Protein AF-A0A7Y2E143-F1 (afdb_monomer)

Nearest PDB structures (foldseek):
  4jqs-assembly1_A  TM=8.131E-01  e=1.078E-15  Bacteroides uniformis ATCC 8492
  2ism-assembly1_B  TM=9.006E-01  e=5.718E-10  Thermus thermophilus HB8
  2ism-assembly1_A  TM=9.017E-01  e=8.088E-10  Thermus thermophilus HB8
  2wft-assembly2_B  TM=8.378E-01  e=6.482E-09  Homo sapiens
  3a9h-assembly1_A  TM=8.593E-01  e=2.750E-08  Pyrobaculum aerophilum

Solvent-accessible surface area (backbone atoms only — not comparable to full-atom values): 21252 Å² total; per-residue (Å²): 139,77,86,57,83,76,80,74,91,66,80,84,70,73,87,68,74,83,73,74,77,73,75,74,77,94,61,61,53,29,35,34,40,35,47,38,54,67,52,68,78,59,84,11,45,66,37,44,54,50,37,53,44,50,48,18,70,76,69,53,28,49,67,46,78,46,61,66,56,84,54,44,35,63,78,54,48,72,68,34,33,22,40,31,32,42,42,16,14,32,71,64,64,56,75,68,27,45,54,30,47,51,51,41,27,41,72,42,27,12,34,35,34,29,25,40,32,30,46,36,39,89,90,38,68,67,50,43,63,57,61,47,39,39,57,66,48,59,38,88,66,54,55,53,32,39,30,37,42,76,35,57,73,34,50,34,30,43,88,54,53,60,69,40,75,48,69,33,45,59,69,28,52,74,47,81,40,74,43,77,26,16,60,32,25,28,46,43,50,92,58,44,76,64,73,79,60,57,96,60,30,73,43,26,34,29,27,73,44,80,59,10,30,27,24,34,37,39,62,59,53,42,46,63,47,46,71,35,68,71,51,43,49,28,50,50,26,34,49,36,38,18,42,64,77,44,84,64,81,43,48,91,45,22,51,87,73,56,57,91,70,85,81,76,77,90,73,64,60,71,55,36,73,50,72,47,96,83,51,28,38,39,36,30,18,27,78,16,40,31,33,34,29,38,55,89,80,58,51,72,47,80,20,38,74,45,71,41,36,56,68,80,54,44,10,26,36,18,49,30,70,41,97,58,27,94,82,65,31,31,32,36,39,30,30,17,52,56,83,82,61,55,38,36,34,38,31,36,34,34,44,57,94,75,31,49,41,78,86,54,62,40,84,75,47,78,43,83,50,79,83,87,62,90,62,65,59,51,26,55,38,42,71,49,87,95,74,44,78,45,72,44,80,87

Mean predicted aligned error: 9.68 Å

Sequence (394 aa):
MLTVPGANARQRAAPGAPQSMSEAPSHGFSALVFSRTTGFRHASIEAGITAVTELGAEHEFDVTATEDPSVFTPESLAAYDVVIFLNTTGDVLDAAQQEAFEAYVTGGGGYVGIHSAADTEYDWPFYGELVGAWFDSHPPGTPTADVKVVDRVHPATADLPANWTRTDEWYNYRTNPRGNVHVLATLDESTYGGGTMGADHPIAWCQPVGGGRSFYTAGGHTSEAFSEPLFREHLLGGIEWAAGAVDGDCSATLGASFERVILEDGLDNPMQVVVTPDLDVIYVQRGGEVRIVDGETGVTSTAGDLNVVTANEDGLLGIALDPDFATNGRLYLFYSPAGGQAIQRVSRFTLTGGVLDMGSEAVLLEIPVQRAQCCHSAGALAFGPGGDLYISTG

Secondary structure (DSSP, 8-state):
---------------------PPPPSS--EEEEE--BSS---TTHHHHHHHHHHHHHHHT-EEEEE--GGG-SHHHHTT-SEEEEES-BB--S-HHHHHHHHHHHHTT-EEEEEGGGGGB-TT-HHHHHHHSS-EEE--SS--EEEEEES-SSSGGGTTS-SEEEEES-PPEESS--BTTBEEEEEEETTSSS---STT-EEEEEEEEETTEEEEEES--SSTGGGG-HHHHHHHHHHHHHHHTSS-----TT-GGG-----S--S-SSEEEEEE-TT--EEEEETTSEEEEE-TTT--EEEEEE--B--STT-SEEEEEE-TTHHHH-EEEEEE-BSSS--EEEEEEEEEETTEEEEEEEEEEEEEE---SS-------EEE-GGG-EEE---

Foldseek 3Di:
DDFDQDDDDDDDDDPPDPDPPPPQPPAAFEEEEAAAEPDDHFPQQVLQLVLVCVLCVVVVHHYDYDPDLVCLALVNLVRGLEYEHALYAEERHDPRSLVSVLCSALVAHFYEYEARLLRYDPVRVLSCLQQLFHFDDWDPAWDKWWKAQPDCQQQLRVPPDRIDIDTGTATDTPDDSFQSWQAGIFTDCVGDPDHDPPPGGGAWTKDRRNNFIHTYGNGRSDNVLSVDPSSSSNVSSSRCVRSVSDDGDTCPRHNVSTDDDDLDPPAAAWADWDADPQGWIWTDHQQFWIWIQRRNPSDIDTQDGAAADPQAPFGFHEKEAQPVCVPFQKMWTWGHHDDPFQWIWIWIWHGDPSHTPPVRTDTDDIGHDDRPDHDDAHFYWYQDPPRDIDTDGD

pLDDT: mean 91.53, std 16.02, range [27.92, 99.0]

Radius of gyration: 27.02 Å; Cα contacts (8 Å, |Δi|>4): 896; chains: 1; bounding box: 59×40×80 Å

Structure (mmCIF, N/CA/C/O backbone):
data_AF-A0A7Y2E143-F1
#
_entry.id   AF-A0A7Y2E143-F1
#
loop_
_atom_site.group_PDB
_atom_site.id
_atom_site.type_symbol
_atom_site.label_atom_id
_atom_site.label_alt_id
_atom_site.label_comp_id
_atom_site.label_asym_id
_atom_site.label_entity_id
_atom_site.label_seq_id
_atom_site.pdbx_PDB_ins_code
_atom_site.Cartn_x
_atom_site.Cartn_y
_atom_site.Cartn_z
_atom_site.occupancy
_atom_site.B_iso_or_equiv
_atom_site.auth_seq_id
_atom_site.auth_comp_id
_atom_site.auth_asym_id
_atom_site.auth_atom_id
_atom_site.pdbx_PDB_model_num
ATOM 1 N N . MET A 1 1 ? -9.712 10.335 17.913 1.00 32.19 1 MET A N 1
ATOM 2 C CA . MET A 1 1 ? -9.726 11.176 16.701 1.00 32.19 1 MET A CA 1
ATOM 3 C C . MET A 1 1 ? -9.985 10.237 15.541 1.00 32.19 1 MET A C 1
ATOM 5 O O . MET A 1 1 ? -9.070 9.549 15.120 1.00 32.19 1 MET A O 1
ATOM 9 N N . LEU A 1 2 ? -11.254 10.080 15.175 1.00 27.92 2 LEU A N 1
ATOM 10 C CA . LEU A 1 2 ? -11.674 9.171 14.113 1.00 27.92 2 LEU A CA 1
ATOM 11 C C . LEU A 1 2 ? -11.681 9.929 12.794 1.00 27.92 2 LEU A C 1
ATOM 13 O O . LEU A 1 2 ? -12.266 11.004 12.693 1.00 27.92 2 LEU A O 1
ATOM 17 N N . THR A 1 3 ? -10.990 9.367 11.815 1.00 29.14 3 THR A N 1
ATOM 18 C CA . THR A 1 3 ? -11.079 9.736 10.408 1.00 29.14 3 THR A CA 1
ATOM 19 C C . THR A 1 3 ? -12.394 9.190 9.865 1.00 29.14 3 THR A C 1
ATOM 21 O O . THR A 1 3 ? -12.572 7.977 9.793 1.00 29.14 3 THR A O 1
ATOM 24 N N . VAL A 1 4 ? -13.320 10.081 9.522 1.00 33.00 4 VAL A N 1
ATOM 25 C CA . VAL A 1 4 ? -14.557 9.756 8.802 1.00 33.00 4 VAL A CA 1
ATOM 26 C C . VAL A 1 4 ? -14.375 10.263 7.365 1.00 33.00 4 VAL A C 1
ATOM 28 O O . VAL A 1 4 ? -13.857 11.371 7.202 1.00 33.00 4 VAL A O 1
ATOM 31 N N . PRO A 1 5 ? -14.739 9.495 6.321 1.00 32.78 5 PRO A N 1
ATOM 32 C CA . PRO A 1 5 ? -14.694 9.989 4.950 1.00 32.78 5 PRO A CA 1
ATOM 33 C C . PRO A 1 5 ? -15.599 11.221 4.809 1.00 32.78 5 PRO A C 1
ATOM 35 O O . PRO A 1 5 ? -16.760 11.194 5.214 1.00 32.78 5 PRO A O 1
ATOM 38 N N . GLY A 1 6 ? -15.064 12.314 4.261 1.00 30.73 6 GLY A N 1
ATOM 39 C CA . GLY A 1 6 ? -15.773 13.588 4.149 1.00 30.73 6 GLY A CA 1
ATOM 40 C C . GLY A 1 6 ? -17.028 13.484 3.279 1.00 30.73 6 GLY A C 1
ATOM 41 O O . GLY A 1 6 ? -16.948 13.308 2.062 1.00 30.73 6 GLY A O 1
ATOM 42 N N . ALA A 1 7 ? -18.200 13.643 3.896 1.00 36.81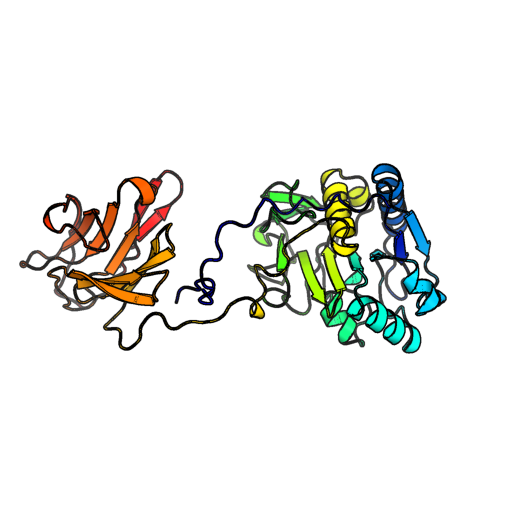 7 ALA A N 1
ATOM 43 C CA . ALA A 1 7 ? -19.462 13.814 3.195 1.00 36.81 7 ALA A CA 1
ATOM 44 C C . ALA A 1 7 ? -19.559 15.250 2.657 1.00 36.81 7 ALA A C 1
ATOM 46 O O . ALA A 1 7 ? -19.979 16.178 3.345 1.00 36.81 7 ALA A O 1
ATOM 47 N N . ASN A 1 8 ? -19.193 15.448 1.391 1.00 32.19 8 ASN A N 1
ATOM 48 C CA . ASN A 1 8 ? -19.656 16.620 0.658 1.00 32.19 8 ASN A CA 1
ATOM 49 C C . ASN A 1 8 ? -21.168 16.480 0.440 1.00 32.19 8 ASN A C 1
ATOM 51 O O . ASN A 1 8 ? -21.614 15.530 -0.206 1.00 32.19 8 ASN A O 1
ATOM 55 N N . ALA A 1 9 ? -21.948 17.441 0.943 1.00 36.38 9 ALA A N 1
ATOM 56 C CA . ALA A 1 9 ? -23.386 17.542 0.719 1.00 36.38 9 ALA A CA 1
ATOM 57 C C . ALA A 1 9 ? -23.696 17.659 -0.786 1.00 36.38 9 ALA A C 1
ATOM 59 O O . ALA A 1 9 ? -23.797 18.750 -1.350 1.00 36.38 9 ALA A O 1
ATOM 60 N N . ARG A 1 10 ? -23.854 16.518 -1.461 1.00 33.16 10 ARG A N 1
ATOM 61 C CA . ARG A 1 10 ? -24.465 16.437 -2.786 1.00 33.16 10 ARG A CA 1
ATOM 62 C C . ARG A 1 10 ? -25.948 16.166 -2.588 1.00 33.16 10 ARG A C 1
ATOM 64 O O . ARG A 1 10 ? -26.332 15.150 -2.016 1.00 33.16 10 ARG A O 1
ATOM 71 N N . GLN A 1 11 ? -26.783 17.074 -3.092 1.00 32.44 11 GLN A N 1
ATOM 72 C CA . GLN A 1 11 ? -28.192 16.795 -3.358 1.00 32.44 11 GLN A CA 1
ATOM 73 C C . GLN A 1 11 ? -28.310 15.402 -3.985 1.00 32.44 11 GLN A C 1
ATOM 75 O O . GLN A 1 11 ? -27.692 15.143 -5.019 1.00 32.44 11 GLN A O 1
ATOM 80 N N . ARG A 1 12 ? -29.092 14.515 -3.356 1.00 33.66 12 ARG A N 1
ATOM 81 C CA . ARG A 1 12 ? -29.445 13.210 -3.921 1.00 33.66 12 ARG A CA 1
ATOM 82 C C . ARG A 1 12 ? -30.109 13.439 -5.278 1.00 33.66 12 ARG A C 1
ATOM 84 O O . ARG A 1 12 ? -31.290 13.775 -5.355 1.00 33.66 12 ARG A O 1
ATOM 91 N N . ALA A 1 13 ? -29.338 13.275 -6.348 1.00 33.28 13 ALA A N 1
ATOM 92 C CA . ALA A 1 13 ? -29.890 13.088 -7.673 1.00 33.28 13 ALA A CA 1
ATOM 93 C C . ALA A 1 13 ? -30.708 11.789 -7.652 1.00 33.28 13 ALA A C 1
ATOM 95 O O . ALA A 1 13 ? -30.290 10.791 -7.061 1.00 33.28 13 ALA A O 1
ATOM 96 N N . ALA A 1 14 ? -31.896 11.825 -8.257 1.00 34.81 14 ALA A N 1
ATOM 97 C CA . ALA A 1 14 ? -32.725 10.644 -8.478 1.00 34.81 14 ALA A CA 1
ATOM 98 C C . ALA A 1 14 ? -31.887 9.512 -9.104 1.00 34.81 14 ALA A C 1
ATOM 100 O O . ALA A 1 14 ? -30.945 9.825 -9.838 1.00 34.81 14 ALA A O 1
ATOM 101 N N . PRO A 1 15 ? -32.208 8.227 -8.849 1.00 35.16 15 PRO A N 1
ATOM 102 C CA . PRO A 1 15 ? -31.451 7.114 -9.408 1.00 35.16 15 PRO A CA 1
ATOM 103 C C . PRO A 1 15 ? -31.428 7.259 -10.929 1.00 35.16 15 PRO A C 1
ATOM 105 O O . PRO A 1 15 ? -32.455 7.127 -11.599 1.00 35.16 15 PRO A O 1
ATOM 108 N N . GLY A 1 16 ? -30.256 7.619 -11.452 1.00 35.38 16 GLY A N 1
ATOM 109 C CA . GLY A 1 16 ? -30.008 7.658 -12.879 1.00 35.38 16 GLY A CA 1
ATOM 110 C C . GLY A 1 16 ? -30.255 6.265 -13.435 1.00 35.38 16 GLY A C 1
ATOM 111 O O . GLY A 1 16 ? -29.929 5.268 -12.790 1.00 35.38 16 GLY A O 1
ATOM 112 N N . ALA A 1 17 ? -30.864 6.203 -14.618 1.00 37.19 17 ALA A N 1
ATOM 113 C CA . ALA A 1 17 ? -30.937 4.978 -15.403 1.00 37.19 17 ALA A CA 1
ATOM 114 C C . ALA A 1 17 ? -29.560 4.286 -15.409 1.00 37.19 17 ALA A C 1
ATOM 116 O O . ALA A 1 17 ? -28.559 5.009 -15.399 1.00 37.19 17 ALA A O 1
ATOM 117 N N . PRO A 1 18 ? -29.498 2.938 -15.412 1.00 34.50 18 PRO A N 1
ATOM 118 C CA . PRO A 1 18 ? -28.232 2.217 -15.398 1.00 34.50 18 PRO A CA 1
ATOM 119 C C . PRO A 1 18 ? -27.337 2.806 -16.482 1.00 34.50 18 PRO A C 1
ATOM 121 O O . PRO A 1 18 ? -27.657 2.730 -17.671 1.00 34.50 18 PRO A O 1
ATOM 124 N N . GLN A 1 19 ? -26.268 3.480 -16.053 1.00 34.22 19 GLN A N 1
ATOM 125 C CA . GLN A 1 19 ? -25.224 3.889 -16.969 1.00 34.22 19 GLN A CA 1
ATOM 126 C C . GLN A 1 19 ? -24.703 2.591 -17.563 1.00 34.22 19 GLN A C 1
ATOM 128 O O . GLN A 1 19 ? -24.420 1.644 -16.827 1.00 34.22 19 GLN A O 1
ATOM 133 N N . SER A 1 20 ? -24.703 2.507 -18.893 1.00 34.72 20 SER A N 1
ATOM 134 C CA . SER A 1 20 ? -24.125 1.365 -19.582 1.00 34.72 20 SER A CA 1
ATOM 135 C C . SER A 1 20 ? -22.733 1.164 -19.009 1.00 34.72 20 SER A C 1
ATOM 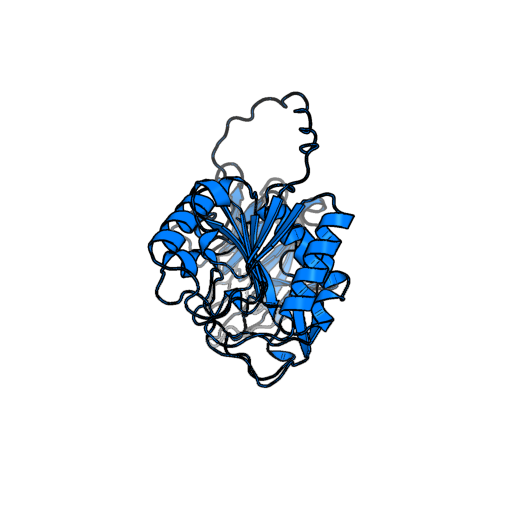137 O O . SER A 1 20 ? -21.933 2.100 -19.051 1.00 34.72 20 SER A O 1
ATOM 139 N N . MET A 1 21 ? -22.463 -0.024 -18.462 1.00 37.81 21 MET A N 1
ATOM 140 C CA . MET A 1 21 ? -21.087 -0.463 -18.285 1.00 37.81 21 MET A CA 1
ATOM 141 C C . MET A 1 21 ? -20.428 -0.241 -19.640 1.00 37.81 21 MET A C 1
ATOM 143 O O . MET A 1 21 ? -20.882 -0.807 -20.637 1.00 37.81 21 MET A O 1
ATOM 147 N N . SER A 1 22 ? -19.484 0.696 -19.698 1.00 36.88 22 SER A N 1
ATOM 148 C CA . SER A 1 22 ? -18.649 0.851 -20.876 1.00 36.88 22 SER A CA 1
ATOM 149 C C . SER A 1 22 ? -18.051 -0.523 -21.128 1.00 36.88 22 SER A C 1
ATOM 151 O O . SER A 1 22 ? -17.464 -1.099 -20.214 1.00 36.88 22 SER A O 1
ATOM 153 N N . GLU A 1 23 ? -18.255 -1.078 -22.320 1.00 37.72 23 GLU A N 1
ATOM 154 C CA . GLU A 1 23 ? -17.435 -2.200 -22.764 1.00 37.72 23 GLU A CA 1
ATOM 155 C C . GLU A 1 23 ? -15.969 -1.813 -22.533 1.00 37.72 23 GLU A C 1
ATOM 157 O O . GLU A 1 23 ? -15.564 -0.692 -22.863 1.00 37.72 23 GLU A O 1
ATOM 162 N N . ALA A 1 24 ? -15.211 -2.713 -21.902 1.00 43.34 24 ALA A N 1
ATOM 163 C CA . ALA A 1 24 ? -13.764 -2.598 -21.820 1.00 43.34 24 ALA A CA 1
ATOM 164 C C . ALA A 1 24 ? -13.217 -2.384 -23.245 1.00 43.34 24 ALA A C 1
ATOM 166 O O . ALA A 1 24 ? -13.751 -2.990 -24.184 1.00 43.34 24 ALA A O 1
ATOM 167 N N . PRO A 1 25 ? -12.215 -1.511 -23.450 1.00 39.88 25 PRO A N 1
ATOM 168 C CA . PRO A 1 25 ? -11.698 -1.257 -24.784 1.00 39.88 25 PRO A CA 1
ATOM 169 C C . PRO A 1 25 ? -11.239 -2.575 -25.417 1.00 39.88 25 PRO A C 1
ATOM 171 O O . PRO A 1 25 ? -10.427 -3.303 -24.860 1.00 39.88 25 PRO A O 1
ATOM 174 N N . SER A 1 26 ? -11.768 -2.879 -26.600 1.00 45.03 26 SER A N 1
ATOM 175 C CA . SER A 1 26 ? -11.482 -4.092 -27.371 1.00 45.03 26 SER A CA 1
ATOM 176 C C . SER A 1 26 ? -10.157 -4.021 -28.147 1.00 45.03 26 SER A C 1
ATOM 178 O O . SER A 1 26 ? -10.073 -4.522 -29.270 1.00 45.03 26 SER A O 1
ATOM 180 N N . HIS A 1 27 ? -9.148 -3.340 -27.611 1.00 52.47 27 HIS A N 1
ATOM 181 C CA . HIS A 1 27 ? -7.816 -3.283 -28.202 1.00 52.47 27 HIS A CA 1
ATOM 182 C C . HIS A 1 27 ? -6.795 -3.502 -27.093 1.00 52.47 27 HIS A C 1
ATOM 184 O O . HIS A 1 27 ? -6.796 -2.759 -26.116 1.00 52.47 27 HIS A O 1
ATOM 190 N N . GLY A 1 28 ? -5.956 -4.528 -27.263 1.00 83.19 28 GLY A N 1
ATOM 191 C CA . GLY A 1 28 ? -4.768 -4.738 -26.444 1.00 83.19 28 GLY A CA 1
ATOM 192 C C . GLY A 1 28 ? -3.963 -3.454 -26.282 1.00 83.19 28 GLY A C 1
ATOM 193 O O . GLY A 1 28 ? -3.901 -2.643 -27.208 1.00 83.19 28 GLY A O 1
ATOM 194 N N . PHE A 1 29 ? -3.379 -3.257 -25.104 1.00 97.00 29 PHE A N 1
ATOM 195 C CA . PHE A 1 29 ? -2.469 -2.143 -24.842 1.00 97.00 29 PHE A CA 1
ATOM 196 C C . PHE A 1 29 ? -1.038 -2.508 -25.268 1.00 97.00 29 PHE A C 1
ATOM 198 O O . PHE A 1 29 ? -0.741 -3.662 -25.579 1.00 97.00 29 PHE A O 1
ATOM 205 N N . SER A 1 30 ? -0.142 -1.526 -25.312 1.00 98.38 30 SER A N 1
ATOM 206 C CA . SER A 1 30 ? 1.272 -1.725 -25.657 1.00 98.38 30 SER A CA 1
ATOM 207 C C . SER A 1 30 ? 2.187 -1.415 -24.474 1.00 98.38 30 SER A C 1
ATOM 209 O O . SER A 1 30 ? 2.104 -0.348 -23.867 1.00 98.38 30 SER A O 1
ATOM 211 N N . ALA A 1 31 ? 3.101 -2.335 -24.169 1.00 98.81 31 ALA A N 1
ATOM 212 C CA . ALA A 1 31 ? 4.059 -2.239 -23.076 1.00 98.81 31 ALA A CA 1
ATOM 213 C C . ALA A 1 31 ? 5.508 -2.163 -23.584 1.00 98.81 31 ALA A C 1
ATOM 215 O O . ALA A 1 31 ? 5.946 -2.972 -24.409 1.00 98.81 31 ALA A O 1
ATOM 216 N N . LEU A 1 32 ? 6.280 -1.224 -23.036 1.00 98.94 32 LEU A N 1
ATOM 217 C CA . LEU A 1 32 ? 7.730 -1.146 -23.219 1.00 98.94 32 LEU A CA 1
ATOM 218 C C . LEU A 1 32 ? 8.433 -1.693 -21.974 1.00 98.94 32 LEU A C 1
ATOM 220 O O . LEU A 1 32 ? 8.397 -1.062 -20.923 1.00 98.94 32 LEU A O 1
ATOM 224 N N . VAL A 1 33 ? 9.114 -2.830 -22.082 1.00 98.94 33 VAL A N 1
ATOM 225 C CA . VAL A 1 33 ? 10.005 -3.344 -21.035 1.00 98.94 33 VAL A CA 1
ATOM 226 C C . VAL A 1 33 ? 11.392 -2.740 -21.225 1.00 98.94 33 VAL A C 1
ATOM 228 O O . VAL A 1 33 ? 12.074 -3.017 -22.211 1.00 98.94 33 VAL A O 1
ATOM 231 N N . PHE A 1 34 ? 11.817 -1.926 -20.267 1.00 98.94 34 PHE A N 1
ATOM 232 C CA . PHE A 1 34 ? 13.137 -1.318 -20.217 1.00 98.94 34 PHE A CA 1
ATOM 233 C C . PHE A 1 34 ? 13.963 -1.937 -19.088 1.00 98.94 34 PHE A C 1
ATOM 235 O O . PHE A 1 34 ? 13.575 -1.875 -17.922 1.00 98.94 34 PHE A O 1
ATOM 242 N N . SER A 1 35 ? 15.107 -2.538 -19.426 1.00 98.88 35 SER A N 1
ATOM 243 C CA . SER A 1 35 ? 15.943 -3.292 -18.472 1.00 98.88 35 SER A CA 1
ATOM 244 C C . SER A 1 35 ? 17.407 -2.849 -18.451 1.00 98.88 35 SER A C 1
ATOM 246 O O . SER A 1 35 ? 18.310 -3.627 -18.134 1.00 98.88 35 SER A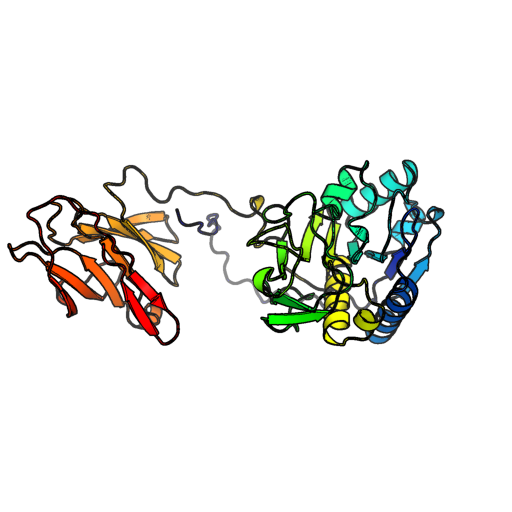 O 1
ATOM 248 N N . ARG A 1 36 ? 17.676 -1.595 -18.832 1.00 98.69 36 ARG A N 1
ATOM 249 C CA . ARG A 1 36 ? 19.038 -1.055 -18.832 1.00 98.69 36 ARG A CA 1
ATOM 250 C C . ARG A 1 36 ? 19.584 -0.958 -17.407 1.00 98.69 36 ARG A C 1
ATOM 252 O O . ARG A 1 36 ? 18.913 -0.482 -16.498 1.00 98.69 36 ARG A O 1
ATOM 259 N N . THR A 1 37 ? 20.852 -1.321 -17.238 1.00 98.56 37 THR A N 1
ATOM 260 C CA . THR A 1 37 ? 21.585 -1.189 -15.973 1.00 98.56 37 THR A CA 1
ATOM 261 C C . THR A 1 37 ? 22.908 -0.463 -16.201 1.00 98.56 37 THR A C 1
ATOM 263 O O . THR A 1 37 ? 23.676 -0.847 -17.086 1.00 98.56 37 THR A O 1
ATOM 266 N N . THR A 1 38 ? 23.213 0.542 -15.385 1.00 98.06 38 THR A N 1
ATOM 267 C CA . THR A 1 38 ? 24.554 1.143 -15.251 1.00 98.06 38 THR A CA 1
ATOM 268 C C . THR A 1 38 ? 25.220 0.798 -13.912 1.00 98.06 38 THR A C 1
ATOM 270 O O . THR A 1 38 ? 26.407 1.072 -13.732 1.00 98.06 38 THR A O 1
ATOM 273 N N . GLY A 1 39 ? 24.484 0.136 -13.009 1.00 96.50 39 GLY A N 1
ATOM 274 C CA . GLY A 1 39 ? 24.976 -0.480 -11.774 1.00 96.50 39 GLY A CA 1
ATOM 275 C C . GLY A 1 39 ? 24.971 -2.016 -11.805 1.00 96.50 39 GLY A C 1
ATOM 276 O O . GLY A 1 39 ? 25.408 -2.629 -12.781 1.00 96.50 39 GLY A O 1
ATOM 277 N N . PHE A 1 40 ? 24.524 -2.643 -10.709 1.00 96.94 40 PHE A N 1
ATOM 278 C CA . PHE A 1 40 ? 24.425 -4.103 -10.609 1.00 96.94 40 PHE A CA 1
ATOM 279 C C . PHE A 1 40 ? 23.462 -4.661 -11.667 1.00 96.94 40 PHE A C 1
ATOM 281 O O . PHE A 1 40 ? 22.452 -4.043 -11.987 1.00 96.94 40 PHE A O 1
ATOM 288 N N . ARG A 1 41 ? 23.782 -5.834 -12.226 1.00 98.25 41 ARG A N 1
ATOM 289 C CA . ARG A 1 41 ? 22.938 -6.504 -13.222 1.00 98.25 41 ARG A CA 1
ATOM 290 C C . ARG A 1 41 ? 22.334 -7.767 -12.627 1.00 98.25 41 ARG A C 1
ATOM 292 O O . ARG A 1 41 ? 23.050 -8.734 -12.371 1.00 98.25 41 ARG A O 1
ATOM 299 N N . HIS A 1 42 ? 21.016 -7.765 -12.477 1.00 98.44 42 HIS A N 1
ATOM 300 C CA . HIS A 1 42 ? 20.256 -8.899 -11.966 1.00 98.44 42 HIS A CA 1
ATOM 301 C C . HIS A 1 42 ? 20.202 -10.033 -12.997 1.00 98.44 42 HIS A C 1
ATOM 303 O O . HIS A 1 42 ? 19.907 -9.814 -14.173 1.00 98.44 42 HIS A O 1
ATOM 309 N N . ALA A 1 43 ? 20.461 -11.268 -12.557 1.00 98.19 43 ALA A N 1
ATOM 310 C CA . ALA A 1 43 ? 20.377 -12.448 -13.423 1.00 98.19 43 ALA A CA 1
ATOM 311 C C . ALA A 1 43 ? 18.936 -12.740 -13.887 1.00 98.19 43 ALA A C 1
ATOM 313 O O . ALA A 1 43 ? 18.739 -13.405 -14.901 1.00 98.19 43 ALA A O 1
ATOM 314 N N . SER A 1 44 ? 17.943 -12.219 -13.165 1.00 98.62 44 SER A N 1
ATOM 315 C CA . SER A 1 44 ? 16.519 -12.415 -13.422 1.00 98.62 44 SER A CA 1
ATOM 316 C C . SER A 1 44 ? 15.942 -11.550 -14.545 1.00 98.62 44 SER A C 1
ATOM 318 O O . SER A 1 44 ? 14.797 -11.778 -14.925 1.00 98.62 44 SER A O 1
ATOM 320 N N . ILE A 1 45 ? 16.703 -10.604 -15.118 1.00 98.88 45 ILE A N 1
ATOM 321 C CA . ILE A 1 45 ? 16.232 -9.733 -16.215 1.00 98.88 45 ILE A CA 1
ATOM 322 C C . ILE A 1 45 ? 15.640 -10.558 -17.367 1.00 98.88 45 ILE A C 1
ATOM 324 O O . ILE A 1 45 ? 14.513 -10.310 -17.782 1.00 98.88 45 ILE A O 1
ATOM 328 N N . GLU A 1 46 ? 16.351 -11.586 -17.839 1.00 98.75 46 GLU A N 1
ATOM 329 C CA . GLU A 1 46 ? 15.886 -12.420 -18.959 1.00 98.75 46 GLU A CA 1
ATOM 330 C C . GLU A 1 46 ? 14.612 -13.209 -18.611 1.00 98.75 46 GLU A C 1
ATOM 332 O O . GLU A 1 46 ? 13.708 -13.350 -19.439 1.00 98.75 46 GLU A O 1
ATOM 337 N N . ALA A 1 47 ? 14.512 -13.698 -17.370 1.00 98.88 47 ALA A N 1
ATOM 338 C CA . ALA A 1 47 ? 13.320 -14.389 -16.882 1.00 98.88 47 ALA A CA 1
ATOM 339 C C . ALA A 1 47 ? 12.120 -13.434 -16.793 1.00 98.88 47 ALA A C 1
ATOM 341 O O . ALA A 1 47 ? 11.014 -13.805 -17.182 1.00 98.88 47 ALA A O 1
ATOM 342 N N . GLY A 1 48 ? 12.343 -12.191 -16.359 1.00 98.88 48 GLY A N 1
ATOM 343 C CA . GLY A 1 48 ? 11.310 -11.162 -16.310 1.00 98.88 48 GLY A CA 1
ATOM 344 C C . GLY A 1 48 ? 10.827 -10.721 -17.688 1.00 98.88 48 GLY A C 1
ATOM 345 O O . GLY A 1 48 ? 9.619 -10.645 -17.899 1.00 98.88 48 GLY A O 1
ATOM 346 N N . ILE A 1 49 ? 11.733 -10.516 -18.653 1.00 98.94 49 ILE A N 1
ATOM 347 C CA . ILE A 1 49 ? 11.356 -10.216 -20.046 1.00 98.94 49 ILE A CA 1
ATOM 348 C C . ILE A 1 49 ? 10.509 -11.359 -20.609 1.00 98.94 49 ILE A C 1
ATOM 350 O O . ILE A 1 49 ? 9.463 -11.114 -21.212 1.00 98.94 49 ILE A O 1
ATOM 354 N N . THR A 1 50 ? 10.938 -12.604 -20.378 1.00 98.88 50 THR A N 1
ATOM 355 C CA . THR A 1 50 ? 10.204 -13.798 -20.816 1.00 98.88 50 THR A CA 1
ATOM 356 C C . THR A 1 50 ? 8.802 -13.827 -20.211 1.00 98.88 50 THR A C 1
ATOM 358 O O . THR A 1 50 ? 7.831 -13.932 -20.953 1.00 98.88 50 THR A O 1
ATOM 361 N N . ALA A 1 51 ? 8.677 -13.652 -18.893 1.00 98.88 51 ALA A N 1
ATOM 362 C CA . ALA A 1 51 ? 7.386 -13.694 -18.215 1.00 98.88 51 ALA A CA 1
ATOM 363 C C . ALA A 1 51 ? 6.430 -12.587 -18.673 1.00 98.88 51 ALA A C 1
ATOM 365 O O . ALA A 1 51 ? 5.269 -12.876 -18.942 1.00 98.88 51 ALA A O 1
ATOM 366 N N . VAL A 1 52 ? 6.899 -11.342 -18.823 1.00 98.88 52 VAL A N 1
ATOM 367 C CA . VAL A 1 52 ? 6.048 -10.245 -19.320 1.00 98.88 52 VAL A CA 1
ATOM 368 C C . VAL A 1 52 ? 5.630 -10.488 -20.773 1.00 98.88 52 VAL A C 1
ATOM 370 O O . VAL A 1 52 ? 4.482 -10.240 -21.122 1.00 98.88 52 VAL A O 1
ATOM 373 N N . THR A 1 53 ? 6.523 -11.023 -21.610 1.00 98.81 53 THR A N 1
ATOM 374 C CA . THR A 1 53 ? 6.200 -11.373 -23.005 1.00 98.81 53 THR A CA 1
ATOM 375 C C . THR A 1 53 ? 5.152 -12.486 -23.084 1.00 98.81 53 THR A C 1
ATOM 377 O O . THR A 1 53 ? 4.236 -12.414 -23.900 1.00 98.81 53 THR A O 1
ATOM 380 N N . GLU A 1 54 ? 5.266 -13.512 -22.236 1.00 98.75 54 GLU A N 1
ATOM 381 C CA . GLU A 1 54 ? 4.268 -14.582 -22.130 1.00 98.75 54 GLU A CA 1
ATOM 382 C C . GLU A 1 54 ? 2.918 -14.046 -21.650 1.00 98.75 54 GLU A C 1
ATOM 384 O O . GLU A 1 54 ? 1.905 -14.350 -22.272 1.00 98.75 54 GLU A O 1
ATOM 389 N N . LEU A 1 55 ? 2.905 -13.199 -20.613 1.00 98.62 55 LEU A N 1
ATOM 390 C CA . LEU A 1 55 ? 1.688 -12.531 -20.146 1.00 98.62 55 LEU A CA 1
ATOM 391 C C . LEU A 1 55 ? 1.043 -11.702 -21.264 1.00 98.62 55 LEU A C 1
ATOM 393 O O . LEU A 1 55 ? -0.166 -11.781 -21.447 1.00 98.62 55 LEU A O 1
ATOM 397 N N . GLY A 1 56 ? 1.841 -10.984 -22.060 1.00 98.19 56 GLY A N 1
ATOM 398 C CA . GLY A 1 56 ? 1.357 -10.250 -23.233 1.00 98.19 56 GLY A CA 1
ATOM 399 C C . GLY A 1 56 ? 0.659 -11.144 -24.252 1.00 98.19 56 GLY A C 1
ATOM 400 O O . GLY A 1 56 ? -0.443 -10.845 -24.707 1.00 98.19 56 GLY A O 1
ATOM 401 N N . ALA A 1 57 ? 1.257 -12.297 -24.559 1.00 97.94 57 ALA A N 1
ATOM 402 C CA . ALA A 1 57 ? 0.662 -13.273 -25.468 1.00 97.94 57 ALA A CA 1
ATOM 403 C C . ALA A 1 57 ? -0.603 -13.944 -24.895 1.00 97.94 57 ALA A C 1
ATOM 405 O O . ALA A 1 57 ? -1.519 -14.262 -25.654 1.00 97.94 57 ALA A O 1
ATOM 406 N N . GLU A 1 58 ? -0.648 -14.180 -23.583 1.00 97.69 58 GLU A N 1
ATOM 407 C CA . GLU A 1 58 ? -1.770 -14.813 -22.875 1.00 97.69 58 GLU A CA 1
ATOM 408 C C . GLU A 1 58 ? -2.964 -13.859 -22.682 1.00 97.69 58 GLU A C 1
ATOM 410 O O . GLU A 1 58 ? -4.110 -14.307 -22.745 1.00 97.69 58 GLU A O 1
ATOM 415 N N . HIS A 1 59 ? -2.697 -12.563 -22.491 1.00 96.56 59 HIS A N 1
ATOM 416 C CA . HIS A 1 59 ? -3.678 -11.528 -22.128 1.00 96.56 59 HIS A CA 1
ATOM 417 C C . HIS A 1 59 ? -3.846 -10.436 -23.197 1.00 96.56 59 HIS A C 1
ATOM 419 O O . HIS A 1 59 ? -4.411 -9.379 -22.935 1.00 96.56 59 HIS A O 1
ATOM 425 N N . GLU A 1 60 ? -3.390 -10.716 -24.419 1.00 95.81 60 GLU A N 1
ATOM 426 C CA . GLU A 1 60 ? -3.627 -9.905 -25.616 1.00 95.81 60 GLU A CA 1
ATOM 427 C C . GLU A 1 60 ? -3.088 -8.461 -25.530 1.00 95.81 60 GLU A C 1
ATOM 429 O O . GLU A 1 60 ? -3.747 -7.535 -25.997 1.00 95.81 60 GLU A O 1
ATOM 434 N N . PHE A 1 61 ? -1.876 -8.260 -24.994 1.00 97.69 61 PHE A N 1
ATOM 435 C CA . PHE A 1 61 ? -1.158 -6.975 -25.045 1.00 97.69 61 PHE A CA 1
ATOM 436 C C . PHE A 1 61 ? 0.232 -7.108 -25.686 1.00 97.69 61 PHE A C 1
ATOM 438 O O . PHE A 1 61 ? 0.916 -8.125 -25.555 1.00 97.69 61 PHE A O 1
ATOM 445 N N . ASP A 1 62 ? 0.657 -6.068 -26.401 1.00 98.19 62 ASP A N 1
ATOM 446 C CA . ASP A 1 62 ? 1.925 -6.063 -27.130 1.00 98.19 62 ASP A CA 1
ATOM 447 C C . ASP A 1 62 ? 3.092 -5.735 -26.192 1.00 98.19 62 ASP A C 1
ATOM 449 O O . ASP A 1 62 ? 3.002 -4.841 -25.354 1.00 98.19 62 ASP A O 1
ATOM 453 N N . VAL A 1 63 ? 4.224 -6.426 -26.355 1.00 98.75 63 VAL A N 1
ATOM 454 C CA . VAL A 1 63 ? 5.422 -6.225 -25.526 1.00 98.75 63 VAL A CA 1
ATOM 455 C C . VAL A 1 63 ? 6.633 -5.959 -26.407 1.00 98.75 63 VAL A C 1
ATOM 457 O O . VAL A 1 63 ? 7.017 -6.789 -27.232 1.00 98.75 63 VAL A O 1
ATOM 460 N N . THR A 1 64 ? 7.280 -4.816 -26.191 1.00 98.81 64 THR A N 1
ATOM 461 C CA . THR A 1 64 ? 8.601 -4.508 -26.750 1.00 98.81 64 THR A CA 1
ATOM 462 C C . THR A 1 64 ? 9.617 -4.438 -25.621 1.00 98.81 64 THR A C 1
ATOM 464 O O . THR A 1 64 ? 9.450 -3.645 -24.704 1.00 98.81 64 THR A O 1
ATOM 467 N N . ALA A 1 65 ? 10.686 -5.233 -25.684 1.00 98.81 65 ALA A N 1
ATOM 468 C CA . ALA A 1 65 ? 11.769 -5.193 -24.702 1.00 98.81 65 ALA A CA 1
ATOM 469 C C . ALA A 1 65 ? 13.025 -4.527 -25.279 1.00 98.81 65 ALA A C 1
ATOM 471 O O . ALA A 1 65 ? 13.411 -4.799 -26.419 1.00 98.81 65 ALA A O 1
ATOM 472 N N . THR A 1 66 ? 13.676 -3.664 -24.499 1.00 98.81 66 THR A N 1
ATOM 473 C CA . THR A 1 66 ? 14.907 -2.977 -24.904 1.00 98.81 66 THR A CA 1
ATOM 474 C C . THR A 1 66 ? 15.765 -2.553 -23.710 1.00 98.81 66 THR A C 1
ATOM 476 O O . THR A 1 66 ? 15.285 -2.339 -22.601 1.00 98.81 66 THR A O 1
ATOM 479 N N . GLU A 1 67 ? 17.059 -2.378 -23.959 1.00 98.81 67 GLU A N 1
ATOM 480 C CA . GLU A 1 67 ? 18.001 -1.706 -23.051 1.00 98.81 67 GLU A CA 1
ATOM 481 C C . GLU A 1 67 ? 18.519 -0.384 -23.651 1.00 98.81 67 GLU A C 1
ATOM 483 O O . GLU A 1 67 ? 19.339 0.304 -23.042 1.00 98.81 67 GLU A O 1
ATOM 488 N N . ASP A 1 68 ? 18.067 -0.029 -24.859 1.00 98.75 68 ASP A N 1
ATOM 489 C CA . ASP A 1 68 ? 18.481 1.181 -25.566 1.00 98.75 68 ASP A CA 1
ATOM 490 C C . ASP A 1 68 ? 17.702 2.397 -25.037 1.00 98.75 68 ASP A C 1
ATOM 492 O O . ASP A 1 68 ? 16.494 2.481 -25.261 1.00 98.75 68 ASP A O 1
ATOM 496 N N . PRO A 1 69 ? 18.357 3.361 -24.366 1.00 98.56 69 PRO A N 1
ATOM 497 C CA . PRO A 1 69 ? 17.687 4.539 -23.818 1.00 98.56 69 PRO A CA 1
ATOM 498 C C . PRO A 1 69 ? 17.208 5.512 -24.910 1.00 98.56 69 PRO A C 1
ATOM 500 O O . PRO A 1 69 ? 16.406 6.400 -24.636 1.00 98.56 69 PRO A O 1
ATOM 503 N N . SER A 1 70 ? 17.674 5.372 -26.160 1.00 98.56 70 SER A N 1
ATOM 504 C CA . SER A 1 70 ? 17.312 6.288 -27.251 1.00 98.56 70 SER A CA 1
ATOM 505 C C . SER A 1 70 ? 15.828 6.226 -27.631 1.00 98.56 70 SER A C 1
ATOM 507 O O . SER A 1 70 ? 15.329 7.121 -28.312 1.00 98.56 70 SER A O 1
ATOM 509 N N . VAL A 1 71 ? 15.104 5.215 -27.136 1.00 98.44 71 VAL A N 1
ATOM 510 C CA . VAL A 1 71 ? 13.646 5.093 -27.261 1.00 98.44 71 VAL A CA 1
ATOM 511 C C . VAL A 1 71 ? 12.875 6.070 -26.365 1.00 98.44 71 VAL A C 1
ATOM 513 O O . VAL A 1 71 ? 11.681 6.256 -26.584 1.00 98.44 71 VAL A O 1
ATOM 516 N N . PHE A 1 72 ? 13.517 6.707 -25.379 1.00 98.75 72 PHE A N 1
ATOM 517 C CA . PHE A 1 72 ? 12.885 7.694 -24.496 1.00 98.75 72 PHE A CA 1
ATOM 518 C C . PHE A 1 72 ? 12.812 9.061 -25.183 1.00 98.75 72 PHE A C 1
ATOM 520 O O . PHE A 1 72 ? 13.508 10.015 -24.844 1.00 98.75 72 PHE A O 1
ATOM 527 N N . THR A 1 73 ? 11.958 9.122 -26.200 1.00 98.81 73 THR A N 1
ATOM 528 C CA . THR A 1 73 ? 11.577 10.336 -26.928 1.00 98.81 73 THR A CA 1
ATOM 529 C C . THR A 1 73 ? 10.056 10.456 -26.925 1.00 98.81 73 THR A C 1
ATOM 531 O O . THR A 1 73 ? 9.381 9.423 -26.867 1.00 98.81 73 THR A O 1
ATOM 534 N N . PRO A 1 74 ? 9.486 11.672 -27.016 1.00 98.56 74 PRO A N 1
ATOM 535 C CA . PRO A 1 74 ? 8.035 11.846 -27.044 1.00 98.56 74 PRO A CA 1
ATOM 536 C C . PRO A 1 74 ? 7.347 11.002 -28.125 1.00 98.56 74 PRO A C 1
ATOM 538 O O . PRO A 1 74 ? 6.308 10.398 -27.872 1.00 98.56 74 PRO A O 1
ATOM 541 N N . GLU A 1 75 ? 7.941 10.917 -29.319 1.00 98.12 75 GLU A N 1
ATOM 542 C CA . GLU A 1 75 ? 7.373 10.182 -30.451 1.00 98.12 75 GLU A CA 1
ATOM 543 C C . GLU A 1 75 ? 7.348 8.668 -30.222 1.00 98.12 75 GLU A C 1
ATOM 545 O O . GLU A 1 75 ? 6.386 8.009 -30.606 1.00 98.12 75 GLU A O 1
ATOM 550 N N . SER A 1 76 ? 8.403 8.118 -29.618 1.00 98.25 76 SER A N 1
ATOM 551 C CA . SER A 1 76 ? 8.508 6.684 -29.340 1.00 98.25 76 SER A CA 1
ATOM 552 C C . SER A 1 76 ? 7.653 6.280 -28.138 1.00 98.25 76 SER A C 1
ATOM 554 O O . SER A 1 76 ? 6.936 5.285 -28.207 1.00 98.25 76 SER A O 1
ATOM 556 N N . LEU A 1 77 ? 7.663 7.072 -27.060 1.00 98.69 77 LEU A N 1
ATOM 557 C CA . LEU A 1 77 ? 6.874 6.793 -25.855 1.00 98.69 77 LEU A CA 1
ATOM 558 C C . LEU A 1 77 ? 5.363 6.856 -26.113 1.00 98.69 77 LEU A C 1
ATOM 560 O O . LEU A 1 77 ? 4.618 6.102 -25.501 1.00 98.69 77 LEU A O 1
ATOM 564 N N . ALA A 1 78 ? 4.907 7.678 -27.065 1.00 97.94 78 ALA A N 1
ATOM 565 C CA . ALA A 1 78 ? 3.496 7.751 -27.456 1.00 97.94 78 ALA A CA 1
ATOM 566 C C . ALA A 1 78 ? 2.928 6.449 -28.062 1.00 97.94 78 ALA A C 1
ATOM 568 O O . ALA A 1 78 ? 1.719 6.361 -28.267 1.00 97.94 78 ALA A O 1
ATOM 569 N N . ALA A 1 79 ? 3.776 5.464 -28.383 1.00 98.00 79 ALA A N 1
ATOM 570 C CA . ALA A 1 79 ? 3.354 4.152 -28.872 1.00 98.00 79 ALA A CA 1
ATOM 571 C C . ALA A 1 79 ? 3.025 3.149 -27.751 1.00 98.00 79 ALA A C 1
ATOM 573 O O . ALA A 1 79 ? 2.584 2.045 -28.057 1.00 98.00 79 ALA A O 1
ATOM 574 N N . TYR A 1 80 ? 3.262 3.503 -26.485 1.00 98.69 80 TYR A N 1
ATOM 575 C CA . TYR A 1 80 ? 3.092 2.607 -25.345 1.00 98.69 80 TYR A CA 1
ATOM 576 C C . TYR A 1 80 ? 2.117 3.199 -24.331 1.00 98.69 80 TYR A C 1
ATOM 578 O O . TYR A 1 80 ? 2.141 4.396 -24.056 1.00 98.69 80 TYR A O 1
ATOM 586 N N . ASP A 1 81 ? 1.285 2.343 -23.751 1.00 98.69 81 ASP A N 1
ATOM 587 C CA . ASP A 1 81 ? 0.368 2.694 -22.665 1.00 98.69 81 ASP A CA 1
ATOM 588 C C . ASP A 1 81 ? 1.044 2.541 -21.293 1.00 98.69 81 ASP A C 1
ATOM 590 O O . ASP A 1 81 ? 0.661 3.192 -20.318 1.00 98.69 81 ASP A O 1
ATOM 594 N N . VAL A 1 82 ? 2.067 1.680 -21.210 1.00 98.94 82 VAL A N 1
ATOM 595 C CA . VAL A 1 82 ? 2.845 1.429 -19.993 1.00 98.94 82 VAL A CA 1
ATOM 596 C C . VAL A 1 82 ? 4.328 1.202 -20.298 1.00 98.94 82 VAL A C 1
ATOM 598 O O . VAL A 1 82 ? 4.696 0.502 -21.243 1.00 98.94 82 VAL A O 1
ATOM 601 N N . VAL A 1 83 ? 5.197 1.767 -19.458 1.00 98.94 83 VAL A N 1
ATOM 602 C CA . VAL A 1 83 ? 6.642 1.506 -19.469 1.00 98.94 83 VAL A CA 1
ATOM 603 C C . VAL A 1 83 ? 7.025 0.770 -18.188 1.00 98.94 83 VAL A C 1
ATOM 605 O O . VAL A 1 83 ? 6.766 1.239 -17.080 1.00 98.94 83 VAL A O 1
ATOM 608 N N . ILE A 1 84 ? 7.652 -0.392 -18.344 1.00 99.00 84 ILE A N 1
ATOM 609 C CA . ILE A 1 84 ? 8.053 -1.295 -17.269 1.00 99.00 84 ILE A CA 1
ATOM 610 C C . ILE A 1 84 ? 9.565 -1.176 -17.079 1.00 99.00 84 ILE A C 1
ATOM 612 O O . ILE A 1 84 ? 10.335 -1.609 -17.933 1.00 99.00 84 ILE A O 1
ATOM 616 N N . PHE A 1 85 ? 9.999 -0.620 -15.952 1.00 98.94 85 PHE A N 1
ATOM 617 C CA . PHE A 1 85 ? 11.394 -0.642 -15.521 1.00 98.94 85 PHE A CA 1
ATOM 618 C C . PHE A 1 85 ? 11.644 -1.974 -14.816 1.00 98.94 85 PHE A C 1
ATOM 620 O O . PHE A 1 85 ? 11.340 -2.154 -13.634 1.00 98.94 85 PHE A O 1
ATOM 627 N N . LEU A 1 86 ? 12.160 -2.935 -15.577 1.00 98.94 86 LEU A N 1
ATOM 628 C CA . LEU A 1 86 ? 12.425 -4.287 -15.108 1.00 98.94 86 LEU A CA 1
ATOM 629 C C . LEU A 1 86 ? 13.875 -4.391 -14.652 1.00 98.94 86 LEU A C 1
ATOM 631 O O . LEU A 1 86 ? 14.780 -4.507 -15.480 1.00 98.94 86 LEU A O 1
ATOM 635 N N . ASN A 1 87 ? 14.084 -4.404 -13.335 1.00 98.75 87 ASN A N 1
ATOM 636 C CA . ASN A 1 87 ? 15.407 -4.585 -12.744 1.00 98.75 87 ASN A CA 1
ATOM 637 C C . ASN A 1 87 ? 16.465 -3.594 -13.281 1.00 98.75 87 ASN A C 1
ATOM 639 O O . ASN A 1 87 ? 17.634 -3.949 -13.456 1.00 98.75 87 ASN A O 1
ATOM 643 N N . THR A 1 88 ? 16.063 -2.347 -13.552 1.00 98.81 88 THR A N 1
ATOM 644 C CA . THR A 1 88 ? 16.999 -1.264 -13.886 1.00 98.81 88 THR A CA 1
ATOM 645 C C . THR A 1 88 ? 17.881 -0.945 -12.683 1.00 98.81 88 THR A C 1
ATOM 647 O O . THR A 1 88 ? 17.529 -1.263 -11.550 1.00 98.81 88 THR A O 1
ATOM 650 N N . THR A 1 89 ? 19.056 -0.356 -12.892 1.00 98.56 89 THR A N 1
ATOM 651 C CA . THR A 1 89 ? 19.933 0.051 -11.780 1.00 98.56 89 THR A CA 1
ATOM 652 C C . THR A 1 89 ? 20.862 1.174 -12.215 1.00 98.56 89 THR A C 1
ATOM 654 O O . THR A 1 89 ? 21.467 1.075 -13.286 1.00 98.56 89 THR A O 1
ATOM 657 N N . GLY A 1 90 ? 21.050 2.179 -11.362 1.00 98.38 90 GLY A N 1
ATOM 658 C CA . GLY A 1 90 ? 21.925 3.328 -11.601 1.00 98.38 90 GLY A CA 1
ATOM 659 C C . GLY A 1 90 ? 21.249 4.475 -12.360 1.00 98.38 90 GLY A C 1
ATOM 660 O O . GLY A 1 90 ? 20.032 4.615 -12.342 1.00 98.38 90 GLY A O 1
ATOM 661 N N . ASP A 1 91 ? 22.055 5.321 -12.994 1.00 98.19 91 ASP A N 1
ATOM 662 C CA . ASP A 1 91 ? 21.616 6.426 -13.859 1.00 98.19 91 ASP A CA 1
ATOM 663 C C . ASP A 1 91 ? 21.522 5.901 -15.302 1.00 98.19 91 ASP A C 1
ATOM 665 O O . ASP A 1 91 ? 22.535 5.478 -15.878 1.00 98.19 91 ASP A O 1
ATOM 669 N N . VAL A 1 92 ? 20.304 5.773 -15.828 1.00 98.56 92 VAL A N 1
ATOM 670 C CA . VAL A 1 92 ? 19.991 5.012 -17.051 1.00 98.56 92 VAL A CA 1
ATOM 671 C C . VAL A 1 92 ? 19.434 5.887 -18.172 1.00 98.56 92 VAL A C 1
ATOM 673 O O . VAL A 1 92 ? 19.494 5.449 -19.331 1.00 98.56 92 VAL A O 1
ATOM 676 N N . LEU A 1 93 ? 18.973 7.099 -17.857 1.00 98.69 93 LEU A N 1
ATOM 677 C CA . LEU A 1 93 ? 18.458 8.104 -18.784 1.00 98.69 93 LEU A CA 1
ATOM 678 C C . LEU A 1 93 ? 19.238 9.419 -18.657 1.00 98.69 93 LEU A C 1
ATOM 680 O O . LEU A 1 93 ? 19.502 9.907 -17.569 1.00 98.69 93 LEU A O 1
ATOM 684 N N . ASP A 1 94 ? 19.565 10.043 -19.787 1.00 98.50 94 ASP A N 1
ATOM 685 C CA . ASP A 1 94 ? 20.077 11.414 -19.769 1.00 98.50 94 ASP A CA 1
ATOM 686 C C . ASP A 1 94 ? 18.961 12.450 -19.532 1.00 98.50 94 ASP A C 1
ATOM 688 O O . ASP A 1 94 ? 17.772 12.139 -19.561 1.00 98.50 94 ASP A O 1
ATOM 692 N N . ALA A 1 95 ? 19.333 13.717 -19.338 1.00 98.56 95 ALA A N 1
ATOM 693 C CA . ALA A 1 95 ? 18.381 14.786 -19.029 1.00 98.56 95 ALA A CA 1
ATOM 694 C C . ALA A 1 95 ? 17.253 14.962 -20.068 1.00 98.56 95 ALA A C 1
ATOM 696 O O . ALA A 1 95 ? 16.134 15.307 -19.695 1.00 98.56 95 ALA A O 1
ATOM 697 N N . ALA A 1 96 ? 17.519 14.738 -21.361 1.00 98.62 96 ALA A N 1
ATOM 698 C CA . ALA A 1 96 ? 16.484 14.868 -22.391 1.00 98.62 96 ALA A CA 1
ATOM 699 C C . ALA A 1 96 ? 15.509 13.681 -22.349 1.00 98.62 96 ALA A C 1
ATOM 701 O O . ALA A 1 96 ? 14.307 13.849 -22.553 1.00 98.62 96 ALA A O 1
ATOM 702 N N . GLN A 1 97 ? 16.027 12.488 -22.056 1.00 98.81 97 GLN A N 1
ATOM 703 C CA . GLN A 1 97 ? 15.236 11.271 -21.880 1.00 98.81 97 GLN A CA 1
ATOM 704 C C . GLN A 1 97 ? 14.399 11.318 -20.593 1.00 98.81 97 GLN A C 1
ATOM 706 O O . GLN A 1 97 ? 13.235 10.921 -20.614 1.00 98.81 97 GLN A O 1
ATOM 711 N N . GLN A 1 98 ? 14.958 11.856 -19.505 1.00 98.81 98 GLN A N 1
ATOM 712 C CA . GLN A 1 98 ? 14.242 12.136 -18.258 1.00 98.81 98 GLN A CA 1
ATOM 713 C C . GLN A 1 98 ? 13.065 13.091 -18.508 1.00 98.81 98 GLN A C 1
ATOM 715 O O . GLN A 1 98 ? 11.931 12.763 -18.169 1.00 98.81 98 GLN A O 1
ATOM 720 N N . GLU A 1 99 ? 13.298 14.224 -19.184 1.00 98.81 99 GLU A N 1
ATOM 721 C CA . GLU A 1 99 ? 12.237 15.184 -19.532 1.00 98.81 99 GLU A CA 1
ATOM 722 C C . GLU A 1 99 ? 11.132 14.534 -20.385 1.00 98.81 99 GLU A C 1
ATOM 724 O O . GLU A 1 99 ? 9.942 14.720 -20.117 1.00 98.81 99 GLU A O 1
ATOM 729 N N . ALA A 1 100 ? 11.506 13.725 -21.383 1.00 98.81 100 ALA A N 1
ATOM 730 C CA . ALA A 1 100 ? 10.542 13.005 -22.213 1.00 98.81 100 ALA A CA 1
ATOM 731 C C . ALA A 1 100 ? 9.712 11.999 -21.399 1.00 98.81 100 ALA A C 1
ATOM 733 O O . ALA A 1 100 ? 8.503 11.881 -21.613 1.00 98.81 100 ALA A O 1
ATOM 734 N N . PHE A 1 101 ? 10.342 11.289 -20.460 1.00 98.88 101 PHE A N 1
ATOM 735 C CA . PHE A 1 101 ? 9.660 10.298 -19.636 1.00 98.88 101 PHE A CA 1
ATOM 736 C C . PHE A 1 101 ? 8.741 10.933 -18.586 1.00 98.88 101 PHE A C 1
ATOM 738 O O . PHE A 1 101 ? 7.613 10.476 -18.402 1.00 98.88 101 PHE A O 1
ATOM 745 N N . GLU A 1 102 ? 9.166 12.031 -17.959 1.00 98.69 102 GLU A N 1
ATOM 746 C CA . GLU A 1 102 ? 8.314 12.824 -17.065 1.00 98.69 102 GLU A CA 1
ATOM 747 C C . GLU A 1 102 ? 7.086 13.367 -17.799 1.00 98.69 102 GLU A C 1
ATOM 749 O O . GLU A 1 102 ? 5.963 13.229 -17.308 1.00 98.69 102 GLU A O 1
ATOM 754 N N . ALA A 1 103 ? 7.257 13.904 -19.011 1.00 98.62 103 ALA A N 1
ATOM 755 C CA . ALA A 1 103 ? 6.136 14.356 -19.832 1.00 98.62 103 ALA A CA 1
ATOM 756 C C . ALA A 1 103 ? 5.177 13.207 -20.202 1.00 98.62 103 ALA A C 1
ATOM 758 O O . ALA A 1 103 ? 3.959 13.388 -20.170 1.00 98.62 103 ALA A O 1
ATOM 759 N N . TYR A 1 104 ? 5.709 12.022 -20.516 1.00 98.81 104 TYR A N 1
ATOM 760 C CA . TYR A 1 104 ? 4.912 10.826 -20.799 1.00 98.81 104 TYR A CA 1
ATOM 761 C C . TYR A 1 104 ? 4.051 10.412 -19.594 1.00 98.81 104 TYR A C 1
ATOM 763 O O . TYR A 1 104 ? 2.831 10.285 -19.726 1.00 98.81 104 TYR A O 1
ATOM 771 N N . VAL A 1 105 ? 4.656 10.265 -18.409 1.00 98.75 105 VAL A N 1
ATOM 772 C CA . VAL A 1 105 ? 3.924 9.853 -17.201 1.00 98.75 105 VAL A CA 1
ATOM 773 C C . VAL A 1 105 ? 2.920 10.928 -16.790 1.00 98.75 105 VAL A C 1
ATOM 775 O O . VAL A 1 105 ? 1.737 10.643 -16.611 1.00 98.75 105 VAL A O 1
ATOM 778 N N . THR A 1 106 ? 3.347 12.190 -16.694 1.00 97.62 106 THR A N 1
ATOM 779 C CA . THR A 1 106 ? 2.447 13.286 -16.293 1.00 97.62 106 THR A CA 1
ATOM 780 C C . THR A 1 106 ? 1.309 13.506 -17.293 1.00 97.62 106 THR A C 1
ATOM 782 O O . THR A 1 106 ? 0.235 13.957 -16.890 1.00 97.62 106 THR A O 1
ATOM 785 N N . GLY A 1 107 ? 1.511 13.133 -18.561 1.00 97.38 107 GLY A N 1
ATOM 786 C CA . GLY A 1 107 ? 0.514 13.143 -19.629 1.00 97.38 107 GLY A CA 1
ATOM 787 C C . GLY A 1 107 ? -0.484 11.979 -19.621 1.00 97.38 107 GLY A C 1
ATOM 788 O O . GLY A 1 107 ? -1.414 12.004 -20.425 1.00 97.38 107 GLY A O 1
ATOM 789 N N . GLY A 1 108 ? -0.339 10.993 -18.727 1.00 97.19 108 GLY A N 1
ATOM 790 C CA . GLY A 1 108 ? -1.274 9.867 -18.597 1.00 97.19 108 GLY A CA 1
ATOM 791 C C . GLY A 1 108 ? -0.674 8.479 -18.812 1.00 97.19 108 GLY A C 1
ATOM 792 O O . GLY A 1 108 ? -1.387 7.490 -18.624 1.00 97.19 108 GLY A O 1
ATOM 793 N N . GLY A 1 109 ? 0.606 8.399 -19.185 1.00 98.44 109 GLY A N 1
ATOM 794 C CA . GLY A 1 109 ? 1.318 7.141 -19.379 1.00 98.44 109 GLY A CA 1
ATOM 795 C C . GLY A 1 109 ? 1.485 6.341 -18.085 1.00 98.44 109 GLY A C 1
ATOM 796 O O . GLY A 1 109 ? 1.646 6.904 -16.997 1.00 98.44 109 GLY A O 1
ATOM 797 N N . GLY A 1 110 ? 1.446 5.015 -18.204 1.00 98.81 110 GLY A N 1
ATOM 798 C CA . GLY A 1 110 ? 1.680 4.091 -17.098 1.00 98.81 110 GLY A CA 1
ATOM 799 C C . GLY A 1 110 ? 3.165 3.838 -16.836 1.00 98.81 110 GLY A C 1
ATOM 800 O O . GLY A 1 110 ? 3.967 3.769 -17.773 1.00 98.81 110 GLY A O 1
ATOM 801 N N . TYR A 1 111 ? 3.514 3.629 -15.568 1.00 98.94 111 TYR A N 1
ATOM 802 C CA . TYR A 1 111 ? 4.820 3.158 -15.107 1.00 98.94 111 TYR A CA 1
ATOM 803 C C . TYR A 1 111 ? 4.669 1.925 -14.213 1.00 98.94 111 TYR A C 1
ATOM 805 O O . TYR A 1 111 ? 3.825 1.895 -13.314 1.00 98.94 111 TYR A O 1
ATOM 813 N N . VAL A 1 112 ? 5.542 0.942 -14.429 1.00 99.00 112 VAL A N 1
ATOM 814 C CA . VAL A 1 112 ? 5.722 -0.209 -13.541 1.00 99.00 112 VAL A CA 1
ATOM 815 C C . VAL A 1 112 ? 7.192 -0.327 -13.157 1.00 99.00 112 VAL A C 1
ATOM 817 O O . VAL A 1 112 ? 8.039 -0.520 -14.025 1.00 99.00 112 VAL A O 1
ATOM 820 N N . GLY A 1 113 ? 7.504 -0.256 -11.867 1.00 98.94 113 GLY A N 1
ATOM 821 C CA . GLY A 1 113 ? 8.838 -0.534 -11.335 1.00 98.94 113 GLY A CA 1
ATOM 822 C C . GLY A 1 113 ? 8.909 -1.927 -10.711 1.00 98.94 113 GLY A C 1
ATOM 823 O O . GLY A 1 113 ? 8.108 -2.255 -9.836 1.00 98.94 113 GLY A O 1
ATOM 824 N N . ILE A 1 114 ? 9.875 -2.744 -11.133 1.00 98.94 114 ILE A N 1
ATOM 825 C CA . ILE A 1 114 ? 10.081 -4.096 -10.594 1.00 98.94 114 ILE A CA 1
ATOM 826 C C . ILE A 1 114 ? 11.444 -4.166 -9.906 1.00 98.94 114 ILE A C 1
ATOM 828 O O . ILE A 1 114 ? 12.475 -3.879 -10.524 1.00 98.94 114 ILE A O 1
ATOM 832 N N . HIS A 1 115 ? 11.422 -4.566 -8.633 1.00 98.75 115 HIS A N 1
ATOM 833 C CA . HIS A 1 115 ? 12.567 -4.819 -7.762 1.00 98.75 115 HIS A CA 1
ATOM 834 C C . HIS A 1 115 ? 13.597 -3.680 -7.779 1.00 98.75 115 HIS A C 1
ATOM 836 O O . HIS A 1 115 ? 13.366 -2.635 -7.151 1.00 98.75 115 HIS A O 1
ATOM 842 N N . SER A 1 116 ? 14.698 -3.834 -8.525 1.00 98.69 116 SER A N 1
ATOM 843 C CA . SER A 1 116 ? 15.799 -2.868 -8.532 1.00 98.69 116 SER A CA 1
ATOM 844 C C . SER A 1 116 ? 15.493 -1.565 -9.257 1.00 98.69 116 SER A C 1
ATOM 846 O O . SER A 1 116 ? 16.295 -0.638 -9.200 1.00 98.69 116 SER A O 1
ATOM 848 N N . ALA A 1 117 ? 14.298 -1.416 -9.834 1.00 98.81 117 ALA A N 1
ATOM 849 C CA . ALA A 1 117 ? 13.799 -0.109 -10.252 1.00 98.81 117 ALA A CA 1
ATOM 850 C C . ALA A 1 117 ? 13.875 0.946 -9.124 1.00 98.81 117 ALA A C 1
ATOM 852 O O . ALA A 1 117 ? 14.072 2.123 -9.407 1.00 98.81 117 ALA A O 1
ATOM 853 N N . ALA A 1 118 ? 13.807 0.550 -7.846 1.00 98.62 118 ALA A N 1
ATOM 854 C CA . ALA A 1 118 ? 14.040 1.459 -6.715 1.00 98.62 118 ALA A CA 1
ATOM 855 C C . ALA A 1 118 ? 15.517 1.874 -6.519 1.00 98.62 118 ALA A C 1
ATOM 857 O O . ALA A 1 118 ? 15.786 2.837 -5.804 1.00 98.62 118 ALA A O 1
ATOM 858 N N . ASP A 1 119 ? 16.471 1.186 -7.150 1.00 98.50 119 ASP A N 1
ATOM 859 C CA . ASP A 1 119 ? 17.914 1.483 -7.176 1.00 98.50 119 ASP A CA 1
ATOM 860 C C . ASP A 1 119 ? 18.316 2.238 -8.461 1.00 98.50 119 ASP A C 1
ATOM 862 O O . ASP A 1 119 ? 19.334 1.961 -9.094 1.00 98.50 119 ASP A O 1
ATOM 866 N N . THR A 1 120 ? 17.461 3.154 -8.924 1.00 98.56 120 THR A N 1
ATOM 867 C CA . THR A 1 120 ? 17.592 3.851 -10.217 1.00 98.56 120 THR A CA 1
ATOM 868 C C . THR A 1 120 ? 17.361 5.365 -10.047 1.00 98.56 120 THR A C 1
ATOM 870 O O . THR A 1 120 ? 16.563 5.777 -9.204 1.00 98.56 120 THR A O 1
ATOM 873 N N . GLU A 1 121 ? 18.081 6.190 -10.822 1.00 98.44 121 GLU A N 1
ATOM 874 C CA . GLU A 1 121 ? 17.867 7.649 -10.977 1.00 98.44 121 GLU A CA 1
ATOM 875 C C . GLU A 1 121 ? 17.837 8.474 -9.664 1.00 98.44 121 GLU A C 1
ATOM 877 O O . GLU A 1 121 ? 16.960 9.310 -9.444 1.00 98.44 121 GLU A O 1
ATOM 882 N N . TYR A 1 122 ? 18.802 8.268 -8.757 1.00 98.12 122 TYR A N 1
ATOM 883 C CA . TYR A 1 122 ? 18.814 8.931 -7.436 1.00 98.12 122 TYR A CA 1
ATOM 884 C C . TYR A 1 122 ? 18.901 10.464 -7.450 1.00 98.12 122 TYR A C 1
ATOM 886 O O . TYR A 1 122 ? 18.513 11.098 -6.468 1.00 98.12 1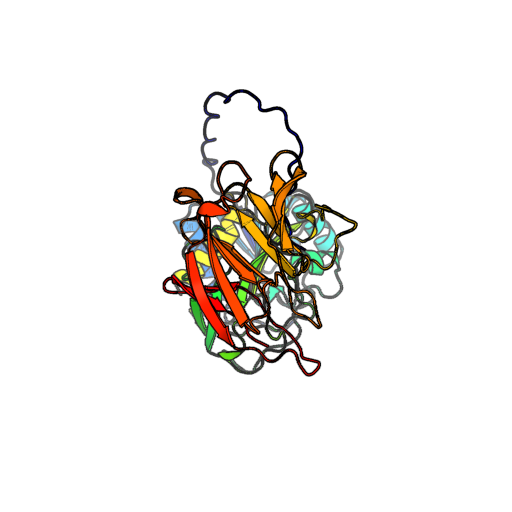22 TYR A O 1
ATOM 894 N N . ASP A 1 123 ? 19.425 11.055 -8.524 1.00 97.19 123 ASP A N 1
ATOM 895 C CA . ASP A 1 123 ? 19.594 12.507 -8.653 1.00 97.19 123 ASP A CA 1
ATOM 896 C C . ASP A 1 123 ? 18.421 13.180 -9.390 1.00 97.19 123 ASP A C 1
ATOM 898 O O . ASP A 1 123 ? 18.445 14.393 -9.615 1.00 97.19 123 ASP A O 1
ATOM 902 N N . TRP A 1 124 ? 17.375 12.417 -9.732 1.00 98.38 124 TRP A N 1
ATOM 903 C CA . TRP A 1 124 ? 16.183 12.897 -10.428 1.00 98.38 124 TRP A CA 1
ATOM 904 C C . TRP A 1 124 ? 14.952 12.846 -9.502 1.00 98.38 124 TRP A C 1
ATOM 906 O O . TRP A 1 124 ? 14.336 11.791 -9.335 1.00 98.38 124 TRP A O 1
ATOM 916 N N . PRO A 1 125 ? 14.556 13.975 -8.877 1.00 97.75 125 PRO A N 1
ATOM 917 C CA . PRO A 1 125 ? 13.484 13.993 -7.877 1.00 97.75 125 PRO A CA 1
ATOM 918 C C . PRO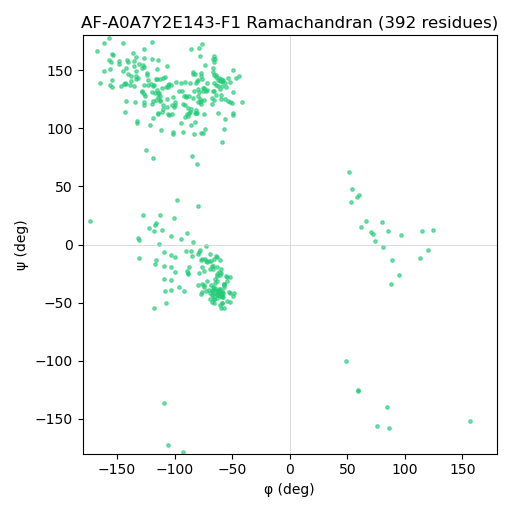 A 1 125 ? 12.142 13.453 -8.374 1.00 97.75 125 PRO A C 1
ATOM 920 O O . PRO A 1 125 ? 11.463 12.758 -7.624 1.00 97.75 125 PRO A O 1
ATOM 923 N N . PHE A 1 126 ? 11.790 13.718 -9.637 1.00 98.50 126 PHE A N 1
ATOM 924 C CA . PHE A 1 126 ? 10.572 13.176 -10.240 1.00 98.50 126 PHE A CA 1
ATOM 925 C C . PHE A 1 126 ? 10.567 11.645 -10.215 1.00 98.50 126 PHE A C 1
ATOM 927 O O . PHE A 1 126 ? 9.544 11.049 -9.898 1.00 98.50 126 PHE A O 1
ATOM 934 N N . TYR A 1 127 ? 11.704 10.989 -10.474 1.00 98.69 127 TYR A N 1
ATOM 935 C CA . TYR A 1 127 ? 11.773 9.531 -10.382 1.00 98.69 127 TYR A CA 1
ATOM 936 C C . TYR A 1 127 ? 11.593 9.028 -8.951 1.00 98.69 127 TYR A C 1
ATOM 938 O O . TYR A 1 127 ? 10.937 8.013 -8.739 1.00 98.69 127 TYR A O 1
ATOM 946 N N . GLY A 1 128 ? 12.124 9.750 -7.961 1.00 98.00 128 GLY A N 1
ATOM 947 C CA . GLY A 1 128 ? 11.894 9.443 -6.548 1.00 98.00 128 GLY A CA 1
ATOM 948 C C . GLY A 1 128 ? 10.410 9.473 -6.179 1.00 98.00 128 GLY A C 1
ATOM 949 O O . GLY A 1 128 ? 9.931 8.572 -5.490 1.00 98.00 128 GLY A O 1
ATOM 950 N N . GLU A 1 129 ? 9.669 10.461 -6.689 1.00 96.75 129 GLU A N 1
ATOM 951 C CA . GLU A 1 129 ? 8.207 10.513 -6.566 1.00 96.75 129 GLU A CA 1
ATOM 952 C C . GLU A 1 129 ? 7.538 9.375 -7.343 1.00 96.75 129 GLU A C 1
ATOM 954 O O . GLU A 1 129 ? 6.659 8.709 -6.802 1.00 96.75 129 GLU A O 1
ATOM 959 N N . LEU A 1 130 ? 7.993 9.100 -8.569 1.00 98.50 130 LEU A N 1
ATOM 960 C CA . LEU A 1 130 ? 7.453 8.063 -9.445 1.00 98.50 130 LEU A CA 1
ATOM 961 C C . LEU A 1 130 ? 7.543 6.670 -8.818 1.00 98.50 130 LEU A C 1
ATOM 963 O O . LEU A 1 130 ? 6.525 5.986 -8.701 1.00 98.50 130 LEU A O 1
ATOM 967 N N . VAL A 1 131 ? 8.743 6.260 -8.399 1.00 98.62 131 VAL A N 1
ATOM 968 C CA . VAL A 1 131 ? 8.987 4.948 -7.786 1.00 98.62 131 VAL A CA 1
ATOM 969 C C . VAL A 1 131 ? 8.462 4.888 -6.349 1.00 98.62 131 VAL A C 1
ATOM 971 O O . VAL A 1 131 ? 8.141 3.812 -5.858 1.00 98.62 131 VAL A O 1
ATOM 974 N N . GLY A 1 132 ? 8.312 6.033 -5.677 1.00 97.94 132 GLY A N 1
ATOM 975 C CA . GLY A 1 132 ? 7.694 6.182 -4.355 1.00 97.94 132 GLY A CA 1
ATOM 976 C C . GLY A 1 132 ? 8.659 6.012 -3.178 1.00 97.94 132 GLY A C 1
ATOM 977 O O . GLY A 1 132 ? 8.520 6.702 -2.167 1.00 97.94 132 GLY A O 1
ATOM 978 N N . ALA A 1 133 ? 9.660 5.138 -3.299 1.00 98.25 133 ALA A N 1
ATOM 979 C CA . ALA A 1 133 ? 10.765 5.053 -2.350 1.00 98.25 133 ALA A CA 1
ATOM 980 C C . ALA A 1 133 ? 12.026 4.473 -2.997 1.00 98.25 133 ALA A C 1
ATOM 982 O O . ALA A 1 133 ? 11.987 3.465 -3.697 1.00 98.25 133 ALA A O 1
ATOM 983 N N . TRP A 1 134 ? 13.164 5.098 -2.709 1.00 98.69 134 TRP A N 1
ATOM 984 C CA . TRP A 1 134 ? 14.469 4.652 -3.184 1.00 98.69 134 TRP A CA 1
ATOM 985 C C . TRP A 1 134 ? 15.072 3.562 -2.304 1.00 98.69 134 TRP A C 1
ATOM 987 O O . TRP A 1 134 ? 14.924 3.590 -1.079 1.00 98.69 134 TRP A O 1
ATOM 997 N N . PHE A 1 135 ? 15.816 2.657 -2.934 1.00 98.62 135 PHE A N 1
ATOM 998 C CA . PHE A 1 135 ? 16.610 1.628 -2.275 1.00 98.62 135 PHE A CA 1
ATOM 999 C C . PHE A 1 135 ? 17.656 2.227 -1.316 1.00 98.62 135 PHE A C 1
ATOM 1001 O O . PHE A 1 135 ? 18.287 3.256 -1.594 1.00 98.62 135 PHE A O 1
ATOM 1008 N N . ASP A 1 136 ? 17.833 1.568 -0.171 1.00 98.50 136 ASP A N 1
ATOM 1009 C CA . ASP A 1 136 ? 18.884 1.856 0.811 1.00 98.50 136 ASP A CA 1
ATOM 1010 C C . ASP A 1 136 ? 19.829 0.662 0.997 1.00 98.50 136 ASP A C 1
ATOM 1012 O O . ASP A 1 136 ? 21.048 0.789 0.869 1.00 98.50 136 ASP A O 1
ATOM 1016 N N . SER A 1 137 ? 19.268 -0.505 1.309 1.00 98.12 137 SER A N 1
ATOM 1017 C CA . SER A 1 137 ? 20.025 -1.715 1.626 1.00 98.12 137 SER A CA 1
ATOM 1018 C C . SER A 1 137 ? 19.150 -2.963 1.496 1.00 98.12 137 SER A C 1
ATOM 1020 O O . SER A 1 137 ? 17.946 -2.866 1.290 1.00 98.12 137 SER A O 1
ATOM 1022 N N . HIS A 1 138 ? 19.734 -4.151 1.625 1.00 97.81 138 HIS A N 1
ATOM 1023 C CA . HIS A 1 138 ? 19.002 -5.417 1.715 1.00 97.81 138 HIS A CA 1
ATOM 1024 C C . HIS A 1 138 ? 19.787 -6.400 2.609 1.00 97.81 138 HIS A C 1
ATOM 1026 O O . HIS A 1 138 ? 21.003 -6.239 2.790 1.00 97.81 138 HIS A O 1
ATOM 1032 N N . PRO A 1 139 ? 19.139 -7.421 3.202 1.00 96.25 139 PRO A N 1
ATOM 1033 C CA . PRO A 1 139 ? 19.842 -8.494 3.894 1.00 96.25 139 PRO A CA 1
ATOM 1034 C C . PRO A 1 139 ? 20.656 -9.348 2.908 1.00 96.25 139 PRO A C 1
ATOM 1036 O O . PRO A 1 139 ? 20.366 -9.373 1.713 1.00 96.25 139 PRO A O 1
ATOM 1039 N N . PRO A 1 140 ? 21.671 -10.093 3.375 1.00 94.56 140 PRO A N 1
ATOM 1040 C CA . PRO A 1 140 ? 22.431 -10.977 2.501 1.00 94.56 140 PRO A CA 1
ATOM 1041 C C . PRO A 1 140 ? 21.564 -12.125 1.957 1.00 94.56 140 PRO A C 1
ATOM 1043 O O . PRO A 1 140 ? 20.932 -12.852 2.725 1.00 94.56 140 PRO A O 1
ATOM 1046 N N . GLY A 1 141 ? 21.640 -12.351 0.644 1.00 96.12 141 GLY A N 1
ATOM 1047 C CA . GLY A 1 141 ? 20.952 -13.447 -0.038 1.00 96.12 141 GLY A CA 1
ATOM 1048 C C . GLY A 1 141 ? 19.455 -13.196 -0.213 1.00 96.12 141 GLY A C 1
ATOM 1049 O O . GLY A 1 141 ? 19.001 -12.060 -0.218 1.00 96.12 141 GLY A O 1
ATOM 1050 N N . THR A 1 142 ? 18.694 -14.280 -0.349 1.00 97.31 142 THR A N 1
ATOM 1051 C CA . THR A 1 142 ? 17.258 -14.247 -0.646 1.00 97.31 142 THR A CA 1
ATOM 1052 C C . THR A 1 142 ? 16.461 -14.902 0.486 1.00 97.31 142 THR A C 1
ATOM 1054 O O . THR A 1 142 ? 16.074 -16.068 0.385 1.00 97.31 142 THR A O 1
ATOM 1057 N N . PRO A 1 143 ? 16.297 -14.246 1.648 1.00 97.50 143 PRO A N 1
ATOM 1058 C CA . PRO A 1 143 ? 15.603 -14.859 2.773 1.00 97.50 143 PRO A CA 1
ATOM 1059 C C . PRO A 1 143 ? 14.110 -15.080 2.483 1.00 97.50 143 PRO A C 1
ATOM 1061 O O . PRO A 1 143 ? 13.457 -14.304 1.786 1.00 97.50 143 PRO A O 1
ATOM 1064 N N . THR A 1 144 ? 13.545 -16.135 3.071 1.00 97.94 144 THR A N 1
ATOM 1065 C CA . THR A 1 144 ? 12.093 -16.334 3.088 1.00 97.94 144 THR A CA 1
ATOM 1066 C C . THR A 1 144 ? 11.452 -15.392 4.101 1.00 97.94 144 THR A C 1
ATOM 1068 O O . THR A 1 144 ? 11.911 -15.341 5.241 1.00 97.94 144 THR A O 1
ATOM 1071 N N . ALA A 1 145 ? 10.395 -14.690 3.704 1.00 97.38 145 ALA A N 1
ATOM 1072 C CA . ALA A 1 145 ? 9.620 -13.804 4.565 1.00 97.38 145 ALA A CA 1
ATOM 1073 C C . ALA A 1 145 ? 8.119 -13.925 4.271 1.00 97.38 145 ALA A C 1
ATOM 1075 O O . ALA A 1 145 ? 7.714 -14.320 3.171 1.00 97.38 145 ALA A O 1
ATOM 1076 N N . ASP A 1 146 ? 7.302 -13.555 5.252 1.00 98.06 146 ASP A N 1
ATOM 1077 C CA . ASP A 1 146 ? 5.861 -13.420 5.077 1.00 98.06 146 ASP A CA 1
ATOM 1078 C C . ASP A 1 146 ? 5.513 -12.012 4.585 1.00 98.06 146 ASP A C 1
ATOM 1080 O O . ASP A 1 146 ? 5.882 -11.003 5.189 1.00 98.06 146 ASP A O 1
ATOM 1084 N N . VAL A 1 147 ? 4.755 -11.952 3.494 1.00 98.38 147 VAL A N 1
ATOM 1085 C CA . VAL A 1 147 ? 4.153 -10.732 2.961 1.00 98.38 147 VAL A CA 1
ATOM 1086 C C . VAL A 1 147 ? 2.694 -10.676 3.400 1.00 98.38 147 VAL A C 1
ATOM 1088 O O . VAL A 1 147 ? 1.902 -11.566 3.092 1.00 98.38 147 VAL A O 1
ATOM 1091 N N . LYS A 1 148 ? 2.313 -9.609 4.094 1.00 98.25 148 LYS A N 1
ATOM 1092 C CA . LYS A 1 148 ? 0.920 -9.295 4.420 1.00 98.25 148 LYS A CA 1
ATOM 1093 C C . LYS A 1 148 ? 0.323 -8.471 3.290 1.00 98.25 148 LYS A C 1
ATOM 1095 O O . LYS A 1 148 ? 0.771 -7.353 3.034 1.00 98.25 148 LYS A O 1
ATOM 1100 N N . VAL A 1 149 ? -0.696 -9.011 2.636 1.00 98.19 149 VAL A N 1
ATOM 1101 C CA . VAL A 1 149 ? -1.444 -8.306 1.593 1.00 98.19 149 VAL A CA 1
ATOM 1102 C C . VAL A 1 149 ? -2.531 -7.479 2.274 1.00 98.19 149 VAL A C 1
ATOM 1104 O O . VAL A 1 149 ? -3.522 -8.019 2.772 1.00 98.19 149 VAL A O 1
ATOM 1107 N N . VAL A 1 150 ? -2.285 -6.172 2.373 1.00 95.56 150 VAL A N 1
ATOM 1108 C CA . VAL A 1 150 ? -3.108 -5.237 3.158 1.00 95.56 150 VAL A CA 1
ATOM 1109 C C . VAL A 1 150 ? -4.253 -4.638 2.346 1.00 95.56 150 VAL A C 1
ATOM 1111 O O . VAL A 1 150 ? -5.268 -4.274 2.935 1.00 95.56 150 VAL A O 1
ATOM 1114 N N . ASP A 1 151 ? -4.126 -4.615 1.019 1.00 96.12 151 ASP A N 1
ATOM 1115 C CA . ASP A 1 151 ? -5.240 -4.421 0.095 1.00 96.12 151 ASP A CA 1
ATOM 1116 C C . ASP A 1 151 ? -5.377 -5.647 -0.818 1.00 96.12 151 ASP A C 1
ATOM 1118 O O . ASP A 1 151 ? -4.431 -6.032 -1.499 1.00 96.12 151 ASP A O 1
ATOM 1122 N N . ARG A 1 152 ? -6.565 -6.258 -0.824 1.00 95.06 152 ARG A N 1
ATOM 1123 C CA . ARG A 1 152 ? -6.929 -7.413 -1.668 1.00 95.06 152 ARG A CA 1
ATOM 1124 C C . ARG A 1 152 ? -8.042 -7.080 -2.665 1.00 95.06 152 ARG A C 1
ATOM 1126 O O . ARG A 1 152 ? -8.746 -7.977 -3.121 1.00 95.06 152 ARG A O 1
ATOM 1133 N N . VAL A 1 153 ? -8.265 -5.796 -2.927 1.00 95.81 153 VAL A N 1
ATOM 1134 C CA . VAL A 1 153 ? -9.233 -5.307 -3.913 1.00 95.81 153 VAL A CA 1
ATOM 1135 C C . VAL A 1 153 ? -8.518 -4.859 -5.185 1.00 95.81 153 VAL A C 1
ATOM 1137 O O . VAL A 1 153 ? -9.022 -5.133 -6.271 1.00 95.81 153 VAL A O 1
ATOM 1140 N N . HIS A 1 154 ? -7.355 -4.208 -5.073 1.00 97.88 154 HIS A N 1
ATOM 1141 C CA . HIS A 1 154 ? -6.575 -3.787 -6.236 1.00 97.88 154 HIS A CA 1
ATOM 1142 C C . HIS A 1 154 ? -6.226 -4.973 -7.165 1.00 97.88 154 HIS A C 1
ATOM 1144 O O . HIS A 1 154 ? -5.822 -6.025 -6.662 1.00 97.88 154 HIS A O 1
ATOM 1150 N N . PRO A 1 155 ? -6.294 -4.822 -8.507 1.00 98.12 155 PRO A N 1
ATOM 1151 C CA . PRO A 1 155 ? -6.038 -5.912 -9.459 1.00 98.12 155 PRO A CA 1
ATOM 1152 C C . PRO A 1 155 ? -4.711 -6.647 -9.236 1.00 98.12 155 PRO A C 1
ATOM 1154 O O . PRO A 1 155 ? -4.669 -7.870 -9.239 1.00 98.12 155 PRO A O 1
ATOM 1157 N N . ALA A 1 156 ? -3.635 -5.910 -8.945 1.00 98.38 156 ALA A N 1
ATOM 1158 C CA . ALA A 1 156 ? -2.326 -6.492 -8.635 1.00 98.38 156 ALA A CA 1
ATOM 1159 C C . ALA A 1 156 ? -2.318 -7.434 -7.413 1.00 98.38 156 ALA A C 1
ATOM 1161 O O . ALA A 1 156 ? -1.386 -8.208 -7.248 1.00 98.38 156 ALA A O 1
ATOM 1162 N N . THR A 1 157 ? -3.282 -7.362 -6.499 1.00 98.44 157 THR A N 1
ATOM 1163 C CA . THR A 1 157 ? -3.252 -8.130 -5.241 1.00 98.44 157 THR A CA 1
ATOM 1164 C C . THR A 1 157 ? -4.547 -8.882 -4.943 1.00 98.44 157 THR A C 1
ATOM 1166 O O . THR A 1 157 ? -4.638 -9.529 -3.898 1.00 98.44 157 THR A O 1
ATOM 1169 N N . ALA A 1 158 ? -5.523 -8.847 -5.855 1.00 97.19 158 ALA A N 1
ATOM 1170 C CA . ALA A 1 158 ? -6.844 -9.447 -5.679 1.00 97.19 158 ALA A CA 1
ATOM 1171 C C . ALA A 1 158 ? -6.797 -10.973 -5.485 1.00 97.19 158 ALA A C 1
ATOM 1173 O O . ALA A 1 158 ? -7.491 -11.508 -4.617 1.00 97.19 158 ALA A O 1
ATOM 1174 N N . ASP A 1 159 ? -5.931 -11.657 -6.235 1.00 95.94 159 ASP A N 1
ATOM 1175 C CA . ASP A 1 159 ? -5.794 -13.119 -6.192 1.00 95.94 159 ASP A CA 1
ATOM 1176 C C . ASP A 1 159 ? -4.760 -13.607 -5.161 1.00 95.94 159 ASP A C 1
ATOM 1178 O O . ASP A 1 159 ? -4.647 -14.805 -4.879 1.00 95.94 159 ASP A O 1
ATOM 1182 N N . LEU A 1 160 ? -4.030 -12.686 -4.521 1.00 97.81 160 LEU A N 1
ATOM 1183 C CA . LEU A 1 160 ? -3.028 -13.046 -3.524 1.00 97.81 160 LEU A CA 1
ATOM 1184 C C . LEU A 1 160 ? -3.670 -13.452 -2.183 1.00 97.81 160 LEU A C 1
ATOM 1186 O O . LEU A 1 160 ? -4.641 -12.842 -1.712 1.00 97.81 160 LEU A O 1
ATOM 1190 N N . PRO A 1 161 ? -3.104 -14.453 -1.481 1.00 97.75 161 PRO A N 1
ATOM 1191 C CA . PRO A 1 161 ? -3.537 -14.776 -0.130 1.00 97.75 161 PRO A CA 1
ATOM 1192 C C . PRO A 1 161 ? -3.196 -13.631 0.836 1.00 97.75 161 PRO A C 1
ATOM 1194 O O . PRO A 1 161 ? -2.207 -12.928 0.666 1.00 97.75 161 PRO A O 1
ATOM 1197 N N . ALA A 1 162 ? -3.981 -13.483 1.910 1.00 95.62 162 ALA A N 1
ATOM 1198 C CA . ALA A 1 162 ? -3.764 -12.427 2.910 1.00 95.62 162 ALA A CA 1
ATOM 1199 C C . ALA A 1 162 ? -2.363 -12.469 3.549 1.00 95.62 162 ALA A C 1
ATOM 1201 O O . ALA A 1 162 ? -1.797 -11.426 3.860 1.00 95.62 162 ALA A O 1
ATOM 1202 N N . ASN A 1 163 ? -1.813 -13.674 3.717 1.00 97.25 163 ASN A N 1
ATOM 1203 C CA . ASN A 1 163 ? -0.412 -13.893 4.051 1.00 97.25 163 ASN A CA 1
ATOM 1204 C C . ASN A 1 163 ? 0.217 -14.712 2.926 1.00 97.25 163 ASN A C 1
ATOM 1206 O O . ASN A 1 163 ? -0.236 -15.823 2.639 1.00 97.25 163 ASN A O 1
ATOM 1210 N N . TRP A 1 164 ? 1.249 -14.158 2.306 1.00 97.88 164 TRP A N 1
ATOM 1211 C CA . TRP A 1 164 ? 1.951 -14.730 1.172 1.00 97.88 164 TRP A CA 1
ATOM 1212 C C . TRP A 1 164 ? 3.428 -14.914 1.518 1.00 97.88 164 TRP A C 1
ATOM 1214 O O . TRP A 1 164 ? 4.201 -13.962 1.549 1.00 97.88 164 TRP A O 1
ATOM 1224 N N . THR A 1 165 ? 3.827 -16.147 1.815 1.00 97.69 165 THR A N 1
ATOM 1225 C CA . THR A 1 165 ? 5.223 -16.478 2.125 1.00 97.69 165 THR A CA 1
ATOM 1226 C C . THR A 1 165 ? 6.034 -16.601 0.840 1.00 97.69 165 THR A C 1
ATOM 1228 O O . THR A 1 165 ? 5.658 -17.366 -0.053 1.00 97.69 165 THR A O 1
ATOM 1231 N N . ARG A 1 166 ? 7.161 -15.890 0.752 1.00 96.38 166 ARG A N 1
ATOM 1232 C CA . ARG A 1 166 ? 8.022 -15.871 -0.442 1.00 96.38 166 ARG A CA 1
ATOM 1233 C C . ARG A 1 166 ? 9.501 -15.841 -0.105 1.00 96.38 166 ARG A C 1
ATOM 1235 O O . ARG A 1 166 ? 9.882 -15.394 0.971 1.00 96.38 166 ARG A O 1
ATOM 1242 N N . THR A 1 167 ? 10.321 -16.262 -1.062 1.00 97.69 167 THR A N 1
ATOM 1243 C CA . THR A 1 167 ? 11.785 -16.200 -1.016 1.00 97.69 167 THR A CA 1
ATOM 1244 C C . THR A 1 167 ? 12.270 -15.235 -2.090 1.00 97.69 167 THR A C 1
ATOM 1246 O O . THR A 1 167 ? 12.128 -15.519 -3.273 1.00 97.69 167 THR A O 1
ATOM 1249 N N . ASP A 1 168 ? 12.838 -14.103 -1.683 1.00 98.06 168 ASP A N 1
ATOM 1250 C CA . ASP A 1 168 ? 13.365 -13.085 -2.599 1.00 98.06 168 ASP A CA 1
ATOM 1251 C C . ASP A 1 168 ? 14.424 -12.224 -1.884 1.00 98.06 168 ASP A C 1
ATOM 1253 O O . ASP A 1 168 ? 14.691 -12.434 -0.697 1.00 98.06 168 ASP A O 1
ATOM 1257 N N . GLU A 1 169 ? 15.051 -11.275 -2.582 1.00 97.81 169 GLU A N 1
ATOM 1258 C CA . GLU A 1 169 ? 15.907 -10.254 -1.953 1.00 97.81 169 GLU A CA 1
ATOM 1259 C C . GLU A 1 169 ? 15.062 -9.036 -1.547 1.00 97.81 169 GLU A C 1
ATOM 1261 O O . GLU A 1 169 ? 14.565 -8.293 -2.392 1.00 97.81 169 GLU A O 1
ATOM 1266 N N . TRP A 1 170 ? 14.878 -8.826 -0.240 1.00 98.12 170 TRP A N 1
ATOM 1267 C CA . TRP A 1 170 ? 13.983 -7.785 0.276 1.00 98.12 170 TRP A CA 1
ATOM 1268 C C . TRP A 1 170 ? 14.692 -6.454 0.509 1.00 98.12 170 TRP A C 1
ATOM 1270 O O . TRP A 1 170 ? 15.597 -6.357 1.336 1.00 98.12 170 TRP A O 1
ATOM 1280 N N . TYR A 1 171 ? 14.242 -5.406 -0.175 1.00 98.38 171 TYR A N 1
ATOM 1281 C CA . TYR A 1 171 ? 14.823 -4.073 -0.052 1.00 98.38 171 TYR A CA 1
ATOM 1282 C C . TYR A 1 171 ? 14.337 -3.340 1.192 1.00 98.38 171 TYR A C 1
ATOM 1284 O O . TYR A 1 171 ? 13.141 -3.259 1.454 1.00 98.38 171 TYR A O 1
ATOM 1292 N N . ASN A 1 172 ? 15.275 -2.737 1.910 1.00 98.50 172 ASN A N 1
ATOM 1293 C CA . ASN A 1 172 ? 15.036 -1.600 2.782 1.00 98.50 172 ASN A CA 1
ATOM 1294 C C . ASN A 1 172 ? 15.082 -0.318 1.945 1.00 98.50 172 ASN A C 1
ATOM 1296 O O . ASN A 1 172 ? 15.849 -0.211 0.981 1.00 98.50 172 ASN A O 1
ATOM 1300 N N . TYR A 1 173 ? 14.295 0.673 2.348 1.00 98.56 173 TYR A N 1
ATOM 1301 C CA . TYR A 1 173 ? 14.146 1.922 1.613 1.00 98.56 173 TYR A CA 1
ATOM 1302 C C . TYR A 1 173 ? 14.670 3.114 2.411 1.00 98.56 173 TYR A C 1
ATOM 1304 O O . TYR A 1 173 ? 14.599 3.144 3.638 1.00 98.56 173 TYR A O 1
ATOM 1312 N N . ARG A 1 174 ? 15.136 4.149 1.706 1.00 98.19 174 ARG A N 1
ATOM 1313 C CA . ARG A 1 174 ? 15.616 5.404 2.321 1.00 98.19 174 ARG A CA 1
ATOM 1314 C C . ARG A 1 174 ? 14.509 6.141 3.074 1.00 98.19 174 ARG A C 1
ATOM 1316 O O . ARG A 1 174 ? 14.780 6.895 4.006 1.00 98.19 174 ARG A O 1
ATOM 1323 N N . THR A 1 175 ? 13.266 5.939 2.648 1.00 97.06 175 THR A N 1
ATOM 1324 C CA . THR A 1 175 ? 12.056 6.505 3.242 1.00 97.06 175 THR A CA 1
ATOM 1325 C C . THR A 1 175 ? 10.945 5.469 3.237 1.00 97.06 175 THR A C 1
ATOM 1327 O O . THR A 1 175 ? 10.836 4.681 2.302 1.00 97.06 175 THR A O 1
ATOM 1330 N N . ASN A 1 176 ? 10.075 5.503 4.245 1.00 97.06 176 ASN A N 1
ATOM 1331 C CA . ASN A 1 176 ? 8.833 4.739 4.203 1.00 97.06 176 ASN A CA 1
ATOM 1332 C C . ASN A 1 176 ? 7.825 5.471 3.287 1.00 97.06 176 ASN A C 1
ATOM 1334 O O . ASN A 1 176 ? 7.512 6.629 3.574 1.00 97.06 176 ASN A O 1
ATOM 1338 N N . PRO A 1 177 ? 7.327 4.840 2.204 1.00 96.00 177 PRO A N 1
ATOM 1339 C CA . PRO A 1 177 ? 6.434 5.499 1.248 1.00 96.00 177 PRO A CA 1
ATOM 1340 C C . PRO A 1 177 ? 4.992 5.661 1.759 1.00 96.00 177 PRO A C 1
ATOM 1342 O O . PRO A 1 177 ? 4.194 6.388 1.155 1.00 96.00 177 PRO A O 1
ATOM 1345 N N . ARG A 1 178 ? 4.616 4.990 2.858 1.00 94.50 178 ARG A N 1
ATOM 1346 C CA . ARG A 1 178 ? 3.249 5.021 3.388 1.00 94.50 178 ARG A CA 1
ATOM 1347 C C . ARG A 1 178 ? 2.781 6.453 3.655 1.00 94.50 178 ARG A C 1
ATOM 1349 O O . ARG A 1 178 ? 3.484 7.261 4.253 1.00 94.50 178 ARG A O 1
ATOM 1356 N N . GLY A 1 179 ? 1.543 6.733 3.250 1.00 89.69 179 GLY A N 1
ATOM 1357 C CA . GLY A 1 179 ? 0.906 8.047 3.364 1.00 89.69 179 GLY A CA 1
ATOM 1358 C C . GLY A 1 179 ? 1.046 8.893 2.098 1.00 89.69 179 GLY A C 1
ATOM 1359 O O . GLY A 1 179 ? 0.151 9.694 1.827 1.00 89.69 179 GLY A O 1
ATOM 1360 N N . ASN A 1 180 ? 2.098 8.657 1.305 1.00 91.94 180 ASN A N 1
ATOM 1361 C CA . ASN A 1 180 ? 2.288 9.256 -0.019 1.00 91.94 180 ASN A CA 1
ATOM 1362 C C . ASN A 1 180 ? 1.880 8.306 -1.151 1.00 91.94 180 ASN A C 1
ATOM 1364 O O . ASN A 1 180 ? 1.526 8.773 -2.225 1.00 91.94 180 ASN A O 1
ATOM 1368 N N . VAL A 1 181 ? 1.891 6.995 -0.891 1.00 96.31 181 VAL A N 1
ATOM 1369 C CA . VAL A 1 181 ? 1.462 5.952 -1.833 1.00 96.31 181 VAL A CA 1
ATOM 1370 C C . VAL A 1 181 ? 0.298 5.136 -1.275 1.00 96.31 181 VAL A C 1
ATOM 1372 O O . VAL A 1 181 ? 0.091 5.066 -0.052 1.00 96.31 181 VAL A O 1
ATOM 1375 N N . HIS A 1 182 ? -0.434 4.461 -2.162 1.00 97.38 182 HIS A N 1
ATOM 1376 C CA . HIS A 1 182 ? -1.344 3.403 -1.763 1.00 97.38 182 HIS A CA 1
ATOM 1377 C C . HIS A 1 182 ? -0.606 2.079 -1.568 1.00 97.38 182 HIS A C 1
ATOM 1379 O O . HIS A 1 182 ? -0.184 1.450 -2.532 1.00 97.38 182 HIS A O 1
ATOM 1385 N N . VAL A 1 183 ? -0.402 1.673 -0.312 1.00 98.06 183 VAL A N 1
ATOM 1386 C CA . VAL A 1 183 ? 0.337 0.442 0.005 1.00 98.06 183 VAL A CA 1
ATOM 1387 C C . VAL A 1 183 ? -0.570 -0.768 -0.175 1.00 98.06 183 VAL A C 1
ATOM 1389 O O . VAL A 1 183 ? -1.582 -0.878 0.513 1.00 98.06 183 VAL A O 1
ATOM 1392 N N . LEU A 1 184 ? -0.146 -1.695 -1.033 1.00 98.44 184 LEU A N 1
ATOM 1393 C CA . LEU A 1 184 ? -0.871 -2.921 -1.367 1.00 98.44 184 LEU A CA 1
ATOM 1394 C C . LEU A 1 184 ? -0.393 -4.116 -0.533 1.00 98.44 184 LEU A C 1
ATOM 1396 O O . LEU A 1 184 ? -1.188 -4.954 -0.102 1.00 98.44 184 LEU A O 1
ATOM 1400 N N . ALA A 1 185 ? 0.911 -4.179 -0.253 1.00 98.38 185 ALA A N 1
ATOM 1401 C CA . ALA A 1 185 ? 1.513 -5.253 0.528 1.00 98.38 185 ALA A CA 1
ATOM 1402 C C . ALA A 1 185 ? 2.669 -4.760 1.407 1.00 98.38 185 ALA A C 1
ATOM 1404 O O . ALA A 1 185 ? 3.393 -3.825 1.052 1.00 98.38 185 ALA A O 1
ATOM 1405 N N . THR A 1 186 ? 2.854 -5.421 2.551 1.00 98.25 186 THR A N 1
ATOM 1406 C CA . THR A 1 186 ? 3.914 -5.134 3.529 1.00 98.25 186 THR A CA 1
ATOM 1407 C C . THR A 1 186 ? 4.643 -6.401 3.948 1.00 98.25 186 THR A C 1
ATOM 1409 O O . THR A 1 186 ? 4.006 -7.433 4.148 1.00 98.25 186 THR A O 1
ATOM 1412 N N . LEU A 1 187 ? 5.946 -6.313 4.166 1.00 97.62 187 LEU A N 1
ATOM 1413 C CA . LEU A 1 187 ? 6.765 -7.399 4.688 1.00 97.62 187 LEU A CA 1
ATOM 1414 C C . LEU A 1 187 ? 6.643 -7.508 6.214 1.00 97.62 187 LEU A C 1
ATOM 1416 O O . LEU A 1 187 ? 6.593 -6.498 6.918 1.00 97.62 187 LEU A O 1
ATOM 1420 N N . ASP A 1 188 ? 6.605 -8.732 6.738 1.00 97.19 188 ASP A N 1
ATOM 1421 C CA . ASP A 1 188 ? 6.688 -8.993 8.173 1.00 97.19 188 ASP A CA 1
ATOM 1422 C C . ASP A 1 188 ? 8.142 -9.253 8.590 1.00 97.19 188 ASP A C 1
ATOM 1424 O O . ASP A 1 188 ? 8.645 -10.379 8.511 1.00 97.19 188 ASP A O 1
ATOM 1428 N N . GLU A 1 189 ? 8.813 -8.212 9.087 1.00 96.56 189 GLU A N 1
ATOM 1429 C CA . GLU A 1 189 ? 10.196 -8.297 9.578 1.00 96.56 189 GLU A CA 1
ATOM 1430 C C . GLU A 1 189 ? 10.393 -9.275 10.750 1.00 96.56 189 GLU A C 1
ATOM 1432 O O . GLU A 1 189 ? 11.525 -9.651 11.040 1.00 96.56 189 GLU A O 1
ATOM 1437 N N . SER A 1 190 ? 9.334 -9.755 11.417 1.00 96.19 190 SER A N 1
ATOM 1438 C CA . SER A 1 190 ? 9.483 -10.792 12.453 1.00 96.19 190 SER A CA 1
ATOM 1439 C C . SER A 1 190 ? 9.776 -12.188 11.886 1.00 96.19 190 SER A C 1
ATOM 1441 O O . SER A 1 190 ? 10.159 -13.091 12.635 1.00 96.19 190 SER A O 1
ATOM 1443 N N . THR A 1 191 ? 9.613 -12.368 10.572 1.00 96.44 191 THR A N 1
ATOM 1444 C CA . THR A 1 191 ? 9.736 -13.666 9.889 1.00 96.44 191 THR A CA 1
ATOM 1445 C C . THR A 1 191 ? 11.080 -13.875 9.194 1.00 96.44 191 THR A C 1
ATOM 1447 O O . THR A 1 191 ? 11.402 -15.001 8.818 1.00 96.44 191 THR A O 1
ATOM 1450 N N . TYR A 1 192 ? 11.900 -12.825 9.084 1.00 95.50 192 TYR A N 1
ATOM 1451 C CA . TYR A 1 192 ? 13.229 -12.877 8.476 1.00 95.50 192 TYR A CA 1
ATOM 1452 C C . TYR A 1 192 ? 14.213 -11.931 9.185 1.00 95.50 192 TYR A C 1
ATOM 1454 O O . TYR A 1 192 ? 13.852 -11.202 10.102 1.00 95.50 192 TYR A O 1
ATOM 1462 N N . GLY A 1 193 ? 15.494 -11.972 8.813 1.00 94.94 193 GLY A N 1
ATOM 1463 C CA . GLY A 1 193 ? 16.525 -11.108 9.396 1.00 94.94 193 GLY A CA 1
ATOM 1464 C C . GLY A 1 193 ? 17.030 -10.044 8.424 1.00 94.94 193 GLY A C 1
ATOM 1465 O O . GLY A 1 193 ? 17.234 -10.337 7.251 1.00 94.94 193 GLY A O 1
ATOM 1466 N N . GLY A 1 194 ? 17.321 -8.845 8.941 1.00 93.19 194 GLY A N 1
ATOM 1467 C CA . GLY A 1 194 ? 18.003 -7.758 8.221 1.00 93.19 194 GLY A CA 1
ATOM 1468 C C . GLY A 1 194 ? 17.096 -6.689 7.599 1.00 93.19 194 GLY A C 1
ATOM 1469 O O . GLY A 1 194 ? 17.600 -5.820 6.889 1.00 93.19 194 GLY A O 1
ATOM 1470 N N . GLY A 1 195 ? 15.794 -6.721 7.897 1.00 94.62 195 GLY A N 1
ATOM 1471 C CA . GLY A 1 195 ? 14.913 -5.566 7.719 1.00 94.62 195 GLY A CA 1
ATOM 1472 C C . GLY A 1 195 ? 15.308 -4.398 8.630 1.00 94.62 195 GLY A C 1
ATOM 1473 O O . GLY A 1 195 ? 15.834 -4.606 9.731 1.00 94.62 195 GLY A O 1
ATOM 1474 N N . THR A 1 196 ? 15.121 -3.172 8.143 1.00 96.69 196 THR A N 1
ATOM 1475 C CA . THR A 1 196 ? 15.419 -1.931 8.882 1.00 96.69 196 THR A CA 1
ATOM 1476 C C . THR A 1 196 ? 14.277 -0.914 8.846 1.00 96.69 196 THR A C 1
ATOM 1478 O O . THR A 1 196 ? 14.450 0.207 9.328 1.00 96.69 196 THR A O 1
ATOM 1481 N N . MET A 1 197 ? 13.124 -1.279 8.284 1.00 96.56 197 MET A N 1
ATOM 1482 C CA . MET A 1 197 ? 11.932 -0.431 8.175 1.00 96.56 197 MET A CA 1
ATOM 1483 C C . MET A 1 197 ? 11.037 -0.549 9.421 1.00 96.56 197 MET A C 1
ATOM 1485 O O . MET A 1 197 ? 10.258 0.359 9.726 1.00 96.56 197 MET A O 1
ATOM 1489 N N . GLY A 1 198 ? 11.195 -1.624 10.200 1.00 92.94 198 GLY A N 1
ATOM 1490 C CA . GLY A 1 198 ? 10.517 -1.847 11.471 1.00 92.94 198 GLY A CA 1
ATOM 1491 C C . GLY A 1 198 ? 9.125 -2.455 11.301 1.00 92.94 198 GLY A C 1
ATOM 1492 O O . GLY A 1 198 ? 8.908 -3.353 10.497 1.00 92.94 198 GLY A O 1
ATOM 1493 N N . ALA A 1 199 ? 8.154 -1.989 12.093 1.00 90.00 199 ALA A N 1
ATOM 1494 C CA . ALA A 1 199 ? 6.800 -2.559 12.101 1.00 90.00 199 ALA A CA 1
ATOM 1495 C C . ALA A 1 199 ? 6.005 -2.312 10.804 1.00 90.00 199 ALA A C 1
ATOM 1497 O O . ALA A 1 199 ? 4.954 -2.922 10.612 1.00 90.00 199 ALA A O 1
ATOM 1498 N N . ASP A 1 200 ? 6.475 -1.403 9.949 1.00 94.00 200 ASP A N 1
ATOM 1499 C CA . ASP A 1 200 ? 5.839 -1.056 8.687 1.00 94.00 200 ASP A CA 1
ATOM 1500 C C . ASP A 1 200 ? 6.871 -1.041 7.560 1.00 94.00 200 ASP A C 1
ATOM 1502 O O . ASP A 1 200 ? 7.658 -0.103 7.426 1.00 94.00 200 ASP A O 1
ATOM 1506 N N . HIS A 1 201 ? 6.833 -2.090 6.743 1.00 98.19 201 HIS A N 1
ATOM 1507 C CA . HIS A 1 201 ? 7.738 -2.296 5.620 1.00 98.19 201 HIS A CA 1
ATOM 1508 C C . HIS A 1 201 ? 6.935 -2.499 4.330 1.00 98.19 201 HIS A C 1
ATOM 1510 O O . HIS A 1 201 ? 6.694 -3.637 3.933 1.00 98.19 201 HIS A O 1
ATOM 1516 N N . PRO A 1 202 ? 6.462 -1.429 3.666 1.00 98.25 202 PRO A N 1
ATOM 1517 C CA . PRO A 1 202 ? 5.799 -1.545 2.367 1.00 98.25 202 PRO A CA 1
ATOM 1518 C C . PRO A 1 202 ? 6.714 -2.185 1.319 1.00 98.25 202 PRO A C 1
ATOM 1520 O O . PRO A 1 202 ? 7.882 -1.821 1.234 1.00 98.25 202 PRO A O 1
ATOM 1523 N N . ILE A 1 203 ? 6.181 -3.113 0.521 1.00 98.25 203 ILE A N 1
ATOM 1524 C CA . ILE A 1 203 ? 6.926 -3.798 -0.557 1.00 98.25 203 ILE A CA 1
ATOM 1525 C C . ILE A 1 203 ? 6.193 -3.808 -1.897 1.00 98.25 203 ILE A C 1
ATOM 1527 O O . ILE A 1 203 ? 6.784 -4.155 -2.912 1.00 98.25 203 ILE A O 1
ATOM 1531 N N . ALA A 1 204 ? 4.916 -3.435 -1.926 1.00 98.69 204 ALA A N 1
ATOM 1532 C CA . ALA A 1 204 ? 4.204 -3.163 -3.166 1.00 98.69 204 ALA A CA 1
ATOM 1533 C C . ALA A 1 204 ? 3.230 -2.012 -2.945 1.00 98.69 204 ALA A C 1
ATOM 1535 O O . ALA A 1 204 ? 2.565 -1.945 -1.902 1.00 98.69 204 ALA A O 1
ATOM 1536 N N . TRP A 1 205 ? 3.153 -1.107 -3.912 1.00 98.75 205 TRP A N 1
ATOM 1537 C CA . TRP A 1 205 ? 2.284 0.059 -3.842 1.00 98.75 205 TRP A CA 1
ATOM 1538 C C . TRP A 1 205 ? 1.905 0.577 -5.221 1.00 98.75 205 TRP A C 1
ATOM 1540 O O . TRP A 1 205 ? 2.537 0.260 -6.229 1.00 98.75 205 TRP A O 1
ATOM 1550 N N . CYS A 1 206 ? 0.877 1.413 -5.239 1.00 98.44 206 CYS A N 1
ATOM 1551 C CA . CYS A 1 206 ? 0.472 2.171 -6.404 1.00 98.44 206 CYS A CA 1
ATOM 1552 C C . CYS A 1 206 ? 0.165 3.623 -6.038 1.00 98.44 206 CYS A C 1
ATOM 1554 O O . CYS A 1 206 ? -0.111 3.948 -4.881 1.00 98.44 206 CYS A O 1
ATOM 1556 N N . GLN A 1 207 ? 0.230 4.516 -7.018 1.00 96.31 207 GLN A N 1
ATOM 1557 C CA . GLN A 1 207 ? -0.095 5.928 -6.838 1.00 96.31 207 GLN A CA 1
ATOM 1558 C C . GLN A 1 207 ? -0.382 6.609 -8.184 1.00 96.31 207 GLN A C 1
ATOM 1560 O O . GLN A 1 207 ? 0.198 6.232 -9.207 1.00 96.31 207 GLN A O 1
ATOM 1565 N N . PRO A 1 208 ? -1.252 7.631 -8.208 1.00 93.81 208 PRO A N 1
ATOM 1566 C CA . PRO A 1 208 ? -1.306 8.559 -9.327 1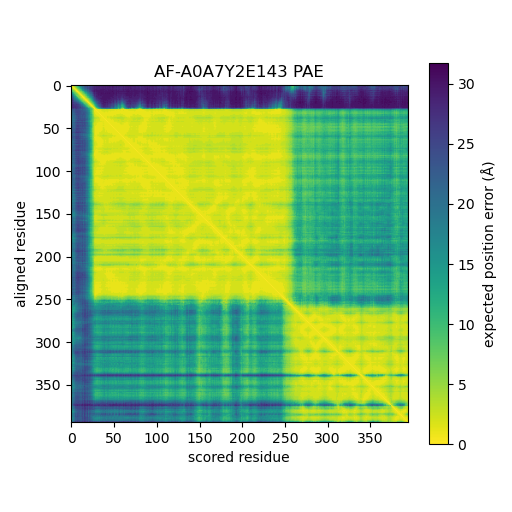.00 93.81 208 PRO A CA 1
ATOM 1567 C C . PRO A 1 208 ? -0.066 9.468 -9.321 1.00 93.81 208 PRO A C 1
ATOM 1569 O O . PRO A 1 208 ? 0.341 9.956 -8.268 1.00 93.81 208 PRO A O 1
ATOM 1572 N N . VAL A 1 209 ? 0.505 9.737 -10.496 1.00 93.00 209 VAL A N 1
ATOM 1573 C CA . VAL A 1 209 ? 1.627 10.681 -10.665 1.00 93.00 209 VAL A CA 1
ATOM 1574 C C . VAL A 1 209 ? 1.312 11.603 -11.838 1.00 93.00 209 VAL A C 1
ATOM 1576 O O . VAL A 1 209 ? 1.322 11.189 -12.996 1.00 93.00 209 VAL A O 1
ATOM 1579 N N . GLY A 1 210 ? 0.974 12.861 -11.546 1.00 90.31 210 GLY A N 1
ATOM 1580 C CA . GLY A 1 210 ? 0.387 13.753 -12.549 1.00 90.31 210 GLY A CA 1
ATOM 1581 C C . GLY A 1 210 ? -0.924 13.170 -13.094 1.00 90.31 210 GLY A C 1
ATOM 1582 O O . GLY A 1 210 ? -1.828 12.864 -12.319 1.00 90.31 210 GLY A O 1
ATOM 1583 N N . GLY A 1 211 ? -1.037 13.021 -14.417 1.00 90.94 211 GLY A N 1
ATOM 1584 C CA . GLY A 1 211 ? -2.144 12.302 -15.058 1.00 90.94 211 GLY A CA 1
ATOM 1585 C C . GLY A 1 211 ? -1.955 10.781 -15.157 1.00 90.94 211 GLY A C 1
ATOM 1586 O O . GLY A 1 211 ? -2.899 10.092 -15.543 1.00 90.94 211 GLY A O 1
ATOM 1587 N N . GLY A 1 212 ? -0.759 10.265 -14.857 1.00 96.38 212 GLY A N 1
ATOM 1588 C CA . GLY A 1 212 ? -0.377 8.865 -15.041 1.00 96.38 212 GLY A CA 1
ATOM 1589 C C . GLY A 1 212 ? -0.594 7.981 -13.816 1.00 96.38 212 GLY A C 1
ATOM 1590 O O . GLY A 1 212 ? -1.070 8.416 -12.762 1.00 96.38 212 GLY A O 1
ATOM 1591 N N . ARG A 1 213 ? -0.217 6.710 -13.972 1.00 97.94 213 ARG A N 1
ATOM 1592 C CA . ARG A 1 213 ? -0.358 5.649 -12.964 1.00 97.94 213 ARG A CA 1
ATOM 1593 C C . ARG A 1 213 ? 0.994 4.993 -12.719 1.00 97.94 213 ARG A C 1
ATOM 1595 O O . ARG A 1 213 ? 1.643 4.559 -13.665 1.00 97.94 213 ARG A O 1
ATOM 1602 N N . SER A 1 214 ? 1.401 4.914 -11.458 1.00 98.69 214 SER A N 1
ATOM 1603 C CA . SER A 1 214 ? 2.630 4.251 -11.028 1.00 98.69 214 SER A CA 1
ATOM 1604 C C . SER A 1 214 ? 2.301 3.043 -10.167 1.00 98.69 214 SER A C 1
ATOM 1606 O O . SER A 1 214 ? 1.575 3.173 -9.179 1.00 98.69 214 SER A O 1
ATOM 1608 N N . PHE A 1 215 ? 2.841 1.886 -10.534 1.00 98.94 215 PHE A N 1
ATOM 1609 C CA . PHE A 1 215 ? 2.836 0.672 -9.727 1.00 98.94 215 PHE A CA 1
ATOM 1610 C C . PHE A 1 215 ? 4.279 0.231 -9.462 1.00 98.94 215 PHE A C 1
ATOM 1612 O O . PHE A 1 215 ? 5.123 0.260 -10.357 1.00 98.94 215 PHE A O 1
ATOM 1619 N N . TYR A 1 216 ? 4.570 -0.194 -8.237 1.00 98.94 216 TYR A N 1
ATOM 1620 C CA . TYR A 1 216 ? 5.872 -0.732 -7.861 1.00 98.94 216 TYR A CA 1
ATOM 1621 C C . TYR A 1 216 ? 5.716 -2.020 -7.052 1.00 98.94 216 TYR A C 1
ATOM 1623 O O . TYR A 1 216 ? 4.843 -2.121 -6.185 1.00 98.94 216 TYR A O 1
ATOM 1631 N N . THR A 1 217 ? 6.613 -2.977 -7.293 1.00 98.88 217 THR A N 1
ATOM 1632 C CA . THR A 1 217 ? 6.770 -4.184 -6.475 1.00 98.88 217 THR A CA 1
ATOM 1633 C C . THR A 1 217 ? 8.243 -4.473 -6.199 1.00 98.88 217 THR A C 1
ATOM 1635 O O . THR A 1 217 ? 9.084 -4.395 -7.093 1.00 98.88 217 THR A O 1
ATOM 1638 N N . ALA A 1 218 ? 8.563 -4.820 -4.954 1.00 98.44 218 ALA A N 1
ATOM 1639 C CA . ALA A 1 218 ? 9.918 -5.130 -4.507 1.00 98.44 218 ALA A CA 1
ATOM 1640 C C . ALA A 1 218 ? 10.398 -6.519 -4.946 1.00 98.44 218 ALA A C 1
ATOM 1642 O O . ALA A 1 218 ? 11.598 -6.781 -4.916 1.00 98.44 218 ALA A O 1
ATOM 1643 N N . GLY A 1 219 ? 9.478 -7.421 -5.303 1.00 98.00 219 GLY A N 1
ATOM 1644 C CA . GLY A 1 219 ? 9.829 -8.767 -5.758 1.00 98.00 219 GLY A CA 1
ATOM 1645 C C . GLY A 1 219 ? 10.405 -8.761 -7.174 1.00 98.00 219 GLY A C 1
ATOM 1646 O O . GLY A 1 219 ? 10.085 -7.876 -7.968 1.00 98.00 219 GLY A O 1
ATOM 1647 N N . GLY A 1 220 ? 11.214 -9.769 -7.507 1.00 98.00 220 GLY A N 1
ATOM 1648 C CA . GLY A 1 220 ? 11.807 -9.930 -8.843 1.00 98.00 220 GLY A CA 1
ATOM 1649 C C . GLY A 1 220 ? 13.336 -10.040 -8.884 1.00 98.00 220 GLY A C 1
ATOM 1650 O O . GLY A 1 220 ? 13.908 -9.977 -9.980 1.00 98.00 220 GLY A O 1
ATOM 1651 N N . HIS A 1 221 ? 14.012 -10.234 -7.743 1.00 98.50 221 HIS A N 1
ATOM 1652 C CA . HIS A 1 221 ? 15.455 -10.516 -7.731 1.00 98.50 221 HIS A CA 1
ATOM 1653 C C . HIS A 1 221 ? 15.751 -11.904 -8.296 1.00 98.50 221 HIS A C 1
ATOM 1655 O O . HIS A 1 221 ? 16.670 -12.089 -9.096 1.00 98.50 221 HIS A O 1
ATOM 1661 N N . THR A 1 222 ? 14.991 -12.905 -7.844 1.00 98.25 222 THR A N 1
ATOM 1662 C CA . THR A 1 222 ? 15.185 -14.298 -8.258 1.00 98.25 222 THR A CA 1
ATOM 1663 C C . THR A 1 222 ? 14.616 -14.539 -9.653 1.00 98.25 222 THR A C 1
ATOM 1665 O O . THR A 1 222 ? 13.633 -13.925 -10.067 1.00 98.25 222 THR A O 1
ATOM 1668 N N . SER A 1 223 ? 15.236 -15.445 -10.413 1.00 98.50 223 SER A N 1
ATOM 1669 C CA . SER A 1 223 ? 14.687 -15.832 -11.724 1.00 98.50 223 SER A CA 1
ATOM 1670 C C . SER A 1 223 ? 13.424 -16.678 -11.553 1.00 98.50 223 SER A C 1
ATOM 1672 O O . SER A 1 223 ? 12.509 -16.620 -12.370 1.00 98.50 223 SER A O 1
ATOM 1674 N N . GLU A 1 224 ? 13.375 -17.438 -10.460 1.00 98.06 224 GLU A N 1
ATOM 1675 C CA . GLU A 1 224 ? 12.287 -18.318 -10.059 1.00 98.06 224 GLU A CA 1
ATOM 1676 C C . GLU A 1 224 ? 10.980 -17.551 -9.845 1.00 98.06 224 GLU A C 1
ATOM 1678 O O . GLU A 1 224 ? 9.938 -18.035 -10.294 1.00 98.06 224 GLU A O 1
ATOM 1683 N N . ALA A 1 225 ? 11.040 -16.341 -9.269 1.00 97.50 225 ALA A N 1
ATOM 1684 C CA . ALA A 1 225 ? 9.873 -15.490 -9.044 1.00 97.50 225 ALA A CA 1
ATOM 1685 C C . ALA A 1 225 ? 9.008 -15.354 -10.307 1.00 97.50 225 ALA A C 1
ATOM 1687 O O . ALA A 1 225 ? 7.797 -15.535 -10.249 1.00 97.50 225 ALA A O 1
ATOM 1688 N N . PHE A 1 226 ? 9.622 -15.133 -11.471 1.00 98.69 226 PHE A N 1
ATOM 1689 C CA . PHE A 1 226 ? 8.924 -14.921 -12.748 1.00 98.69 226 PHE A CA 1
ATOM 1690 C C . PHE A 1 226 ? 8.204 -16.164 -13.308 1.00 98.69 226 PHE A C 1
ATOM 1692 O O . PHE A 1 226 ? 7.427 -16.066 -14.261 1.00 98.69 226 PHE A O 1
ATOM 1699 N N . SER A 1 227 ? 8.420 -17.329 -12.694 1.00 97.88 227 SER A N 1
ATOM 1700 C CA . SER A 1 227 ? 7.688 -18.570 -12.975 1.00 97.88 227 SER A CA 1
ATOM 1701 C C . SER A 1 227 ? 6.623 -18.908 -11.922 1.00 97.88 227 SER A C 1
ATOM 1703 O O . SER A 1 227 ? 5.829 -19.826 -12.129 1.00 97.88 227 SER A O 1
ATOM 1705 N N . GLU A 1 228 ? 6.579 -18.182 -10.798 1.00 98.06 228 GLU A N 1
ATOM 1706 C CA . GLU A 1 228 ? 5.604 -18.402 -9.729 1.00 98.06 228 GLU A CA 1
ATOM 1707 C C . GLU A 1 228 ? 4.219 -17.886 -10.154 1.00 98.06 228 GLU A C 1
ATOM 1709 O O . GLU A 1 228 ? 4.090 -16.696 -10.449 1.00 98.06 228 GLU A O 1
ATOM 1714 N N . PRO A 1 229 ? 3.157 -18.719 -10.131 1.00 98.19 229 PRO A N 1
ATOM 1715 C CA . PRO A 1 229 ? 1.831 -18.310 -10.602 1.00 98.19 229 PRO A CA 1
ATOM 1716 C C . PRO A 1 229 ? 1.305 -17.035 -9.929 1.00 98.19 229 PRO A C 1
ATOM 1718 O O . PRO A 1 229 ? 0.956 -16.082 -10.615 1.00 98.19 229 PRO A O 1
ATOM 1721 N N . LEU A 1 230 ? 1.363 -16.966 -8.594 1.00 98.31 230 LEU A N 1
ATOM 1722 C CA . LEU A 1 230 ? 0.881 -15.802 -7.841 1.00 98.31 230 LEU A CA 1
ATOM 1723 C C . LEU A 1 230 ? 1.691 -14.527 -8.126 1.00 98.31 230 LEU A C 1
ATOM 1725 O O . LEU A 1 230 ? 1.143 -13.430 -8.109 1.00 98.31 230 LEU A O 1
ATOM 1729 N N . PHE A 1 231 ? 2.997 -14.636 -8.397 1.00 98.69 231 PHE A N 1
ATOM 1730 C CA . PHE A 1 231 ? 3.781 -13.453 -8.757 1.00 98.69 231 PHE A CA 1
ATOM 1731 C C . PHE A 1 231 ? 3.486 -12.987 -10.178 1.00 98.69 231 PHE A C 1
ATOM 1733 O O . PHE A 1 231 ? 3.454 -11.787 -10.421 1.00 98.69 231 PHE A O 1
ATOM 1740 N N . ARG A 1 232 ? 3.227 -13.913 -11.104 1.00 98.75 232 ARG A N 1
ATOM 1741 C CA . ARG A 1 232 ? 2.790 -13.569 -12.461 1.00 98.75 232 ARG A CA 1
ATOM 1742 C C . ARG A 1 232 ? 1.435 -12.865 -12.451 1.00 98.75 232 ARG A C 1
ATOM 1744 O O . ARG A 1 232 ? 1.306 -11.847 -13.116 1.00 98.75 232 ARG A O 1
ATOM 1751 N N . GLU A 1 233 ? 0.481 -13.342 -11.652 1.00 98.50 233 GLU A N 1
ATOM 1752 C CA . GLU A 1 233 ? -0.810 -12.668 -11.433 1.00 98.50 233 GLU A CA 1
ATOM 1753 C C . GLU A 1 233 ? -0.614 -11.268 -10.825 1.00 98.50 233 GLU A C 1
ATOM 1755 O O . GLU A 1 233 ? -1.194 -10.294 -11.303 1.00 98.50 233 GLU A O 1
ATOM 1760 N N . HIS A 1 234 ? 0.286 -11.136 -9.840 1.00 98.88 234 HIS A N 1
ATOM 1761 C CA . HIS A 1 234 ? 0.636 -9.841 -9.250 1.00 98.88 234 HIS A CA 1
ATOM 1762 C C . HIS A 1 234 ? 1.221 -8.852 -10.268 1.00 98.88 234 HIS A C 1
ATOM 1764 O O . HIS A 1 234 ? 0.842 -7.678 -10.287 1.00 98.88 234 HIS A O 1
ATOM 1770 N N . LEU A 1 235 ? 2.131 -9.324 -11.128 1.00 98.88 235 LEU A N 1
ATOM 1771 C CA . LEU A 1 235 ? 2.711 -8.522 -12.203 1.00 98.88 235 LEU A CA 1
ATOM 1772 C C . LEU A 1 235 ? 1.658 -8.134 -13.239 1.00 98.88 235 LEU A C 1
ATOM 1774 O O . LEU A 1 235 ? 1.582 -6.962 -13.594 1.00 98.88 235 LEU A O 1
ATOM 1778 N N . LEU A 1 236 ? 0.837 -9.085 -13.689 1.00 98.81 236 LEU A N 1
ATOM 1779 C CA . LEU A 1 236 ? -0.221 -8.843 -14.665 1.00 98.81 236 LEU A CA 1
ATOM 1780 C C . LEU A 1 236 ? -1.181 -7.757 -14.177 1.00 98.81 236 LEU A C 1
ATOM 1782 O O . LEU A 1 236 ? -1.326 -6.738 -14.847 1.00 98.81 236 LEU A O 1
ATOM 1786 N N . GLY A 1 237 ? -1.758 -7.920 -12.982 1.00 98.62 237 GLY A N 1
ATOM 1787 C CA . GLY A 1 237 ? -2.714 -6.950 -12.448 1.00 98.62 237 GLY A CA 1
ATOM 1788 C C . GLY A 1 237 ? -2.095 -5.565 -12.220 1.00 98.62 237 GLY A C 1
ATOM 1789 O O . GLY A 1 237 ? -2.773 -4.551 -12.380 1.00 98.62 237 GLY A O 1
ATOM 1790 N N . GLY A 1 238 ? -0.801 -5.496 -11.888 1.00 98.75 238 GLY A N 1
ATOM 1791 C CA . GLY A 1 238 ? -0.063 -4.233 -11.800 1.00 98.75 238 GLY A CA 1
ATOM 1792 C C . GLY A 1 238 ? 0.170 -3.568 -13.160 1.00 98.75 238 GLY A C 1
ATOM 1793 O O . GLY A 1 238 ? -0.007 -2.356 -13.288 1.00 98.75 238 GLY A O 1
ATOM 1794 N N . ILE A 1 239 ? 0.525 -4.356 -14.179 1.00 98.88 239 ILE A N 1
ATOM 1795 C CA . ILE A 1 239 ? 0.760 -3.896 -15.555 1.00 98.88 239 ILE A CA 1
ATOM 1796 C C . ILE A 1 239 ? -0.544 -3.421 -16.200 1.00 98.88 239 ILE A C 1
ATOM 1798 O O . ILE A 1 239 ? -0.583 -2.307 -16.720 1.00 98.88 239 ILE A O 1
ATOM 1802 N N . GLU A 1 240 ? -1.614 -4.214 -16.129 1.00 98.56 240 GLU A N 1
ATOM 1803 C CA . GLU A 1 240 ? -2.922 -3.863 -16.694 1.00 98.56 240 GLU A CA 1
ATOM 1804 C C . GLU A 1 240 ? -3.489 -2.599 -16.036 1.00 98.56 240 GLU A C 1
ATOM 1806 O O . GLU A 1 240 ? -3.996 -1.708 -16.724 1.00 98.56 240 GLU A O 1
ATOM 1811 N N . TRP A 1 241 ? -3.363 -2.476 -14.710 1.00 98.44 241 TRP A N 1
ATOM 1812 C CA . TRP A 1 241 ? -3.807 -1.278 -14.000 1.00 98.44 241 TRP A CA 1
ATOM 1813 C C . TRP A 1 241 ? -2.978 -0.051 -14.400 1.00 98.44 241 TRP A C 1
ATOM 1815 O O . TRP A 1 241 ? -3.538 0.994 -14.740 1.00 98.44 241 TRP A O 1
ATOM 1825 N N . ALA A 1 242 ? -1.646 -0.164 -14.438 1.00 98.69 242 ALA A N 1
ATOM 1826 C CA . ALA A 1 242 ? -0.782 0.942 -14.848 1.00 98.69 242 ALA A CA 1
ATOM 1827 C C . ALA A 1 242 ? -1.060 1.370 -16.302 1.00 98.69 242 ALA A C 1
ATOM 1829 O O . ALA A 1 242 ? -1.146 2.567 -16.583 1.00 98.69 242 ALA A O 1
ATOM 1830 N N . ALA A 1 243 ? -1.323 0.419 -17.203 1.00 98.38 243 ALA A N 1
ATOM 1831 C CA . ALA A 1 243 ? -1.751 0.686 -18.578 1.00 98.38 243 ALA A CA 1
ATOM 1832 C C . ALA A 1 243 ? -3.150 1.326 -18.671 1.00 98.38 243 ALA A C 1
ATOM 1834 O O . ALA A 1 243 ? -3.469 1.969 -19.666 1.00 98.38 243 ALA A O 1
ATOM 1835 N N . GLY A 1 244 ? -3.973 1.226 -17.621 1.00 96.75 244 GLY A N 1
ATOM 1836 C CA . GLY A 1 244 ? -5.358 1.710 -17.621 1.00 96.75 244 GLY A CA 1
ATOM 1837 C C . GLY A 1 244 ? -6.337 0.748 -18.300 1.00 96.75 244 GLY A C 1
ATOM 1838 O O . GLY A 1 244 ? -7.424 1.163 -18.694 1.00 96.75 244 GLY A O 1
ATOM 1839 N N . ALA A 1 245 ? -5.951 -0.521 -18.446 1.00 96.75 245 ALA A N 1
ATOM 1840 C CA . ALA A 1 245 ? -6.786 -1.579 -19.009 1.00 96.75 245 ALA A CA 1
ATOM 1841 C C . ALA A 1 245 ? -7.814 -2.118 -17.996 1.00 96.75 245 ALA A C 1
ATOM 1843 O O . ALA A 1 245 ? -8.864 -2.623 -18.393 1.00 96.75 245 ALA A O 1
ATOM 1844 N N . VAL A 1 246 ? -7.534 -1.978 -16.695 1.00 96.44 246 VAL A N 1
ATOM 1845 C CA . VAL A 1 246 ? -8.428 -2.367 -15.593 1.00 96.44 246 VAL A CA 1
ATOM 1846 C C . VAL A 1 246 ? -8.520 -1.266 -14.536 1.00 96.44 246 VAL A C 1
ATOM 1848 O O . VAL A 1 246 ? -7.562 -0.530 -14.295 1.00 96.44 246 VAL A O 1
ATOM 1851 N N . ASP A 1 247 ? -9.677 -1.170 -13.880 1.00 94.00 247 ASP A N 1
ATOM 1852 C CA . ASP A 1 247 ? -9.911 -0.218 -12.792 1.00 94.00 247 ASP A CA 1
ATOM 1853 C C . ASP A 1 247 ? -9.267 -0.688 -11.476 1.00 94.00 247 ASP A C 1
ATOM 1855 O O . ASP A 1 247 ? -9.268 -1.874 -11.146 1.00 94.00 247 ASP A O 1
ATOM 1859 N N . GLY A 1 248 ? -8.772 0.257 -10.676 1.00 92.12 248 GLY A N 1
ATOM 1860 C CA . GLY A 1 248 ? -8.249 0.005 -9.331 1.00 92.12 248 GLY A CA 1
ATOM 1861 C C . GLY A 1 248 ? -8.102 1.302 -8.538 1.00 92.12 248 GLY A C 1
ATOM 1862 O O . GLY A 1 248 ? -7.688 2.323 -9.094 1.00 92.12 248 GLY A O 1
ATOM 1863 N N . ASP A 1 249 ? -8.466 1.277 -7.254 1.00 90.69 249 ASP A N 1
ATOM 1864 C CA . ASP A 1 249 ? -8.350 2.433 -6.360 1.00 90.69 249 ASP A CA 1
ATOM 1865 C C . ASP A 1 249 ? -6.945 2.500 -5.747 1.00 90.69 249 ASP A C 1
ATOM 1867 O O . ASP A 1 249 ? -6.554 1.634 -4.975 1.00 90.69 249 ASP A O 1
ATOM 1871 N N . CYS A 1 250 ? -6.203 3.563 -6.061 1.00 91.69 250 CYS A N 1
ATOM 1872 C CA . CYS A 1 250 ? -4.895 3.861 -5.467 1.00 91.69 250 CYS A CA 1
ATOM 1873 C C . CYS A 1 250 ? -4.919 5.121 -4.601 1.00 91.69 250 CYS A C 1
ATOM 1875 O O . CYS A 1 250 ? -3.902 5.792 -4.434 1.00 91.69 250 CYS A O 1
ATOM 1877 N N . SER A 1 251 ? -6.089 5.468 -4.063 1.00 85.25 251 SER A N 1
ATOM 1878 C CA . SER A 1 251 ? -6.300 6.648 -3.226 1.00 85.25 251 SER A CA 1
ATOM 1879 C C . SER A 1 251 ? -6.554 6.313 -1.753 1.00 85.25 251 SER A C 1
ATOM 1881 O O . SER A 1 251 ? -6.350 7.178 -0.898 1.00 85.25 251 SER A O 1
ATOM 1883 N N . ALA A 1 252 ? -6.927 5.065 -1.439 1.00 79.75 252 ALA A N 1
ATOM 1884 C CA . ALA A 1 252 ? -7.448 4.650 -0.135 1.00 79.75 252 ALA A CA 1
ATOM 1885 C C . ALA A 1 252 ? -6.475 4.794 1.049 1.00 79.75 252 ALA A C 1
ATOM 1887 O O . ALA A 1 252 ? -6.914 4.841 2.195 1.00 79.75 252 ALA A O 1
ATOM 1888 N N . THR A 1 253 ? -5.160 4.886 0.820 1.00 80.56 253 THR A N 1
ATOM 1889 C CA . THR A 1 253 ? -4.189 5.186 1.898 1.00 80.56 253 THR A CA 1
ATOM 1890 C C . THR A 1 253 ? -3.354 6.434 1.639 1.00 80.56 253 THR A C 1
ATOM 1892 O O . THR A 1 253 ? -2.350 6.648 2.322 1.00 80.56 253 THR A O 1
ATOM 1895 N N . LEU A 1 254 ? -3.757 7.266 0.677 1.00 81.56 254 LEU A N 1
ATOM 1896 C CA . LEU A 1 254 ? -3.123 8.560 0.457 1.00 81.56 254 LEU A CA 1
ATOM 1897 C C . LEU A 1 254 ? -3.624 9.535 1.516 1.00 81.56 254 LEU A C 1
ATOM 1899 O O . LEU A 1 254 ? -4.823 9.787 1.610 1.00 81.56 254 LEU A O 1
ATOM 1903 N N . GLY A 1 255 ? -2.714 10.126 2.292 1.00 73.25 255 GLY A N 1
ATOM 1904 C CA . GLY A 1 255 ? -3.087 11.085 3.335 1.00 73.25 255 GLY A CA 1
ATOM 1905 C C . GLY A 1 255 ? -3.883 12.271 2.782 1.00 73.25 255 GLY A C 1
ATOM 1906 O O . GLY A 1 255 ? -4.817 12.739 3.425 1.00 73.25 255 GLY A O 1
ATOM 1907 N N . ALA A 1 256 ? -3.567 12.699 1.556 1.00 77.25 256 ALA A N 1
ATOM 1908 C CA . ALA A 1 256 ? -4.265 13.772 0.850 1.00 77.25 256 ALA A CA 1
ATOM 1909 C C . ALA A 1 256 ? -5.715 13.426 0.451 1.00 77.25 256 ALA A C 1
ATOM 1911 O O . ALA A 1 256 ? -6.502 14.337 0.202 1.00 77.25 256 ALA A O 1
ATOM 1912 N N . SER A 1 257 ? -6.083 12.141 0.416 1.00 78.88 257 SER A N 1
ATOM 1913 C CA . SER A 1 257 ? -7.461 11.695 0.166 1.00 78.88 257 SER A CA 1
ATOM 1914 C C . SER A 1 257 ? -8.355 11.798 1.405 1.00 78.88 257 SER A C 1
ATOM 1916 O O . SER A 1 257 ? -9.567 11.612 1.303 1.00 78.88 257 SER A O 1
ATOM 1918 N N . PHE A 1 258 ? -7.782 12.096 2.575 1.00 78.06 258 PHE A N 1
ATOM 1919 C CA . PHE A 1 258 ? -8.519 12.253 3.823 1.00 78.06 258 PHE A CA 1
ATOM 1920 C C . PHE A 1 258 ? -8.505 13.708 4.284 1.00 78.06 258 PHE A C 1
ATOM 1922 O O . PHE A 1 258 ? -7.467 14.364 4.342 1.00 78.06 258 PHE A O 1
ATOM 1929 N N . GLU A 1 259 ? -9.669 14.199 4.699 1.00 81.62 259 GLU A N 1
ATOM 1930 C CA . GLU A 1 259 ? -9.795 15.476 5.391 1.00 81.62 259 GLU A CA 1
ATOM 1931 C C . GLU A 1 259 ? -10.033 15.233 6.883 1.00 81.62 259 GLU A C 1
ATOM 1933 O O . GLU A 1 259 ? -10.817 14.372 7.287 1.00 81.62 259 GLU A O 1
ATOM 1938 N N . ARG A 1 260 ? -9.364 16.020 7.730 1.00 81.44 260 ARG A N 1
ATOM 1939 C CA . ARG A 1 260 ? -9.652 16.039 9.164 1.00 81.44 260 ARG A CA 1
ATOM 1940 C C . ARG A 1 260 ? -10.843 16.954 9.427 1.00 81.44 260 ARG A C 1
ATOM 1942 O O . ARG A 1 260 ? -10.700 18.172 9.379 1.00 81.44 260 ARG A O 1
ATOM 1949 N N . VAL A 1 261 ? -11.957 16.369 9.854 1.00 82.75 261 VAL A N 1
ATOM 1950 C CA . VAL A 1 261 ? -13.134 17.112 10.322 1.00 82.75 261 VAL A CA 1
ATOM 1951 C C . VAL A 1 261 ? -13.202 17.085 11.851 1.00 82.75 261 VAL A C 1
ATOM 1953 O O . VAL A 1 261 ? -12.937 16.061 12.485 1.00 82.75 261 VAL A O 1
ATOM 1956 N N . ILE A 1 262 ? -13.520 18.229 12.464 1.00 87.75 262 ILE A N 1
ATOM 1957 C CA . ILE A 1 262 ? -13.839 18.300 13.895 1.00 87.75 262 ILE A CA 1
ATOM 1958 C C . ILE A 1 262 ? -15.302 17.887 14.051 1.00 87.75 262 ILE A C 1
ATOM 1960 O O . ILE A 1 262 ? -16.181 18.596 13.576 1.00 87.75 262 ILE A O 1
ATOM 1964 N N . LEU A 1 263 ? -15.543 16.744 14.699 1.00 88.00 263 LEU A N 1
ATOM 1965 C CA . LEU A 1 263 ? -16.898 16.261 14.986 1.00 88.00 263 LEU A CA 1
ATOM 1966 C C . LEU A 1 263 ? -17.540 17.036 16.144 1.00 88.00 263 LEU A C 1
ATOM 1968 O O . LEU A 1 263 ? -18.704 17.397 16.072 1.00 88.00 263 LEU A O 1
ATOM 1972 N N . GLU A 1 264 ? -16.763 17.322 17.191 1.00 89.06 264 GLU A N 1
ATOM 1973 C CA . GLU A 1 264 ? -17.166 18.165 18.317 1.00 89.06 264 GLU A CA 1
ATOM 1974 C C . GLU A 1 264 ? -15.932 18.764 19.002 1.00 89.06 264 GLU A C 1
ATOM 1976 O O . GLU A 1 264 ? -14.848 18.167 18.992 1.00 89.06 264 GLU A O 1
ATOM 1981 N N . ASP A 1 265 ? -16.095 19.947 19.592 1.00 90.31 265 ASP A N 1
ATOM 1982 C CA . ASP A 1 265 ? -15.102 20.619 20.424 1.00 90.31 265 ASP A CA 1
ATOM 1983 C C . ASP A 1 265 ? -15.631 20.856 21.850 1.00 90.31 265 ASP A C 1
ATOM 1985 O O . ASP A 1 265 ? -16.762 20.521 22.184 1.00 90.31 265 ASP A O 1
ATOM 1989 N N . GLY A 1 266 ? -14.772 21.355 22.745 1.00 90.81 266 GLY A N 1
ATOM 1990 C CA . GLY A 1 266 ? -15.184 21.650 24.124 1.00 90.81 266 GLY A CA 1
ATOM 1991 C C . GLY A 1 266 ? -15.560 20.425 24.970 1.00 90.81 266 GLY A C 1
ATOM 1992 O O . GLY A 1 266 ? -16.240 20.584 25.980 1.00 90.81 266 GLY A O 1
ATOM 1993 N N . LEU A 1 267 ? -15.111 19.229 24.574 1.00 92.56 267 LEU A N 1
ATOM 1994 C CA . LEU A 1 267 ? -15.395 17.966 25.259 1.00 92.56 267 LEU A CA 1
ATOM 1995 C C . LEU A 1 267 ? -14.897 17.960 26.713 1.00 92.56 267 LEU A C 1
ATOM 1997 O O . LEU A 1 267 ? -13.796 18.431 27.014 1.00 92.56 267 LEU A O 1
ATOM 2001 N N . ASP A 1 268 ? -15.677 17.343 27.598 1.00 90.69 268 ASP A N 1
ATOM 2002 C CA . ASP A 1 268 ? -15.361 17.160 29.011 1.00 90.69 268 ASP A CA 1
ATOM 2003 C C . ASP A 1 268 ? -14.868 15.731 29.272 1.00 90.69 268 ASP A C 1
ATOM 2005 O O . ASP A 1 268 ? -15.645 14.800 29.474 1.00 90.69 268 ASP A O 1
ATOM 2009 N N . ASN A 1 269 ? -13.543 15.551 29.277 1.00 93.69 269 ASN A N 1
ATOM 2010 C CA . ASN A 1 269 ? -12.886 14.261 29.530 1.00 93.69 269 ASN A CA 1
ATOM 2011 C C . ASN A 1 269 ? -13.431 13.112 28.638 1.00 93.69 269 ASN A C 1
ATOM 2013 O O . ASN A 1 269 ? -13.990 12.143 29.161 1.00 93.69 269 ASN A O 1
ATOM 2017 N N . PRO A 1 270 ? -13.289 13.193 27.298 1.00 95.31 270 PRO A N 1
ATOM 2018 C CA . PRO A 1 270 ? -13.701 12.115 26.400 1.00 95.31 270 PRO A CA 1
ATOM 2019 C C . PRO A 1 270 ? -12.826 10.870 26.602 1.00 95.31 270 PRO A C 1
ATOM 2021 O O . PRO A 1 270 ? -11.599 10.976 26.619 1.00 95.31 270 PRO A O 1
ATOM 2024 N N . MET A 1 271 ? -13.449 9.696 26.730 1.00 95.81 271 MET A N 1
ATOM 2025 C CA . MET A 1 271 ? -12.753 8.460 27.118 1.00 95.81 271 MET A CA 1
ATOM 2026 C C . MET A 1 271 ? -12.591 7.467 25.967 1.00 95.81 271 MET A C 1
ATOM 2028 O O . MET A 1 271 ? -11.484 7.004 25.700 1.00 95.81 271 MET A O 1
ATOM 2032 N N . GLN A 1 272 ? -13.672 7.153 25.252 1.00 96.94 272 GLN A N 1
ATOM 2033 C CA . GLN A 1 272 ? -13.643 6.215 24.129 1.00 96.94 272 GLN A CA 1
ATOM 2034 C C . GLN A 1 272 ? -14.690 6.600 23.078 1.00 96.94 272 GLN A C 1
ATOM 2036 O O . GLN A 1 272 ? -15.674 7.276 23.380 1.00 96.94 272 GLN A O 1
ATOM 2041 N N . VAL A 1 273 ? -14.454 6.188 21.833 1.00 96.81 273 VAL A N 1
ATOM 2042 C CA . VAL A 1 273 ? -15.319 6.451 20.683 1.00 96.81 273 VAL A CA 1
ATOM 2043 C C . VAL A 1 273 ? -15.450 5.203 19.810 1.00 96.81 273 VAL A C 1
ATOM 2045 O O . VAL A 1 273 ? -14.496 4.435 19.679 1.00 96.81 273 VAL A O 1
ATOM 2048 N N . VAL A 1 274 ? -16.629 5.013 19.223 1.00 97.75 274 VAL A N 1
ATOM 2049 C CA . VAL A 1 274 ? -16.975 3.946 18.278 1.00 97.75 274 VAL A CA 1
ATOM 2050 C C . VAL A 1 274 ? -17.753 4.531 17.099 1.00 97.75 274 VAL A C 1
ATOM 2052 O O . VAL A 1 274 ? -18.408 5.564 17.232 1.00 97.75 274 VAL A O 1
ATOM 2055 N N . VAL A 1 275 ? -17.675 3.871 15.945 1.00 97.06 275 VAL A N 1
ATOM 2056 C CA . VAL A 1 275 ? -18.435 4.233 14.739 1.00 97.06 275 VAL A CA 1
ATOM 2057 C C . VAL A 1 275 ? -19.430 3.122 14.455 1.00 97.06 275 VAL A C 1
ATOM 2059 O O . VAL A 1 275 ? -19.073 1.943 14.476 1.00 97.06 275 VAL A O 1
ATOM 2062 N N . THR A 1 276 ? -20.678 3.503 14.240 1.00 96.50 276 THR A N 1
ATOM 2063 C CA . THR A 1 276 ? -21.767 2.590 13.894 1.00 96.50 276 THR A CA 1
ATOM 2064 C C . THR A 1 276 ? -21.707 2.193 12.409 1.00 96.50 276 THR A C 1
ATOM 2066 O O . THR A 1 276 ? -21.043 2.860 11.613 1.00 96.50 276 THR A O 1
ATOM 2069 N N . PRO A 1 277 ? -22.384 1.109 11.992 1.00 93.62 277 PRO A N 1
ATOM 2070 C CA . PRO A 1 277 ? -22.429 0.693 10.586 1.00 93.62 277 PRO A CA 1
ATOM 2071 C C . PRO A 1 277 ? -23.040 1.731 9.629 1.00 93.62 277 PRO A C 1
ATOM 2073 O O . PRO A 1 277 ? -22.713 1.733 8.445 1.00 93.62 277 PRO A O 1
ATOM 2076 N N . ASP A 1 278 ? -23.910 2.604 10.133 1.00 91.19 278 ASP A N 1
ATOM 2077 C CA . ASP A 1 278 ? -24.508 3.746 9.435 1.00 91.19 278 ASP A CA 1
ATOM 2078 C C . ASP A 1 278 ? -23.687 5.042 9.554 1.00 91.19 278 ASP A C 1
ATOM 2080 O O . ASP A 1 278 ? -24.109 6.085 9.064 1.00 91.19 278 ASP A O 1
ATOM 2084 N N . LEU A 1 279 ? -22.464 4.946 10.088 1.00 93.56 279 LEU A N 1
ATOM 2085 C CA . LEU A 1 279 ? -21.462 6.012 10.197 1.00 93.56 279 LEU A CA 1
ATOM 2086 C C . LEU A 1 279 ? -21.758 7.101 11.237 1.00 93.56 279 LEU A C 1
ATOM 2088 O O . LEU A 1 279 ? -20.990 8.062 11.329 1.00 93.56 279 LEU A O 1
ATOM 2092 N N . ASP A 1 280 ? -22.774 6.929 12.085 1.00 96.00 280 ASP A N 1
ATOM 2093 C CA . ASP A 1 280 ? -22.893 7.729 13.304 1.00 96.00 280 ASP A CA 1
ATOM 2094 C C . ASP A 1 280 ? -21.696 7.463 14.222 1.00 96.00 280 ASP A C 1
ATOM 2096 O O . ASP A 1 280 ? -21.239 6.321 14.380 1.00 96.00 280 ASP A O 1
ATOM 2100 N N . VAL A 1 281 ? -21.212 8.514 14.879 1.00 97.38 281 VAL A N 1
ATOM 2101 C CA . VAL A 1 281 ? -20.078 8.434 15.803 1.00 97.38 281 VAL A CA 1
ATOM 2102 C C . VAL A 1 281 ? -20.581 8.561 17.229 1.00 97.38 281 VAL A C 1
ATOM 2104 O O . VAL A 1 281 ? -21.106 9.601 17.617 1.00 97.38 281 VAL A O 1
ATOM 2107 N N . ILE A 1 282 ? -20.376 7.522 18.037 1.00 98.12 282 ILE A N 1
ATOM 2108 C CA . ILE A 1 282 ? -20.749 7.521 19.452 1.00 98.12 282 ILE A CA 1
ATOM 2109 C C . ILE A 1 282 ? -19.485 7.647 20.290 1.00 98.12 282 ILE A C 1
ATOM 2111 O O . ILE A 1 282 ? -18.575 6.827 20.172 1.00 98.12 282 ILE A O 1
ATOM 2115 N N . TYR A 1 283 ? -19.432 8.638 21.172 1.00 97.62 283 TYR A N 1
ATOM 2116 C CA . TYR A 1 283 ? -18.352 8.779 22.144 1.00 97.62 283 TYR A CA 1
ATOM 2117 C C . TYR A 1 283 ? -18.898 8.916 23.557 1.00 97.62 283 TYR A C 1
ATOM 2119 O O . TYR A 1 283 ? -20.032 9.342 23.780 1.00 97.62 283 TYR A O 1
ATOM 2127 N N . VAL A 1 284 ? -18.072 8.531 24.522 1.00 98.06 284 VAL A N 1
ATOM 2128 C CA . VAL A 1 284 ? -18.409 8.610 25.939 1.00 98.06 284 VAL A CA 1
ATOM 2129 C C . VAL A 1 284 ? -17.499 9.580 26.667 1.00 98.06 284 VAL A C 1
ATOM 2131 O O . VAL A 1 284 ? -16.298 9.663 26.390 1.00 98.06 284 VAL A O 1
ATOM 2134 N N . GLN A 1 285 ? -18.081 10.311 27.607 1.00 97.50 285 GLN A N 1
ATOM 2135 C CA . GLN A 1 285 ? -17.378 11.251 28.469 1.00 97.50 285 GLN A CA 1
ATOM 2136 C C . GLN A 1 285 ? -17.306 10.696 29.883 1.00 97.50 285 GLN A C 1
ATOM 2138 O O . GLN A 1 285 ? -18.261 10.086 30.367 1.00 97.50 285 GLN A O 1
ATOM 2143 N N . ARG A 1 286 ? -16.198 10.958 30.581 1.00 96.75 286 ARG A N 1
ATOM 2144 C CA . ARG A 1 286 ? -15.961 10.441 31.937 1.00 96.75 286 ARG A CA 1
ATOM 2145 C C . ARG A 1 286 ? -17.091 10.793 32.904 1.00 96.75 286 ARG A C 1
ATOM 2147 O O . ARG A 1 286 ? -17.380 10.014 33.807 1.00 96.75 286 ARG A O 1
ATOM 2154 N N . GLY A 1 287 ? -17.738 11.940 32.685 1.00 97.12 287 GLY A N 1
ATOM 2155 C CA . GLY A 1 287 ? -18.880 12.427 33.457 1.00 97.12 287 GLY A CA 1
ATOM 2156 C C . GLY A 1 287 ? -20.153 11.578 33.379 1.00 97.12 287 GLY A C 1
ATOM 2157 O O . GLY A 1 287 ? -21.043 11.814 34.186 1.00 97.12 287 GLY A O 1
ATOM 2158 N N . GLY A 1 288 ? -20.231 10.590 32.479 1.00 97.88 288 GLY A N 1
ATOM 2159 C CA . GLY A 1 288 ? -21.389 9.697 32.339 1.00 97.88 288 GLY A CA 1
ATOM 2160 C C . GLY A 1 288 ? -22.157 9.862 31.029 1.00 97.88 288 GLY A C 1
ATOM 2161 O O . GLY A 1 288 ? -22.972 9.005 30.691 1.00 97.88 288 GLY A O 1
ATOM 2162 N N . GLU A 1 289 ? -21.882 10.918 30.265 1.00 98.25 289 GLU A N 1
ATOM 2163 C CA . GLU A 1 289 ? -22.582 11.182 29.010 1.00 98.25 289 GLU A CA 1
ATOM 2164 C C . GLU A 1 289 ? -22.157 10.217 27.899 1.00 98.25 289 GLU A C 1
ATOM 2166 O O . GLU A 1 289 ? -20.970 10.041 27.612 1.00 98.25 289 GLU A O 1
ATOM 2171 N N . VAL A 1 290 ? -23.158 9.663 27.217 1.00 98.44 290 VAL A N 1
ATOM 2172 C CA . VAL A 1 290 ? -23.040 9.000 25.918 1.00 98.44 290 VAL A CA 1
ATOM 2173 C C . VAL A 1 290 ? -23.556 9.978 24.872 1.00 98.44 290 VAL A C 1
ATOM 2175 O O . VAL A 1 290 ? -24.710 10.414 24.918 1.00 98.44 290 VAL A O 1
ATOM 2178 N N . ARG A 1 291 ? -22.697 10.343 23.932 1.00 98.12 291 ARG A N 1
ATOM 2179 C CA . ARG A 1 291 ? -22.953 11.357 22.911 1.00 98.12 291 ARG A CA 1
ATOM 2180 C C . ARG A 1 291 ? -22.938 10.699 21.542 1.00 98.12 291 ARG A C 1
ATOM 2182 O O . ARG A 1 291 ? -22.131 9.800 21.318 1.00 98.12 291 ARG A O 1
ATOM 2189 N N . ILE A 1 292 ? -23.814 11.142 20.647 1.00 97.88 292 ILE A N 1
ATOM 2190 C CA . ILE A 1 292 ? -23.889 10.650 19.270 1.00 97.88 292 ILE A CA 1
ATOM 2191 C C . ILE A 1 292 ? -23.826 11.822 18.300 1.00 97.88 292 ILE A C 1
ATOM 2193 O O . ILE A 1 292 ? -24.564 12.794 18.458 1.00 97.88 292 ILE A O 1
ATOM 2197 N N . VAL A 1 293 ? -22.934 11.718 17.322 1.00 97.44 293 VAL A N 1
ATOM 2198 C CA . VAL A 1 293 ? -22.846 12.603 16.162 1.00 97.44 293 VAL A CA 1
ATOM 2199 C C . VAL A 1 293 ? -23.491 11.873 14.998 1.00 97.44 293 VAL A C 1
ATOM 2201 O O . VAL A 1 293 ? -23.025 10.797 14.622 1.00 97.44 293 VAL A O 1
ATOM 2204 N N . ASP A 1 294 ? -24.553 12.454 14.457 1.00 94.81 294 ASP A N 1
ATOM 2205 C CA . ASP A 1 294 ? -25.236 11.937 13.273 1.00 94.81 294 ASP A CA 1
ATOM 2206 C C . ASP A 1 294 ? -24.301 12.020 12.052 1.00 94.81 294 ASP A C 1
ATOM 2208 O O . ASP A 1 294 ? -23.763 13.089 11.741 1.00 94.81 294 ASP A O 1
ATOM 2212 N N . GLY A 1 295 ? -24.073 10.888 11.387 1.00 90.62 295 GLY A N 1
ATOM 2213 C CA . GLY A 1 295 ? -23.088 10.751 10.313 1.00 90.62 295 GLY A CA 1
ATOM 2214 C C . GLY A 1 295 ? -23.457 11.493 9.025 1.00 90.62 295 GLY A C 1
ATOM 2215 O O . GLY A 1 295 ? -22.574 11.808 8.226 1.00 90.62 295 GLY A O 1
ATOM 2216 N N . GLU A 1 296 ? -24.740 11.811 8.817 1.00 90.75 296 GLU A N 1
ATOM 2217 C CA . GLU A 1 296 ? -25.222 12.518 7.621 1.00 90.75 296 GLU A CA 1
ATOM 2218 C C . GLU A 1 296 ? -25.257 14.041 7.826 1.00 90.75 296 GLU A C 1
ATOM 2220 O O . GLU A 1 296 ? -24.907 14.809 6.927 1.00 90.75 296 GLU A O 1
ATOM 2225 N N . THR A 1 297 ? -25.677 14.493 9.005 1.00 93.19 297 THR A N 1
ATOM 2226 C CA . THR A 1 297 ? -25.923 15.908 9.318 1.00 93.19 297 THR A CA 1
ATOM 2227 C C . THR A 1 297 ? -24.815 16.554 10.145 1.00 93.19 297 THR A C 1
ATOM 2229 O O . THR A 1 297 ? -24.731 17.784 10.182 1.00 93.19 297 THR A O 1
ATOM 2232 N N . GLY A 1 298 ? -23.983 15.756 10.821 1.00 91.38 298 GLY A N 1
ATOM 2233 C CA . GLY A 1 298 ? -22.961 16.227 11.758 1.00 91.38 298 GLY A CA 1
ATOM 2234 C C . GLY A 1 298 ? -23.527 16.799 13.061 1.00 91.38 298 GLY A C 1
ATOM 2235 O O . GLY A 1 298 ? -22.798 17.443 13.813 1.00 91.38 298 GLY A O 1
ATOM 2236 N N . VAL A 1 299 ? -24.824 16.626 13.332 1.00 94.19 299 VAL A N 1
ATOM 2237 C CA . VAL A 1 299 ? -25.457 17.135 14.555 1.00 94.19 299 VAL A CA 1
ATOM 2238 C C . VAL A 1 299 ? -25.127 16.218 15.725 1.00 94.19 299 VAL A C 1
ATOM 2240 O O . VAL A 1 299 ? -25.448 15.031 15.695 1.00 94.19 299 VAL A O 1
ATOM 2243 N N . THR A 1 300 ? -24.566 16.779 16.798 1.00 96.25 300 THR A N 1
ATOM 2244 C CA . THR A 1 300 ? -24.415 16.043 18.056 1.00 96.25 300 THR A CA 1
ATOM 2245 C C . THR A 1 300 ? -25.654 16.145 18.935 1.00 96.25 300 THR A C 1
ATOM 2247 O O . THR A 1 300 ? -26.220 17.223 19.139 1.00 96.25 300 THR A O 1
ATOM 2250 N N . SER A 1 301 ? -26.026 15.026 19.550 1.00 96.56 301 SER A N 1
ATOM 2251 C CA . SER A 1 301 ? -27.010 14.958 20.626 1.00 96.56 301 SER A CA 1
ATOM 2252 C C . SER A 1 301 ? -26.554 14.042 21.770 1.00 96.56 301 SER A C 1
ATOM 2254 O O . SER A 1 301 ? -25.605 13.264 21.645 1.00 96.56 301 SER A O 1
ATOM 2256 N N . THR A 1 302 ? -27.220 14.149 22.921 1.00 97.75 302 THR A N 1
ATOM 2257 C CA . THR A 1 302 ? -27.031 13.218 24.040 1.00 97.75 302 THR A CA 1
ATOM 2258 C C . THR A 1 302 ? -27.854 11.961 23.792 1.00 97.75 302 THR A C 1
ATOM 2260 O O . THR A 1 302 ? -29.083 12.020 23.799 1.00 97.75 302 THR A O 1
ATOM 2263 N N . ALA A 1 303 ? -27.182 10.823 23.635 1.00 98.06 303 ALA A N 1
ATOM 2264 C CA . ALA A 1 303 ? -27.826 9.519 23.539 1.00 98.06 303 ALA A CA 1
ATOM 2265 C C . ALA A 1 303 ? -28.226 8.981 24.921 1.00 98.06 303 ALA A C 1
ATOM 2267 O O . ALA A 1 303 ? -29.259 8.333 25.062 1.00 98.06 303 ALA A O 1
ATOM 2268 N N . GLY A 1 304 ? -27.432 9.259 25.955 1.00 98.06 304 GLY A N 1
ATOM 2269 C CA . GLY A 1 304 ? -27.709 8.835 27.325 1.00 98.06 304 GLY A CA 1
ATOM 2270 C C . GLY A 1 304 ? -26.819 9.542 28.340 1.00 98.06 304 GLY A C 1
ATOM 2271 O O . GLY A 1 304 ? -25.827 10.169 27.978 1.00 98.06 304 GLY A O 1
ATOM 2272 N N . ASP A 1 305 ? -27.181 9.433 29.614 1.00 98.00 305 ASP A N 1
ATOM 2273 C CA . ASP A 1 305 ? -26.430 10.009 30.730 1.00 98.00 305 ASP A CA 1
ATOM 2274 C C . ASP A 1 305 ? -26.484 9.045 31.924 1.00 98.00 305 ASP A C 1
ATOM 2276 O O . ASP A 1 305 ? -27.558 8.737 32.458 1.00 98.00 305 ASP A O 1
ATOM 2280 N N . LEU A 1 306 ? -25.325 8.494 32.286 1.00 97.62 306 LEU A N 1
ATOM 2281 C CA . LEU A 1 306 ? -25.172 7.547 33.381 1.00 97.62 306 LEU A CA 1
ATOM 2282 C C . LEU A 1 306 ? -24.793 8.286 34.662 1.00 97.62 306 LEU A C 1
ATOM 2284 O O . LEU A 1 306 ? -23.820 9.029 34.719 1.00 97.62 306 LEU A O 1
ATOM 2288 N N . ASN A 1 307 ? -25.488 7.969 35.753 1.00 96.50 307 ASN A N 1
ATOM 2289 C CA . ASN A 1 307 ? -25.106 8.466 37.068 1.00 96.50 307 ASN A CA 1
ATOM 2290 C C . ASN A 1 307 ? -23.850 7.736 37.580 1.00 96.50 307 ASN A C 1
ATOM 2292 O O . ASN A 1 307 ? -23.932 6.613 38.098 1.00 96.50 307 ASN A O 1
ATOM 2296 N N . VAL A 1 308 ? -22.692 8.379 37.437 1.00 96.50 308 VAL A N 1
ATOM 2297 C CA . VAL A 1 308 ? -21.376 7.801 37.738 1.00 96.50 308 VAL A CA 1
ATOM 2298 C C . VAL A 1 308 ? -20.668 8.487 38.905 1.00 96.50 308 VAL A C 1
ATOM 2300 O O . VAL A 1 308 ? -20.940 9.631 39.266 1.00 96.50 308 VAL A O 1
ATOM 2303 N N . VAL A 1 309 ? -19.715 7.775 39.504 1.00 93.06 309 VAL A N 1
ATOM 2304 C CA . VAL A 1 309 ? -18.712 8.359 40.402 1.00 93.06 309 VAL A CA 1
ATOM 2305 C C . VAL A 1 309 ? -17.507 8.772 39.571 1.00 93.06 309 VAL A C 1
ATOM 2307 O O . VAL A 1 309 ? -16.957 7.942 38.862 1.00 93.06 309 VAL A O 1
ATOM 2310 N N . THR A 1 310 ? -17.069 10.023 39.708 1.00 91.88 310 THR A N 1
ATOM 2311 C CA . THR A 1 310 ? -15.896 10.578 39.002 1.00 91.88 310 THR A CA 1
ATOM 2312 C C . THR A 1 310 ? -14.710 10.871 39.922 1.00 91.88 310 THR A C 1
ATOM 2314 O O . THR A 1 310 ? -13.771 11.579 39.559 1.00 91.88 310 THR A O 1
ATOM 2317 N N . ALA A 1 311 ? -14.757 10.366 41.158 1.00 87.12 311 ALA A N 1
ATOM 2318 C CA . ALA A 1 311 ? -13.647 10.484 42.093 1.00 87.12 311 ALA A CA 1
ATOM 2319 C C . ALA A 1 311 ? -12.420 9.729 41.555 1.00 87.12 311 ALA A C 1
ATOM 2321 O O . ALA A 1 311 ? -12.540 8.599 41.092 1.00 87.12 311 ALA A O 1
ATOM 2322 N N . ASN A 1 312 ? -11.233 10.326 41.674 1.00 87.31 312 ASN A N 1
ATOM 2323 C CA . ASN A 1 312 ? -10.005 9.831 41.042 1.00 87.31 312 ASN A CA 1
ATOM 2324 C C . ASN A 1 312 ? -10.150 9.760 39.504 1.00 87.31 312 ASN A C 1
ATOM 2326 O O . ASN A 1 312 ? -10.478 10.766 38.870 1.00 87.31 312 ASN A O 1
ATOM 2330 N N . GLU A 1 313 ? -9.875 8.600 38.906 1.00 90.00 313 GLU A N 1
ATOM 2331 C CA . GLU A 1 313 ? -9.996 8.338 37.467 1.00 90.00 313 GLU A CA 1
ATOM 2332 C C . GLU A 1 313 ? -11.252 7.519 37.105 1.00 90.00 313 GLU A C 1
ATOM 2334 O O . GLU A 1 313 ? -11.418 7.153 35.947 1.00 90.00 313 GLU A O 1
ATOM 2339 N N . ASP A 1 314 ? -12.156 7.273 38.064 1.00 92.19 314 ASP A N 1
ATOM 2340 C CA . ASP A 1 314 ? -13.440 6.608 37.813 1.00 92.19 314 ASP A CA 1
ATOM 2341 C C . ASP A 1 314 ? -14.366 7.469 36.926 1.00 92.19 314 ASP A C 1
ATOM 2343 O O . ASP A 1 314 ? -14.196 8.685 36.787 1.00 92.19 314 ASP A O 1
ATOM 2347 N N . GLY A 1 315 ? -15.376 6.834 36.333 1.00 95.12 315 GLY A N 1
ATOM 2348 C CA . GLY A 1 315 ? -16.392 7.503 35.526 1.00 95.12 315 GLY A CA 1
ATOM 2349 C C . GLY A 1 315 ? -17.030 6.540 34.541 1.00 95.12 315 GLY A C 1
ATOM 2350 O O . GLY A 1 315 ? -17.078 5.339 34.794 1.00 95.12 315 GLY A O 1
ATOM 2351 N N . LEU A 1 316 ? -17.500 7.053 33.409 1.00 97.88 316 LEU A N 1
ATOM 2352 C CA . LEU A 1 316 ? -17.792 6.247 32.225 1.00 97.88 316 LEU A CA 1
ATOM 2353 C C . LEU A 1 316 ? -16.530 6.163 31.358 1.00 97.88 316 LEU A C 1
ATOM 2355 O O . LEU A 1 316 ? -16.072 7.171 30.831 1.00 97.88 316 LEU A O 1
ATOM 2359 N N . LEU A 1 317 ? -15.949 4.970 31.257 1.00 96.81 317 LEU A N 1
ATOM 2360 C CA . LEU A 1 317 ? -14.582 4.767 30.769 1.00 96.81 317 LEU A CA 1
ATOM 2361 C C . LEU A 1 317 ? -14.522 4.099 29.395 1.00 96.81 317 LEU A C 1
ATOM 2363 O O . LEU A 1 317 ? -13.585 4.352 28.643 1.00 96.81 317 LEU A O 1
ATOM 2367 N N . GLY A 1 318 ? -15.507 3.259 29.075 1.00 97.81 318 GLY A N 1
ATOM 2368 C CA . GLY A 1 318 ? -15.465 2.428 27.878 1.00 97.81 318 GLY A CA 1
ATOM 2369 C C . GLY A 1 318 ? -16.793 2.269 27.177 1.00 97.81 318 GLY A C 1
ATOM 2370 O O . GLY A 1 318 ? -17.850 2.283 27.811 1.00 97.81 318 GLY A O 1
ATOM 2371 N N . ILE A 1 319 ? -16.711 2.049 25.867 1.00 98.62 319 ILE A N 1
ATOM 2372 C CA . ILE A 1 319 ? -17.840 1.700 25.008 1.00 98.62 319 ILE A CA 1
ATOM 2373 C C . ILE A 1 319 ? -17.415 0.679 23.948 1.00 98.62 319 ILE A C 1
ATOM 2375 O O . ILE A 1 319 ? -16.352 0.810 23.348 1.00 98.62 319 ILE A O 1
ATOM 2379 N N . ALA A 1 320 ? -18.261 -0.316 23.688 1.00 98.50 320 ALA A N 1
ATOM 2380 C CA . ALA A 1 320 ? -18.144 -1.202 22.531 1.00 98.50 320 ALA A CA 1
ATOM 2381 C C . ALA A 1 320 ? -19.521 -1.455 21.911 1.00 98.50 320 ALA A C 1
ATOM 2383 O O . ALA A 1 320 ? -20.506 -1.632 22.629 1.00 98.50 320 ALA A O 1
ATOM 2384 N N . LEU A 1 321 ? -19.587 -1.491 20.582 1.00 98.31 321 LEU A N 1
ATOM 2385 C CA . LEU A 1 321 ? -20.779 -1.948 19.869 1.00 98.31 321 LEU A CA 1
ATOM 2386 C C . LEU A 1 321 ? -20.803 -3.477 19.856 1.00 98.31 321 LEU A C 1
ATOM 2388 O O . LEU A 1 321 ? -19.757 -4.108 19.710 1.00 98.31 321 LEU A O 1
ATOM 2392 N N . ASP A 1 322 ? -21.985 -4.065 20.010 1.00 98.06 322 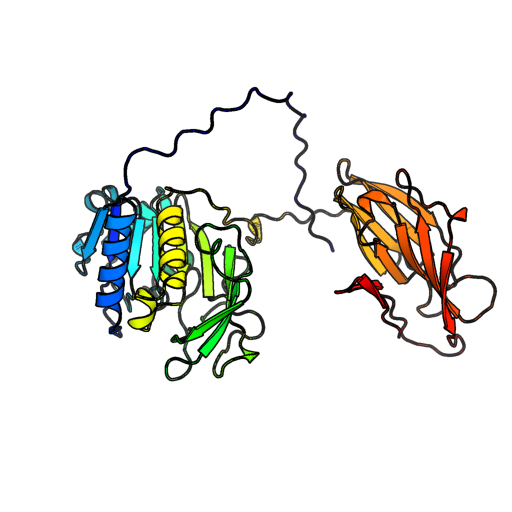ASP A N 1
ATOM 2393 C CA . ASP A 1 322 ? -22.200 -5.487 19.739 1.00 98.06 322 ASP A CA 1
ATOM 2394 C C . ASP A 1 322 ? -21.811 -5.802 18.278 1.00 98.06 322 ASP A C 1
ATOM 2396 O O . ASP A 1 322 ? -22.092 -4.984 17.396 1.00 98.06 322 ASP A O 1
ATOM 2400 N N . PRO A 1 323 ? -21.190 -6.956 17.973 1.00 96.69 323 PRO A N 1
ATOM 2401 C CA . PRO A 1 323 ? -20.870 -7.327 16.592 1.00 96.69 323 PRO A CA 1
ATOM 2402 C C . PRO A 1 323 ? -22.088 -7.310 15.653 1.00 96.69 323 PRO A C 1
ATOM 2404 O O . PRO A 1 323 ? -21.942 -7.012 14.470 1.00 96.69 323 PRO A O 1
ATOM 2407 N N . ASP A 1 324 ? -23.290 -7.548 16.190 1.00 96.75 324 ASP A N 1
ATOM 2408 C CA . ASP A 1 324 ? -24.558 -7.521 15.459 1.00 96.75 324 ASP A CA 1
ATOM 2409 C C . ASP A 1 324 ? -25.341 -6.201 15.663 1.00 96.75 324 ASP A C 1
ATOM 2411 O O . ASP A 1 324 ? -26.564 -6.167 15.466 1.00 96.75 324 ASP A O 1
ATOM 2415 N N . PHE A 1 325 ? -24.666 -5.100 16.038 1.00 98.06 325 PHE A N 1
ATOM 2416 C CA . PHE A 1 325 ? -25.277 -3.801 16.376 1.00 98.06 325 PHE A CA 1
ATOM 2417 C C . PHE A 1 325 ? -26.297 -3.310 15.345 1.00 98.06 325 PHE A C 1
ATOM 2419 O O . PHE A 1 325 ? -27.377 -2.866 15.730 1.00 98.06 325 PHE A O 1
ATOM 2426 N N . ALA A 1 326 ? -26.009 -3.457 14.045 1.00 96.00 326 ALA A N 1
ATOM 2427 C CA . ALA A 1 326 ? -26.920 -3.057 12.964 1.00 96.00 326 ALA A CA 1
ATOM 2428 C C . ALA A 1 326 ? -28.317 -3.694 13.073 1.00 96.00 326 ALA A C 1
ATOM 2430 O O . ALA A 1 326 ? -29.300 -3.148 12.577 1.00 96.00 326 ALA A O 1
ATOM 2431 N N . THR A 1 327 ? -28.406 -4.870 13.697 1.00 97.19 327 THR A N 1
ATOM 2432 C CA . THR A 1 327 ? -29.655 -5.628 13.826 1.00 97.19 327 THR A CA 1
ATOM 2433 C C . THR A 1 327 ? -30.272 -5.526 15.214 1.00 97.19 327 THR A C 1
ATOM 2435 O O . THR A 1 327 ? -31.494 -5.611 15.343 1.00 97.19 327 THR A O 1
ATOM 2438 N N . ASN A 1 328 ? -29.451 -5.368 16.256 1.00 97.56 328 ASN A N 1
ATOM 2439 C CA . ASN A 1 328 ? -29.897 -5.492 17.642 1.00 97.56 328 ASN A CA 1
ATOM 2440 C C . ASN A 1 328 ? -29.782 -4.198 18.466 1.00 97.56 328 ASN A C 1
ATOM 2442 O O . ASN A 1 328 ? -30.353 -4.144 19.556 1.00 97.56 328 ASN A O 1
ATOM 2446 N N . GLY A 1 329 ? -29.065 -3.182 17.972 1.00 98.00 329 GLY A N 1
ATOM 2447 C CA . GLY A 1 329 ? -28.826 -1.904 18.647 1.00 98.00 329 GLY A CA 1
ATOM 2448 C C . GLY A 1 329 ? -28.058 -2.012 19.967 1.00 98.00 329 GLY A C 1
ATOM 2449 O O . GLY A 1 329 ? -28.092 -1.085 20.773 1.00 98.00 329 GLY A O 1
ATOM 2450 N N . ARG A 1 330 ? -27.414 -3.145 20.263 1.00 98.56 330 ARG A N 1
ATOM 2451 C CA . ARG A 1 330 ? -26.800 -3.399 21.571 1.00 98.56 330 ARG A CA 1
ATOM 2452 C C . ARG A 1 330 ? -25.418 -2.789 21.667 1.00 98.56 330 ARG A C 1
ATOM 2454 O O . ARG A 1 330 ? -24.560 -3.014 20.827 1.00 98.56 330 ARG A O 1
ATOM 2461 N N . LEU A 1 331 ? -25.166 -2.089 22.757 1.00 98.62 331 LEU A N 1
ATOM 2462 C CA . LEU A 1 331 ? -23.834 -1.599 23.078 1.00 98.62 331 LEU A CA 1
ATOM 2463 C C . LEU A 1 331 ? -23.503 -1.888 24.533 1.00 98.62 331 LEU A C 1
ATOM 2465 O O . LEU A 1 331 ? -24.381 -2.160 25.355 1.00 98.62 331 LEU A O 1
ATOM 2469 N N . TYR A 1 332 ? -22.219 -1.850 24.837 1.00 98.69 332 TYR A N 1
ATOM 2470 C CA . TYR A 1 332 ? -21.656 -2.207 26.123 1.00 98.69 332 TYR A CA 1
ATOM 2471 C C . TYR A 1 332 ? -20.945 -0.989 26.675 1.00 98.69 332 TYR A C 1
ATOM 2473 O O . TYR A 1 332 ? -20.162 -0.370 25.960 1.00 98.69 332 TYR A O 1
ATOM 2481 N N . LEU A 1 333 ? -21.218 -0.655 27.931 1.00 98.69 333 LEU A N 1
ATOM 2482 C CA . LEU A 1 333 ? -20.593 0.458 28.633 1.00 98.69 333 LEU A CA 1
ATOM 2483 C C . LEU A 1 333 ? -19.823 -0.071 29.834 1.00 98.69 333 LEU A C 1
ATOM 2485 O O . LEU A 1 333 ? -20.333 -0.918 30.574 1.00 98.69 333 LEU A O 1
ATOM 2489 N N . PHE A 1 334 ? -18.618 0.457 30.037 1.00 98.25 334 PHE A N 1
ATOM 2490 C CA . PHE A 1 334 ? -17.809 0.202 31.223 1.00 98.25 334 PHE A CA 1
ATOM 2491 C C . PHE A 1 334 ? -17.732 1.460 32.079 1.00 98.25 334 PHE A C 1
ATOM 2493 O O . PHE A 1 334 ? -17.234 2.489 31.620 1.00 98.25 334 PHE A O 1
ATOM 2500 N N . TYR A 1 335 ? -18.265 1.398 33.298 1.00 97.31 335 TYR A N 1
ATOM 2501 C CA . TYR A 1 335 ? -18.444 2.585 34.128 1.00 97.31 335 TYR A CA 1
ATOM 2502 C C . TYR A 1 335 ? -18.450 2.301 35.632 1.00 97.31 335 TYR A C 1
ATOM 2504 O O . TYR A 1 335 ? -18.667 1.176 36.081 1.00 97.31 335 TYR A O 1
ATOM 2512 N N . SER A 1 336 ? -18.262 3.356 36.420 1.00 95.88 336 SER A N 1
ATOM 2513 C CA . SER A 1 336 ? -18.273 3.343 37.884 1.00 95.88 336 SER A CA 1
ATOM 2514 C C . SER A 1 336 ? -19.616 3.873 38.405 1.00 95.88 336 SER A C 1
ATOM 2516 O O . SER A 1 336 ? -19.782 5.091 38.497 1.00 95.88 336 SER A O 1
ATOM 2518 N N . PRO A 1 337 ? -20.596 3.016 38.754 1.00 95.38 337 PRO A N 1
ATOM 2519 C CA . PRO A 1 337 ? -21.922 3.474 39.167 1.00 95.38 337 PRO A CA 1
ATOM 2520 C C . PRO A 1 337 ? -21.883 4.285 40.470 1.00 95.38 337 PRO A C 1
ATOM 2522 O O . PRO A 1 337 ? -21.142 3.970 41.411 1.00 95.38 337 PRO A O 1
ATOM 2525 N N . ALA A 1 338 ? -22.738 5.307 40.550 1.00 91.38 338 ALA A N 1
ATOM 2526 C CA . ALA A 1 338 ? -23.063 5.983 41.804 1.00 91.38 338 ALA A CA 1
ATOM 2527 C C . ALA A 1 338 ? -23.797 5.044 42.784 1.00 91.38 338 ALA A C 1
ATOM 2529 O O . ALA A 1 338 ? -24.379 4.037 42.391 1.00 91.38 338 ALA A O 1
ATOM 2530 N N . GLY A 1 339 ? -23.789 5.372 44.083 1.00 82.94 339 GLY A N 1
ATOM 2531 C CA . GLY A 1 339 ? -24.496 4.581 45.109 1.00 82.94 339 GLY A CA 1
ATOM 2532 C C . GLY A 1 339 ? -23.611 3.890 46.153 1.00 82.94 339 GLY A C 1
ATOM 2533 O O . GLY A 1 339 ? -24.099 3.080 46.934 1.00 82.94 339 GLY A O 1
ATOM 2534 N N . GLY A 1 340 ? -22.321 4.235 46.220 1.00 71.62 340 GLY A N 1
ATOM 2535 C CA . GLY A 1 340 ? -21.464 3.968 47.385 1.00 71.62 340 GLY A CA 1
ATOM 2536 C C . GLY A 1 340 ? -20.734 2.622 47.406 1.00 71.62 340 GLY A C 1
ATOM 2537 O O . GLY A 1 340 ? -19.783 2.481 48.173 1.00 71.62 340 GLY A O 1
ATOM 2538 N N . GLN A 1 341 ? -21.092 1.661 46.550 1.00 84.75 341 GLN A N 1
ATOM 2539 C CA . GLN A 1 341 ? -20.259 0.474 46.339 1.00 84.75 341 GLN A CA 1
ATOM 2540 C C . GLN A 1 341 ? -19.031 0.832 45.494 1.00 84.75 341 GLN A C 1
ATOM 2542 O O . GLN A 1 341 ? -19.132 1.544 44.493 1.00 84.75 341 GLN A O 1
ATOM 2547 N N . ALA A 1 342 ? -17.860 0.359 45.921 1.00 90.00 342 ALA A N 1
ATOM 2548 C CA . ALA A 1 342 ? -16.604 0.541 45.205 1.00 90.00 342 ALA A CA 1
ATOM 2549 C C . ALA A 1 342 ? -16.464 -0.557 44.141 1.00 90.00 342 ALA A C 1
ATOM 2551 O O . ALA A 1 342 ? -15.765 -1.549 44.333 1.00 90.00 342 ALA A O 1
ATOM 2552 N N . ILE A 1 343 ? -17.203 -0.389 43.044 1.00 93.50 343 ILE A N 1
ATOM 2553 C CA . ILE A 1 343 ? -17.156 -1.267 41.874 1.00 93.50 343 ILE A CA 1
ATOM 2554 C C . ILE A 1 343 ? -17.020 -0.450 40.587 1.00 93.50 343 ILE A C 1
ATOM 2556 O O . ILE A 1 343 ? -17.455 0.704 40.522 1.00 93.50 343 ILE A O 1
ATOM 2560 N N . GLN A 1 344 ? -16.468 -1.096 39.571 1.00 94.44 344 GLN A N 1
ATOM 2561 C CA . GLN A 1 344 ? -16.675 -0.786 38.161 1.00 94.44 344 GLN A CA 1
ATOM 2562 C C . GLN A 1 344 ? -17.566 -1.871 37.552 1.00 94.44 344 GLN A C 1
ATOM 2564 O O . GLN A 1 344 ? -17.618 -2.998 38.050 1.00 94.44 344 GLN A O 1
ATOM 2569 N N . ARG A 1 345 ? -18.305 -1.540 36.498 1.00 95.50 345 ARG A N 1
ATOM 2570 C CA . ARG A 1 345 ? -19.325 -2.413 35.924 1.00 95.50 345 ARG A CA 1
ATOM 2571 C C . ARG A 1 345 ? -19.287 -2.376 34.409 1.00 95.50 345 ARG A C 1
ATOM 2573 O O . ARG A 1 345 ? -19.233 -1.300 33.823 1.00 95.50 345 ARG A O 1
ATOM 2580 N N . VAL A 1 346 ? -19.404 -3.552 33.798 1.00 98.12 346 VAL A N 1
ATOM 2581 C CA . VAL A 1 346 ? -19.773 -3.693 32.388 1.00 98.12 346 VAL A CA 1
ATOM 2582 C C . VAL A 1 346 ? -21.257 -4.025 32.308 1.00 98.12 346 VAL A C 1
ATOM 2584 O O . VAL A 1 346 ? -21.692 -5.063 32.818 1.00 98.12 346 VAL A O 1
ATOM 2587 N N . SER A 1 347 ? -22.018 -3.162 31.642 1.00 98.50 347 SER A N 1
ATOM 2588 C CA . SER A 1 347 ? -23.431 -3.393 31.336 1.00 98.50 347 SER A CA 1
ATOM 2589 C C . SER A 1 347 ? -23.678 -3.297 29.842 1.00 98.50 347 SER A C 1
ATOM 2591 O O . SER A 1 347 ? -23.052 -2.501 29.144 1.00 98.50 347 SER A O 1
ATOM 2593 N N . ARG A 1 348 ? -24.640 -4.080 29.363 1.00 98.62 348 ARG A N 1
ATOM 2594 C CA . ARG A 1 348 ? -25.206 -3.947 28.023 1.00 98.62 348 ARG A CA 1
ATOM 2595 C C . ARG A 1 348 ? -26.460 -3.080 28.073 1.00 98.62 348 ARG A C 1
ATOM 2597 O O . ARG A 1 348 ? -27.306 -3.284 28.940 1.00 98.62 348 ARG A O 1
ATOM 2604 N N . PHE A 1 349 ? -26.611 -2.206 27.089 1.00 98.75 349 PHE A N 1
ATOM 2605 C CA . PHE A 1 349 ? -27.798 -1.395 26.831 1.00 98.75 349 PHE A CA 1
ATOM 2606 C C . PHE A 1 349 ? -28.260 -1.580 25.384 1.00 98.75 349 PHE A C 1
ATOM 2608 O O . PHE A 1 349 ? -27.540 -2.145 24.559 1.00 98.75 349 PHE A O 1
ATOM 2615 N N . THR A 1 350 ? -29.461 -1.100 25.081 1.00 98.62 350 THR A N 1
ATOM 2616 C CA . THR A 1 350 ? -30.005 -1.020 23.722 1.00 98.62 350 THR A CA 1
ATOM 2617 C C . THR A 1 350 ? -30.127 0.446 23.325 1.00 98.62 350 THR A C 1
ATOM 2619 O O . THR A 1 350 ? -30.714 1.240 24.057 1.00 98.62 350 THR A O 1
ATOM 2622 N N . LEU A 1 351 ? -29.571 0.802 22.173 1.00 98.19 351 LEU A N 1
ATOM 2623 C CA . LEU A 1 351 ? -29.736 2.093 21.522 1.00 98.19 351 LEU A CA 1
ATOM 2624 C C . LEU A 1 351 ? -30.850 1.975 20.477 1.00 98.19 351 LEU A C 1
ATOM 2626 O O . LEU A 1 351 ? -30.882 1.029 19.689 1.00 98.19 351 LEU A O 1
ATOM 2630 N N . THR A 1 352 ? -31.792 2.911 20.462 1.00 95.31 352 THR A N 1
ATOM 2631 C CA . THR A 1 352 ? -32.869 2.946 19.464 1.00 95.31 352 THR A CA 1
ATOM 2632 C C . THR A 1 352 ? -33.156 4.387 19.080 1.00 95.31 352 THR A C 1
ATOM 2634 O O . THR A 1 352 ? -33.453 5.214 19.937 1.00 95.31 352 THR A O 1
ATOM 2637 N N . GLY A 1 353 ? -33.057 4.694 17.784 1.00 91.81 353 GLY A N 1
ATOM 2638 C CA . GLY A 1 353 ? -33.270 6.053 17.275 1.00 91.81 353 GLY A CA 1
ATOM 2639 C C . GLY A 1 353 ? -32.326 7.082 17.904 1.00 91.81 353 GLY A C 1
ATOM 2640 O O . GLY A 1 353 ? -32.776 8.156 18.287 1.00 91.81 353 GLY A O 1
ATOM 2641 N N . GLY A 1 354 ? -31.051 6.719 18.089 1.00 94.19 354 GLY A N 1
ATOM 2642 C CA . GLY A 1 354 ? -30.031 7.589 18.684 1.00 94.19 354 GLY A CA 1
ATOM 2643 C C . GLY A 1 354 ? -30.133 7.785 20.201 1.00 94.19 354 GLY A C 1
ATOM 2644 O O . GLY A 1 354 ? -29.335 8.527 20.760 1.00 94.19 354 GLY A O 1
ATOM 2645 N N . VAL A 1 355 ? -31.070 7.120 20.888 1.00 97.50 355 VAL A N 1
ATOM 2646 C CA . VAL A 1 355 ? -31.272 7.250 22.341 1.00 97.50 355 VAL A CA 1
ATOM 2647 C C . VAL A 1 355 ? -31.060 5.909 23.039 1.00 97.50 355 VAL A C 1
ATOM 2649 O O . VAL A 1 355 ? -31.519 4.865 22.570 1.00 97.50 355 VAL A O 1
ATOM 2652 N N . LEU A 1 356 ? -30.353 5.932 24.168 1.00 97.69 356 LEU A N 1
ATOM 2653 C CA . LEU A 1 356 ? -30.100 4.773 25.013 1.00 97.69 356 LEU A CA 1
ATOM 2654 C C . LEU A 1 356 ? -31.352 4.460 25.841 1.00 97.69 356 LEU A C 1
ATOM 2656 O O . LEU A 1 356 ? -31.824 5.295 26.615 1.00 97.69 356 LEU A O 1
ATOM 2660 N N . ASP A 1 357 ? -31.873 3.240 25.735 1.00 98.00 357 ASP A N 1
ATOM 2661 C CA . ASP A 1 357 ? -32.902 2.765 26.655 1.00 98.00 357 ASP A CA 1
ATOM 2662 C C . ASP A 1 357 ? -32.255 2.418 28.002 1.00 98.00 357 ASP A C 1
ATOM 2664 O O . ASP A 1 357 ? -31.745 1.313 28.208 1.00 98.00 357 ASP A O 1
ATOM 2668 N N . MET A 1 358 ? -32.295 3.366 28.939 1.00 96.75 358 MET A N 1
ATOM 2669 C CA . MET A 1 358 ? -31.759 3.187 30.295 1.00 96.75 358 MET A CA 1
ATOM 2670 C C . MET A 1 358 ? -32.430 2.028 31.054 1.00 96.75 358 MET A C 1
ATOM 2672 O O . MET A 1 358 ? -31.822 1.456 31.955 1.00 96.75 358 MET A O 1
ATOM 2676 N N . GLY A 1 359 ? -33.667 1.659 30.699 1.00 97.69 359 GLY A N 1
ATOM 2677 C CA . GLY A 1 359 ? -34.377 0.524 31.294 1.00 97.69 359 GLY A CA 1
ATOM 2678 C C . GLY A 1 359 ? -33.914 -0.838 30.767 1.00 97.69 359 GLY A C 1
ATOM 2679 O O . GLY A 1 359 ? -34.224 -1.863 31.373 1.00 97.69 359 GLY A O 1
ATOM 2680 N N . SER A 1 360 ? -33.156 -0.858 29.666 1.00 98.38 360 SER A N 1
ATOM 2681 C CA . SER A 1 360 ? -32.647 -2.082 29.035 1.00 98.38 360 SER A CA 1
ATOM 2682 C C . SER A 1 360 ? -31.348 -2.616 29.649 1.00 98.38 360 SER A C 1
ATOM 2684 O O . SER A 1 360 ? -30.814 -3.615 29.152 1.00 98.38 360 SER A O 1
ATOM 2686 N N . GLU A 1 361 ? -30.840 -1.965 30.705 1.00 98.31 361 GLU A N 1
ATOM 2687 C CA . GLU A 1 361 ? -29.578 -2.329 31.347 1.00 98.31 361 GLU A CA 1
ATOM 2688 C C . GLU A 1 361 ? -29.552 -3.819 31.716 1.00 98.31 361 GLU A C 1
ATOM 2690 O O . GLU A 1 361 ? -30.370 -4.320 32.491 1.00 98.31 361 GLU A O 1
ATOM 2695 N N . ALA A 1 362 ? -28.550 -4.521 31.196 1.00 98.50 362 ALA A N 1
ATOM 2696 C CA . ALA A 1 362 ? -28.182 -5.853 31.638 1.00 98.50 362 ALA A CA 1
ATOM 2697 C C . ALA A 1 362 ? -26.748 -5.828 32.165 1.00 98.50 362 ALA A C 1
ATOM 2699 O O . ALA A 1 362 ? -25.799 -5.717 31.389 1.00 98.50 362 ALA A O 1
ATOM 2700 N N . VAL A 1 363 ? -26.599 -5.950 33.484 1.00 98.00 363 VAL A N 1
ATOM 2701 C CA . VAL A 1 363 ? -25.295 -6.056 34.150 1.00 98.00 363 VAL A CA 1
ATOM 2702 C C . VAL A 1 363 ? -24.642 -7.384 33.780 1.00 98.00 363 VAL A C 1
ATOM 2704 O O . VAL A 1 363 ? -25.247 -8.441 33.963 1.00 98.00 363 VAL A O 1
ATOM 2707 N N . LEU A 1 364 ? -23.414 -7.334 33.267 1.00 97.38 364 LEU A N 1
ATOM 2708 C CA . LEU A 1 364 ? -22.677 -8.521 32.820 1.00 97.38 364 LEU A CA 1
ATOM 2709 C C . LEU A 1 364 ? -21.523 -8.872 33.749 1.00 97.38 364 LEU A C 1
ATOM 2711 O O . LEU A 1 364 ? -21.281 -10.047 34.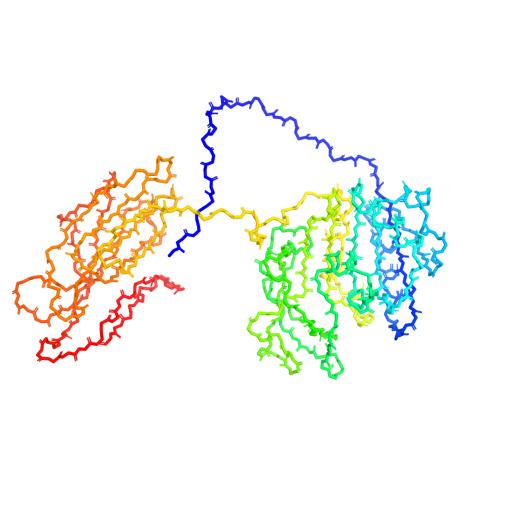015 1.00 97.38 364 LEU A O 1
ATOM 2715 N N . LEU A 1 365 ? -20.813 -7.854 34.231 1.00 96.62 365 LEU A N 1
ATOM 2716 C CA . LEU A 1 365 ? -19.649 -8.021 35.088 1.00 96.62 365 LEU A CA 1
ATOM 2717 C C . LEU A 1 365 ? -19.564 -6.867 36.080 1.00 96.62 365 LEU A C 1
ATOM 2719 O O . LEU A 1 365 ? -19.706 -5.706 35.700 1.00 96.62 365 LEU A O 1
ATOM 2723 N N . GLU A 1 366 ? -19.271 -7.192 37.334 1.00 96.12 366 GLU A N 1
ATOM 2724 C CA . GLU A 1 366 ? -18.887 -6.222 38.356 1.00 96.12 366 GLU A CA 1
ATOM 2725 C C . GLU A 1 366 ? -17.461 -6.523 38.812 1.00 96.12 366 GLU A C 1
ATOM 2727 O O . GLU A 1 366 ? -17.114 -7.663 39.124 1.00 96.12 366 GLU A O 1
ATOM 2732 N N . ILE A 1 367 ? -16.633 -5.485 38.833 1.00 93.12 367 ILE A N 1
ATOM 2733 C CA . ILE A 1 367 ? -15.218 -5.544 39.175 1.00 93.12 367 ILE A CA 1
ATOM 2734 C C . ILE A 1 367 ? -15.042 -4.744 40.466 1.00 93.12 367 ILE A C 1
ATOM 2736 O O . ILE A 1 367 ? -15.252 -3.529 40.461 1.00 93.12 367 ILE A O 1
ATOM 2740 N N . PRO A 1 368 ? -14.695 -5.389 41.591 1.00 92.62 368 PRO A N 1
ATOM 2741 C CA . PRO A 1 368 ? -14.387 -4.676 42.821 1.00 92.62 368 PRO A CA 1
ATOM 2742 C C . PRO A 1 368 ? -13.196 -3.739 42.620 1.00 92.62 368 PRO A C 1
ATOM 2744 O O . PRO A 1 368 ? -12.164 -4.154 42.096 1.00 92.62 368 PRO A O 1
ATOM 2747 N N . VAL A 1 369 ? -13.317 -2.501 43.094 1.00 89.00 369 VAL A N 1
ATOM 2748 C CA . VAL A 1 369 ? -12.232 -1.513 43.072 1.00 89.00 369 VAL A CA 1
ATOM 2749 C C . VAL A 1 369 ? -12.000 -0.937 44.462 1.00 89.00 369 VAL A C 1
ATOM 2751 O O . VAL A 1 369 ? -12.855 -0.995 45.347 1.00 89.00 369 VAL A O 1
ATOM 2754 N N . GLN A 1 370 ? -10.824 -0.356 44.669 1.00 85.56 370 GLN A N 1
ATOM 2755 C CA . GLN A 1 370 ? -10.556 0.480 45.832 1.00 85.56 370 GLN A CA 1
ATOM 2756 C C . GLN A 1 370 ? -10.698 1.950 45.423 1.00 85.56 370 GLN A C 1
ATOM 2758 O O . GLN A 1 370 ? -10.268 2.332 44.343 1.00 85.56 370 GLN A O 1
ATOM 2763 N N . ARG A 1 371 ? -11.284 2.781 46.289 1.00 84.50 371 ARG A N 1
ATOM 2764 C CA . ARG A 1 371 ? -11.407 4.238 46.067 1.00 84.50 371 ARG A C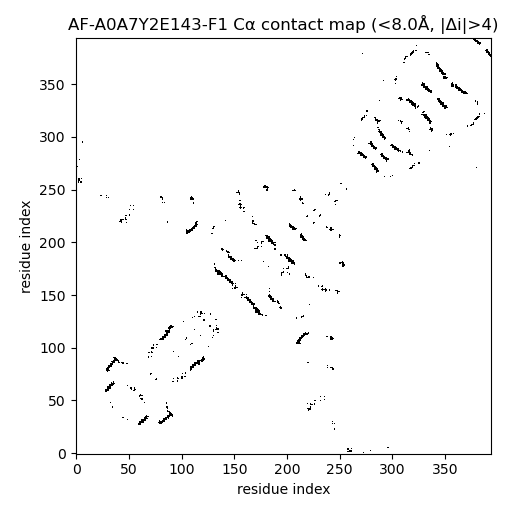A 1
ATOM 2765 C C . ARG A 1 371 ? -10.672 5.064 47.126 1.00 84.50 371 ARG A C 1
ATOM 2767 O O . ARG A 1 371 ? -10.895 6.264 47.248 1.00 84.50 371 ARG A O 1
ATOM 2774 N N . ALA A 1 372 ? -9.843 4.411 47.938 1.00 80.50 372 ALA A N 1
ATOM 2775 C CA . ALA A 1 372 ? -9.180 5.018 49.090 1.00 80.50 372 ALA A CA 1
ATOM 2776 C C . ALA A 1 372 ? -7.832 5.665 48.735 1.00 80.50 372 ALA A C 1
ATOM 2778 O O . ALA A 1 372 ? -7.376 6.558 49.447 1.00 80.50 372 ALA A O 1
ATOM 2779 N N . GLN A 1 373 ? -7.188 5.211 47.662 1.00 77.88 373 GLN A N 1
ATOM 2780 C CA . GLN A 1 373 ? -5.912 5.717 47.167 1.00 77.88 373 GLN A CA 1
ATOM 2781 C C . GLN A 1 373 ? -6.021 6.063 45.684 1.00 77.88 373 GLN A C 1
ATOM 2783 O O . GLN A 1 373 ? -6.829 5.480 44.962 1.00 77.88 373 GLN A O 1
ATOM 2788 N N . CYS A 1 374 ? -5.203 7.023 45.254 1.00 66.50 374 CYS A N 1
ATOM 2789 C CA . CYS A 1 374 ? -5.089 7.414 43.854 1.00 66.50 374 CYS A CA 1
ATOM 2790 C C . CYS A 1 374 ? -4.611 6.227 43.004 1.00 66.50 374 CYS A C 1
ATOM 2792 O O . CYS A 1 374 ? -3.751 5.461 43.445 1.00 66.50 374 CYS A O 1
ATOM 2794 N N . CYS A 1 375 ? -5.169 6.083 41.805 1.00 66.94 375 CYS A N 1
ATOM 2795 C CA . CYS A 1 375 ? -4.895 4.975 40.896 1.00 66.94 375 CYS A CA 1
ATOM 2796 C C . CYS A 1 375 ? -5.212 5.354 39.447 1.00 66.94 375 CYS A C 1
ATOM 2798 O O . CYS A 1 375 ? -6.015 6.259 39.208 1.00 66.94 375 CYS A O 1
ATOM 2800 N N . HIS A 1 376 ? -4.600 4.615 38.517 1.00 80.88 376 HIS A N 1
ATOM 2801 C CA . HIS A 1 376 ? -4.899 4.695 37.096 1.00 80.88 376 HIS A CA 1
ATOM 2802 C C . HIS A 1 376 ? -6.097 3.810 36.759 1.00 80.88 376 HIS A C 1
ATOM 2804 O O . HIS A 1 376 ? -6.086 2.635 37.104 1.00 80.88 376 HIS A O 1
ATOM 2810 N N . SER A 1 377 ? -7.129 4.354 36.117 1.00 84.88 377 SER A N 1
ATOM 2811 C CA . SER A 1 377 ? -8.268 3.561 35.631 1.00 84.88 377 SER A CA 1
ATOM 2812 C C . SER A 1 377 ? -8.179 3.422 34.118 1.00 84.88 377 SER A C 1
ATOM 2814 O O . SER A 1 377 ? -8.335 4.393 33.381 1.00 84.88 377 SER A O 1
ATOM 2816 N N . ALA A 1 378 ? -7.925 2.202 33.647 1.00 86.88 378 ALA A N 1
ATOM 2817 C CA . ALA A 1 378 ? -8.159 1.852 32.252 1.00 86.88 378 ALA A CA 1
ATOM 2818 C C . ALA A 1 378 ? -9.655 1.587 32.031 1.00 86.88 378 ALA A C 1
ATOM 2820 O O . ALA A 1 378 ? -10.424 1.476 32.986 1.00 86.88 378 ALA A O 1
ATOM 2821 N N . GLY A 1 379 ? -10.079 1.470 30.777 1.00 89.62 379 GLY A N 1
ATOM 2822 C CA . GLY A 1 379 ? -11.463 1.103 30.513 1.00 89.62 379 GLY A CA 1
ATOM 2823 C C . GLY A 1 379 ? -11.821 0.846 29.068 1.00 89.62 379 GLY A C 1
ATOM 2824 O O . GLY A 1 379 ? -12.996 0.897 28.734 1.00 89.62 379 GLY A O 1
ATOM 2825 N N . ALA A 1 380 ? -10.837 0.562 28.215 1.00 93.06 380 ALA A N 1
ATOM 2826 C CA . ALA A 1 380 ? -11.123 0.250 26.825 1.00 93.06 380 ALA A CA 1
ATOM 2827 C C . ALA A 1 380 ? -11.947 -1.040 26.748 1.00 93.06 380 ALA A C 1
ATOM 2829 O O . ALA A 1 380 ? -11.566 -2.067 27.319 1.00 93.06 380 ALA A O 1
ATOM 2830 N N . LEU A 1 381 ? -13.055 -0.971 26.016 1.00 96.62 381 LEU A N 1
ATOM 2831 C CA . LEU A 1 381 ? -13.861 -2.122 25.630 1.00 96.62 381 LEU A CA 1
ATOM 2832 C C . LEU A 1 381 ? -13.669 -2.411 24.143 1.00 96.62 381 LEU A C 1
ATOM 2834 O O . LEU A 1 381 ? -13.722 -1.490 23.328 1.00 96.62 381 LEU A O 1
ATOM 2838 N N . ALA A 1 382 ? -13.495 -3.680 23.781 1.00 95.94 382 ALA A N 1
ATOM 2839 C CA . ALA A 1 382 ? -13.483 -4.100 22.382 1.00 95.94 382 ALA A CA 1
ATOM 2840 C C . ALA A 1 382 ? -13.901 -5.564 22.236 1.00 95.94 382 ALA A C 1
ATOM 2842 O O . ALA A 1 382 ? -13.501 -6.409 23.034 1.00 95.94 382 ALA A O 1
ATOM 2843 N N . PHE A 1 383 ? -14.657 -5.878 21.188 1.00 96.62 383 PHE A N 1
ATOM 2844 C CA . PHE A 1 383 ? -14.826 -7.264 20.764 1.00 96.62 383 PHE A CA 1
ATOM 2845 C C . PHE A 1 383 ? -13.597 -7.715 19.978 1.00 96.62 383 PHE A C 1
ATOM 2847 O O . PHE A 1 383 ? -13.140 -7.013 19.076 1.00 96.62 383 PHE A O 1
ATOM 2854 N N . GLY A 1 384 ? -13.058 -8.879 20.332 1.00 90.12 384 GLY A N 1
ATOM 2855 C CA . GLY A 1 384 ? -11.974 -9.516 19.592 1.00 90.12 384 GLY A CA 1
ATOM 2856 C C . GLY A 1 384 ? -12.452 -10.716 18.768 1.00 90.12 384 GLY A C 1
ATOM 2857 O O . GLY A 1 384 ? -13.655 -10.980 18.663 1.00 90.12 384 GLY A O 1
ATOM 2858 N N . PRO A 1 385 ? -11.511 -11.465 18.169 1.00 83.25 385 PRO A N 1
ATOM 2859 C CA . PRO A 1 385 ? -11.820 -12.692 17.441 1.00 83.25 385 PRO A CA 1
ATOM 2860 C C . PRO A 1 385 ? -12.632 -13.673 18.297 1.00 83.25 385 PRO A C 1
ATOM 2862 O O . PRO A 1 385 ? -12.407 -13.790 19.495 1.00 83.25 385 PRO A O 1
ATOM 2865 N N . GLY A 1 386 ? -13.574 -14.394 17.683 1.00 87.19 386 GLY A N 1
ATOM 2866 C CA . GLY A 1 386 ? -14.415 -15.370 18.391 1.00 87.19 386 GLY A CA 1
ATOM 2867 C C . GLY A 1 386 ? -15.612 -14.779 19.147 1.00 87.19 386 GLY A C 1
ATOM 2868 O O . GLY A 1 386 ? -16.409 -15.547 19.677 1.00 87.19 386 GLY A O 1
ATOM 2869 N N . GLY A 1 387 ? -15.784 -13.450 19.144 1.00 90.94 387 GLY A N 1
ATOM 2870 C CA . GLY A 1 387 ? -16.929 -12.779 19.774 1.00 90.94 387 GLY A CA 1
ATOM 2871 C C . GLY A 1 387 ? -16.749 -12.493 21.266 1.00 90.94 387 GLY A C 1
ATOM 2872 O O . GLY A 1 387 ? -17.711 -12.115 21.934 1.00 90.94 387 GLY A O 1
ATOM 2873 N N . ASP A 1 388 ? -15.532 -12.643 21.790 1.00 95.31 388 ASP A N 1
ATOM 2874 C CA . ASP A 1 388 ? -15.213 -12.313 23.175 1.00 95.31 388 ASP A CA 1
ATOM 2875 C C . ASP A 1 388 ? -15.122 -10.791 23.371 1.00 95.31 388 ASP A C 1
ATOM 2877 O O . ASP A 1 388 ? -14.490 -10.083 22.582 1.00 95.31 388 ASP A O 1
ATOM 2881 N N . LEU A 1 389 ? -15.739 -10.287 24.446 1.00 96.38 389 LEU A N 1
ATOM 2882 C CA . LEU A 1 389 ? -15.621 -8.892 24.871 1.00 96.38 389 LEU A CA 1
ATOM 2883 C C . LEU A 1 389 ? -14.407 -8.734 25.793 1.00 96.38 389 LEU A C 1
ATOM 2885 O O . LEU A 1 389 ? -14.398 -9.231 26.921 1.00 96.38 389 LEU A O 1
ATOM 2889 N N . TYR A 1 390 ? -13.404 -8.001 25.323 1.00 95.50 390 TYR A N 1
ATOM 2890 C CA . TYR A 1 390 ? -12.202 -7.656 26.070 1.00 95.50 390 TYR A CA 1
ATOM 2891 C C . TYR A 1 390 ? -12.388 -6.333 26.807 1.00 95.50 390 TYR A C 1
ATOM 2893 O O . TYR A 1 390 ? -12.959 -5.377 26.278 1.00 95.50 390 TYR A O 1
ATOM 2901 N N . ILE A 1 391 ? -11.871 -6.290 28.033 1.00 94.81 391 ILE A N 1
ATOM 2902 C CA . ILE A 1 391 ? -11.891 -5.123 28.914 1.00 94.81 391 ILE A CA 1
ATOM 2903 C C . ILE A 1 391 ? -10.464 -4.889 29.399 1.00 94.81 391 ILE A C 1
ATOM 2905 O O . ILE A 1 391 ? -9.815 -5.830 29.865 1.00 94.81 391 ILE A O 1
ATOM 2909 N N . SER A 1 392 ? -9.981 -3.649 29.332 1.00 92.44 392 SER A N 1
ATOM 2910 C CA . SER A 1 392 ? -8.766 -3.256 30.047 1.00 92.44 392 SER A CA 1
ATOM 2911 C C . SER A 1 392 ? -9.108 -2.695 31.427 1.00 92.44 392 SER A C 1
ATOM 2913 O O . SER A 1 392 ? -9.928 -1.792 31.564 1.00 92.44 392 SER A O 1
ATOM 2915 N N . THR A 1 393 ? -8.469 -3.243 32.460 1.00 87.12 393 THR A N 1
ATOM 2916 C CA . THR A 1 393 ? -8.584 -2.782 33.853 1.00 87.12 393 THR A CA 1
ATOM 2917 C C . THR A 1 393 ? -7.253 -2.186 34.307 1.00 87.12 393 THR A C 1
ATOM 2919 O O . THR A 1 393 ? -6.203 -2.698 33.910 1.00 87.12 393 THR A O 1
ATOM 2922 N N . GLY A 1 394 ? -7.299 -1.112 35.102 1.00 77.19 394 GLY A N 1
ATOM 2923 C CA . GLY A 1 394 ? -6.128 -0.354 35.572 1.00 77.19 394 GLY A CA 1
ATOM 2924 C C . GLY A 1 394 ? -5.779 -0.581 37.033 1.00 77.19 394 GLY A C 1
ATOM 2925 O O . GLY A 1 394 ? -6.703 -0.918 37.809 1.00 77.19 394 GLY A O 1
#